Protein AF-A0A813LTF2-F1 (afdb_monomer)

Organism: Polarella glacialis (NCBI:txid89957)

Mean predicted aligned error: 7.78 Å

Foldseek 3Di:
DPDDPPPPVVVVVVVVVVVVVVVVVVVVLLLLFAAQPQDPDFFDQFLPLPDDDPLLQVLLQVLLCVVFVDPDDDDPLFRSVLVSLCVQFPDPDDDQTAQPVVSQVVSCVVSVHHSDDSDDLAAVSVFARAQALQDDDDDPVLLVVLVVSCVQAEAEEEEEQPVPPPPQPPFFPCVLCVVLVHDYDYQYFAQCVDPVSVVVLVVLVLADADPCVVVVCVPVDDPLSSLLRLSSSVSSQLSVLLPDPRQKYKYFYTSFNFDSCLSSVVSCCRNPHGHSQAFKEQLEWYQAGGYDRHHFKGFGAQDSSADALLRSQQDDPVLDAHGDHRGMMMGRSVCSVPCVVVLSCSLNPPPRSSSSHSRSSCNSCSVPHRYMYGYSSYVPGRTD

Solvent-accessible surface area (backbone atoms only — not comparable to full-atom values): 20620 Å² total; per-residue (Å²): 142,79,83,77,82,76,62,60,61,63,52,52,54,53,52,51,51,50,52,51,50,51,50,50,52,49,53,51,51,48,58,68,64,10,5,92,81,21,71,78,70,72,63,72,78,56,75,70,77,73,86,70,54,70,71,57,41,50,50,22,39,52,53,41,29,69,74,68,72,54,90,81,86,75,73,96,78,53,63,28,52,58,57,36,41,44,69,70,46,44,61,94,69,88,71,72,32,61,36,63,69,58,39,50,50,53,47,24,60,75,65,73,46,85,73,63,97,69,69,58,55,32,44,60,40,86,50,29,44,50,36,67,67,39,56,79,89,77,52,72,67,55,52,53,50,20,52,56,47,40,71,66,34,47,42,40,34,34,35,45,56,65,92,61,62,88,78,51,88,81,43,51,28,66,56,55,34,45,77,72,70,47,75,71,43,79,38,81,36,37,53,51,86,37,68,70,38,36,53,48,32,42,75,71,64,29,33,66,81,45,99,65,40,68,59,46,58,71,70,60,43,71,69,53,32,52,34,44,13,51,38,26,25,48,39,46,50,48,60,55,38,60,72,47,91,33,58,26,29,35,42,29,44,55,60,40,51,65,39,98,58,38,61,47,52,54,38,46,45,30,44,63,38,32,27,75,68,61,43,33,34,30,56,30,14,33,64,56,33,29,23,36,70,28,60,64,33,26,41,37,33,42,50,75,69,37,95,43,52,70,55,31,8,58,43,58,101,80,54,56,31,53,33,43,39,95,47,32,35,41,32,38,30,86,53,41,80,70,46,48,63,56,52,49,46,51,33,47,40,90,91,24,84,21,11,24,40,59,44,14,29,48,28,25,37,17,85,81,40,40,32,29,28,19,44,34,30,25,43,54,50,52,53,113

pLDDT: mean 83.1, std 14.71, range [42.75, 98.5]

Sequence (384 aa):
DWGSPSSASASMTSLKQALDAERLAWQFTRQETCSWQAGDQAPASPASWGGLPASTLEKCRQEVQKKEGLETLIPARQNWCWESLKLLSCPAGESTGLPWEQSKATLEDTLRTPLGNRFHPLADASLCNEPEQGSRRWTDFERQSARSWFFRNVRVYVLAIQSSVSTLAVVNTTAGLADLGIAVTRVPGFDLSRTGDLEEATREGAFKPQSSDEELVLEEGIAATSRLSRSASHFRALNLAQKTVRPLALLLEDGLQVVDDFELKVWSLVREEAPCDWDVISLSTTCPVGRCVSPHLARVGPEGNQPTSASRCSQGRNGGGVNRGLRGFLYRTSVLPTYRPRLQQVVFTSGSHACMDLDAALSATSDEIAYYGVPQVQKAGFFK

Nearest PDB structures (foldseek):
  3qvb-assembly1_A-2  TM=4.665E-01  e=2.415E+00  Homo sapiens
  3rmw-assembly1_A-2  TM=4.120E-01  e=1.448E+00  Homo sapiens
  4mue-assembly2_A  TM=1.868E-01  e=2.863E+00  Mycobacterium tuberculosis

Radius of gyration: 22.71 Å; Cα contacts (8 Å, |Δi|>4): 669; chains: 1; bounding box: 48×55×92 Å

Secondary structure (DSSP, 8-state):
----GGGHHHHHHHHHHHHHHHHHHHHHHHHHHSBTTS---PPPS----TT--HHHHHHHHHHHHHHH--SS-S-TTS-HHHHHHHHHH--SSSSPPPPHHHHHHHHHHHHTS---TT--SEETGGGT--GGGG-----HHHHHHHHHHHHHHEEEEEEE-GGGTTT-TT--HHHHHHHTT--EEEEEPP-TTSHHHHHHHHHTTS----TTHHHHHHHSHHHHHHHHHHHHHHHHHHHHHTT-SSSEEEEEESS--B-TTHHHHHHHIIIII-BTT-SEEEEEEBS--EEEEETTEEEE---TT-SSHHHHH--TTTT--SSB-TTEEEEETTTHHHHHHHHHHHHT-TT-TTSSSHHHHHHHTTTTS-EEEEETT-SS-SB-

Structure (mmCIF, N/CA/C/O backbone):
data_AF-A0A813LTF2-F1
#
_entry.id   AF-A0A813LTF2-F1
#
loop_
_atom_site.group_PDB
_atom_site.id
_atom_site.type_symbol
_atom_site.label_atom_id
_atom_site.label_alt_id
_atom_site.label_comp_id
_atom_site.label_asym_id
_atom_site.label_entity_id
_atom_site.label_seq_id
_atom_site.pdbx_PDB_ins_code
_atom_site.Cartn_x
_atom_site.Cartn_y
_atom_site.Cartn_z
_atom_site.occupancy
_atom_site.B_iso_or_equiv
_atom_site.auth_seq_id
_atom_site.auth_comp_id
_atom_site.auth_asym_id
_atom_site.auth_atom_id
_atom_site.pdbx_PDB_model_num
ATOM 1 N N . ASP A 1 1 ? 4.247 20.495 62.508 1.00 43.84 1 ASP A N 1
ATOM 2 C CA . ASP A 1 1 ? 3.688 19.535 61.542 1.00 43.84 1 ASP A CA 1
ATOM 3 C C . ASP A 1 1 ? 4.144 19.809 60.120 1.00 43.84 1 ASP A C 1
ATOM 5 O O . ASP A 1 1 ? 3.501 20.550 59.393 1.00 43.84 1 ASP A O 1
ATOM 9 N N . TRP A 1 2 ? 5.275 19.218 59.731 1.00 43.44 2 TRP A N 1
ATOM 10 C CA . TRP A 1 2 ? 5.647 19.010 58.329 1.00 43.44 2 TRP A CA 1
ATOM 11 C C . TRP A 1 2 ? 5.704 17.495 58.117 1.00 43.44 2 TRP A C 1
ATOM 13 O O . TRP A 1 2 ? 6.320 16.782 58.908 1.00 43.44 2 TRP A O 1
ATOM 23 N N . GLY A 1 3 ? 4.937 17.026 57.133 1.00 45.78 3 GLY A N 1
ATOM 24 C CA . GLY A 1 3 ? 4.499 15.643 56.966 1.00 45.78 3 GLY A CA 1
ATOM 25 C C . GLY A 1 3 ? 5.612 14.606 56.803 1.00 45.78 3 GLY A C 1
ATOM 26 O O . GLY A 1 3 ? 6.701 14.879 56.306 1.00 45.78 3 GLY A O 1
ATOM 27 N N . SER A 1 4 ? 5.285 13.389 57.237 1.00 50.72 4 SER A N 1
ATOM 28 C CA . SER A 1 4 ? 6.161 12.217 57.240 1.00 50.72 4 SER A CA 1
ATOM 29 C C . SER A 1 4 ? 6.600 11.788 55.823 1.00 50.72 4 SER A C 1
ATOM 31 O O . SER A 1 4 ? 5.766 11.776 54.918 1.00 50.72 4 SER A O 1
ATOM 33 N N . PRO A 1 5 ? 7.855 11.331 55.618 1.00 54.41 5 PRO A N 1
ATOM 34 C CA . PRO A 1 5 ? 8.393 10.917 54.308 1.00 54.41 5 PRO A CA 1
ATOM 35 C C . PRO A 1 5 ? 7.852 9.585 53.751 1.00 54.41 5 PRO A C 1
ATOM 37 O O . PRO A 1 5 ? 8.339 9.094 52.734 1.00 54.41 5 PRO A O 1
ATOM 40 N N . SER A 1 6 ? 6.881 8.953 54.409 1.00 53.56 6 SER A N 1
ATOM 41 C CA . SER A 1 6 ? 6.470 7.571 54.129 1.00 53.56 6 SER A CA 1
ATOM 42 C C . SER A 1 6 ? 5.528 7.398 52.928 1.00 53.56 6 SER A C 1
ATOM 44 O O . SER A 1 6 ? 5.256 6.264 52.544 1.00 53.56 6 SER A O 1
ATOM 46 N N . SER A 1 7 ? 5.053 8.476 52.292 1.00 54.09 7 SER A N 1
ATOM 47 C CA . SER A 1 7 ? 4.128 8.397 51.145 1.00 54.09 7 SER A CA 1
ATOM 48 C C . SER A 1 7 ? 4.807 8.396 49.766 1.00 54.09 7 SER A C 1
ATOM 50 O O . SER A 1 7 ? 4.200 7.969 48.783 1.00 54.09 7 SER A O 1
ATOM 52 N N . ALA A 1 8 ? 6.071 8.820 49.665 1.00 53.28 8 ALA A N 1
ATOM 53 C CA . ALA A 1 8 ? 6.769 8.920 48.379 1.00 53.28 8 ALA A CA 1
ATOM 54 C C . ALA A 1 8 ?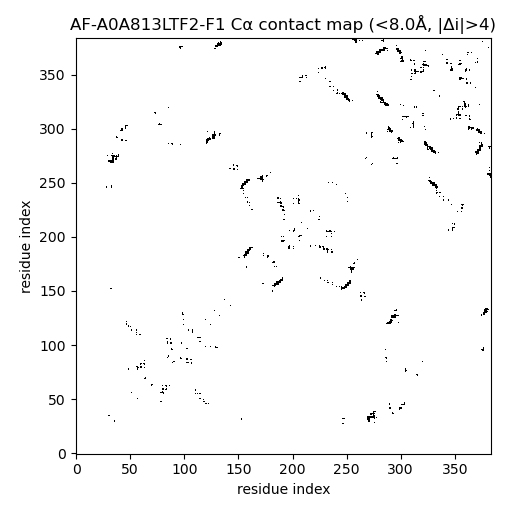 7.235 7.556 47.831 1.00 53.28 8 ALA A C 1
ATOM 56 O O . ALA A 1 8 ? 7.222 7.341 46.618 1.00 53.28 8 ALA A O 1
ATOM 57 N N . SER A 1 9 ? 7.598 6.608 48.705 1.00 54.91 9 SER A N 1
ATOM 58 C CA . SER A 1 9 ? 8.081 5.283 48.284 1.00 54.91 9 SER A CA 1
ATOM 59 C C . SER A 1 9 ? 6.963 4.404 47.714 1.00 54.91 9 SER A C 1
ATOM 61 O O . SER A 1 9 ? 7.165 3.764 46.685 1.00 54.91 9 SER A O 1
ATOM 63 N N . ALA A 1 10 ? 5.763 4.440 48.306 1.00 55.72 10 ALA A N 1
ATOM 64 C CA . ALA A 1 10 ? 4.594 3.718 47.798 1.00 55.72 10 ALA A CA 1
ATOM 65 C C . ALA A 1 10 ? 4.151 4.229 46.411 1.00 55.72 10 ALA A C 1
ATOM 67 O O . ALA A 1 10 ? 3.773 3.440 45.544 1.00 55.72 10 ALA A O 1
ATOM 68 N N . SER A 1 11 ? 4.270 5.540 46.171 1.00 59.94 11 SER A N 1
ATOM 69 C CA . SER A 1 11 ? 3.956 6.164 44.880 1.00 59.94 11 SER A CA 1
ATOM 70 C C . SER A 1 11 ? 4.930 5.731 43.772 1.00 59.94 11 SER A C 1
ATOM 72 O O . SER A 1 11 ? 4.499 5.321 42.691 1.00 59.94 11 SER A O 1
ATOM 74 N N . MET A 1 12 ? 6.241 5.693 44.046 1.00 65.25 12 MET A N 1
ATOM 75 C CA . MET A 1 12 ? 7.242 5.267 43.054 1.00 65.25 12 MET A CA 1
ATOM 76 C C . MET A 1 12 ? 7.156 3.777 42.687 1.00 65.25 12 MET A C 1
ATOM 78 O O . MET A 1 12 ? 7.384 3.426 41.527 1.00 65.25 12 MET A O 1
ATOM 82 N N . THR A 1 13 ? 6.796 2.894 43.628 1.00 70.69 13 THR A N 1
ATOM 83 C CA . THR A 1 13 ? 6.578 1.467 43.323 1.00 70.69 13 THR A CA 1
ATOM 84 C C . THR A 1 13 ? 5.405 1.273 42.358 1.00 70.69 13 THR A C 1
ATOM 86 O O . THR A 1 13 ? 5.517 0.469 41.434 1.00 70.69 13 THR A O 1
ATOM 89 N N . SER A 1 14 ? 4.332 2.059 42.506 1.00 82.06 14 SER A N 1
ATOM 90 C CA . SER A 1 14 ? 3.167 1.999 41.611 1.00 82.06 14 SER A CA 1
ATOM 91 C C . SER A 1 14 ? 3.473 2.495 40.190 1.00 82.06 14 SER A C 1
ATOM 93 O O . SER A 1 14 ? 3.062 1.863 39.219 1.00 82.06 14 SER A O 1
ATOM 95 N N . LEU A 1 15 ? 4.275 3.561 40.051 1.00 84.06 15 LEU A N 1
ATOM 96 C CA . LEU A 1 15 ? 4.681 4.085 38.743 1.00 84.06 15 LEU A CA 1
ATOM 97 C C . LEU A 1 15 ? 5.588 3.101 37.996 1.00 84.06 15 LEU A C 1
ATOM 99 O O . LEU A 1 15 ? 5.395 2.868 36.806 1.00 84.06 15 LEU A O 1
ATOM 103 N N . LYS A 1 16 ? 6.555 2.487 38.689 1.00 83.81 16 LYS A N 1
ATOM 104 C CA . LYS A 1 16 ? 7.429 1.476 38.082 1.00 83.81 16 LYS A CA 1
ATOM 105 C C . LYS A 1 16 ? 6.633 0.262 37.598 1.00 83.81 16 LYS A C 1
ATOM 107 O O . LYS A 1 16 ? 6.843 -0.184 36.479 1.00 83.81 16 LYS A O 1
ATOM 112 N N . GLN A 1 17 ? 5.694 -0.234 38.406 1.00 85.12 17 GLN A N 1
ATOM 113 C CA . GLN A 1 17 ? 4.823 -1.348 38.018 1.00 85.12 17 GLN A CA 1
ATOM 114 C C . GLN A 1 17 ? 3.936 -1.002 36.816 1.00 85.12 17 GLN A C 1
ATOM 116 O O . GLN A 1 17 ? 3.767 -1.841 35.935 1.00 85.12 17 GLN A O 1
ATOM 121 N N . ALA A 1 18 ? 3.411 0.225 36.749 1.00 80.00 18 ALA A N 1
ATOM 122 C CA . ALA A 1 18 ? 2.642 0.694 35.599 1.00 80.00 18 ALA A CA 1
ATOM 123 C C . ALA A 1 18 ? 3.498 0.746 34.321 1.00 80.00 18 ALA A C 1
ATOM 125 O O . ALA A 1 18 ? 3.080 0.221 33.292 1.00 80.00 18 ALA A O 1
ATOM 126 N N . LEU A 1 19 ? 4.717 1.291 34.402 1.00 85.44 19 LEU A N 1
ATOM 127 C CA . LEU A 1 19 ? 5.655 1.345 33.275 1.00 85.44 19 LEU A CA 1
ATOM 128 C C . LEU A 1 19 ? 6.120 -0.050 32.831 1.00 85.44 19 LEU A C 1
ATOM 130 O O . LEU A 1 19 ? 6.234 -0.309 31.635 1.00 85.44 19 LEU A O 1
ATOM 134 N N . ASP A 1 20 ? 6.369 -0.964 33.772 1.00 81.56 20 ASP A N 1
ATOM 135 C CA . ASP A 1 20 ? 6.744 -2.347 33.463 1.00 81.56 20 ASP A CA 1
ATOM 136 C C . ASP A 1 20 ? 5.576 -3.101 32.797 1.00 81.56 20 ASP A C 1
ATOM 138 O O . ASP A 1 20 ? 5.785 -3.815 31.815 1.00 81.56 20 ASP A O 1
ATOM 142 N N . ALA A 1 21 ? 4.339 -2.902 33.266 1.00 77.00 21 ALA A N 1
ATOM 143 C CA . ALA A 1 21 ? 3.142 -3.467 32.643 1.00 77.00 21 ALA A CA 1
ATOM 144 C C . ALA A 1 21 ? 2.901 -2.899 31.235 1.00 77.00 21 ALA A C 1
ATOM 146 O O . ALA A 1 21 ? 2.615 -3.659 30.309 1.00 77.00 21 ALA A O 1
ATOM 147 N N . GLU A 1 22 ? 3.076 -1.590 31.048 1.00 78.06 22 GLU A N 1
ATOM 148 C CA . GLU A 1 22 ? 2.985 -0.929 29.743 1.00 78.06 22 GLU A CA 1
ATOM 149 C C . GLU A 1 22 ? 4.062 -1.446 28.781 1.00 78.06 22 GLU A C 1
ATOM 151 O O . GLU A 1 22 ? 3.768 -1.790 27.636 1.00 78.06 22 GLU A O 1
ATOM 156 N N . ARG A 1 23 ? 5.303 -1.604 29.256 1.00 75.81 23 ARG A N 1
ATOM 157 C CA . ARG A 1 23 ? 6.404 -2.173 28.471 1.00 75.81 23 ARG A CA 1
ATOM 158 C C . ARG A 1 23 ? 6.130 -3.618 28.059 1.00 75.81 23 ARG A C 1
ATOM 160 O O . ARG A 1 23 ? 6.398 -3.973 26.911 1.00 75.81 23 ARG A O 1
ATOM 167 N N . LEU A 1 24 ? 5.612 -4.450 28.963 1.00 74.69 24 LEU A N 1
ATOM 168 C CA . LEU A 1 24 ? 5.248 -5.837 28.661 1.00 74.69 24 LEU A CA 1
ATOM 169 C C . LEU A 1 24 ? 4.088 -5.906 27.663 1.00 74.69 24 LEU A C 1
ATOM 171 O O . LEU A 1 24 ? 4.153 -6.678 26.708 1.00 74.69 24 LEU A O 1
ATOM 175 N N . ALA A 1 25 ? 3.070 -5.057 27.825 1.00 73.81 25 ALA A N 1
ATOM 176 C CA . ALA A 1 25 ? 1.976 -4.935 26.867 1.00 73.81 25 ALA A CA 1
ATOM 177 C C . ALA A 1 25 ? 2.490 -4.498 25.486 1.00 73.81 25 ALA A C 1
ATOM 179 O O . ALA A 1 25 ? 2.080 -5.056 24.466 1.00 73.81 25 ALA A O 1
ATOM 180 N N . TRP A 1 26 ? 3.442 -3.563 25.439 1.00 75.56 26 TRP A N 1
ATOM 181 C CA . TRP A 1 26 ? 4.073 -3.121 24.199 1.00 75.56 26 TRP A CA 1
ATOM 182 C C . TRP A 1 26 ? 4.889 -4.233 23.534 1.00 75.56 26 TRP A C 1
ATOM 184 O O . TRP A 1 26 ? 4.762 -4.455 22.332 1.00 75.56 26 TRP A O 1
ATOM 194 N N . GLN A 1 27 ? 5.687 -4.979 24.303 1.00 74.81 27 GLN A N 1
ATOM 195 C CA . GLN A 1 27 ? 6.446 -6.122 23.789 1.00 74.81 27 GLN A CA 1
ATOM 196 C C . GLN A 1 27 ? 5.526 -7.214 23.240 1.00 74.81 27 GLN A C 1
ATOM 198 O O . GLN A 1 27 ? 5.788 -7.738 22.158 1.00 74.81 27 GLN A O 1
ATOM 203 N N . PHE A 1 28 ? 4.436 -7.515 23.945 1.00 74.06 28 PHE A N 1
ATOM 204 C CA . PHE A 1 28 ? 3.443 -8.486 23.498 1.00 74.06 28 PHE A CA 1
ATOM 205 C C . PHE A 1 28 ? 2.763 -8.026 22.202 1.00 74.06 28 PHE A C 1
ATOM 207 O O . PHE A 1 28 ? 2.737 -8.760 21.218 1.00 74.06 28 PHE A O 1
ATOM 214 N N . THR A 1 29 ? 2.318 -6.768 22.152 1.00 76.19 29 THR A N 1
ATOM 215 C CA . THR A 1 29 ? 1.701 -6.171 20.956 1.00 76.19 29 THR A CA 1
ATOM 216 C C . THR A 1 29 ? 2.667 -6.161 19.772 1.00 76.19 29 THR A C 1
ATOM 218 O O . THR A 1 29 ? 2.279 -6.452 18.642 1.00 76.19 29 THR A O 1
ATOM 221 N N . ARG A 1 30 ? 3.952 -5.879 20.014 1.00 78.50 30 ARG A N 1
ATOM 222 C CA . ARG A 1 30 ? 4.985 -5.922 18.976 1.00 78.50 30 ARG A CA 1
ATOM 223 C C . ARG A 1 30 ? 5.166 -7.337 18.434 1.00 78.50 30 ARG A C 1
ATOM 225 O O . ARG A 1 30 ? 5.148 -7.518 17.225 1.00 78.50 30 ARG A O 1
ATOM 232 N N . GLN A 1 31 ? 5.263 -8.342 19.303 1.00 81.38 31 GLN A N 1
ATOM 233 C CA . GLN A 1 31 ? 5.335 -9.742 18.870 1.00 81.38 31 GLN A CA 1
ATOM 234 C C . GLN A 1 31 ? 4.082 -10.175 18.100 1.00 81.38 31 GLN A C 1
ATOM 236 O O . GLN A 1 31 ? 4.159 -11.033 17.226 1.00 81.38 31 GLN A O 1
ATOM 241 N N . GLU A 1 32 ? 2.913 -9.610 18.403 1.00 90.19 32 GLU A N 1
ATOM 242 C CA . GLU A 1 32 ? 1.675 -9.885 17.668 1.00 90.19 32 GLU A CA 1
ATOM 243 C C . GLU A 1 32 ? 1.572 -9.173 16.313 1.00 90.19 32 GLU A C 1
ATOM 245 O O . GLU A 1 32 ? 0.703 -9.542 15.529 1.00 90.19 32 GLU A O 1
ATOM 250 N N . THR A 1 33 ? 2.441 -8.210 15.999 1.00 93.38 33 THR A N 1
ATOM 251 C CA . THR A 1 33 ? 2.296 -7.338 14.817 1.00 93.38 33 THR A CA 1
ATOM 252 C C . THR A 1 33 ? 3.480 -7.367 13.858 1.00 93.38 33 THR A C 1
ATOM 254 O O . THR A 1 33 ? 3.503 -6.594 12.905 1.00 93.38 33 THR A O 1
ATOM 257 N N . CYS A 1 34 ? 4.451 -8.249 14.071 1.00 94.94 34 CYS A N 1
ATOM 258 C CA . CYS A 1 34 ? 5.542 -8.512 13.138 1.00 94.94 34 CYS A CA 1
ATOM 259 C C . CYS A 1 34 ? 6.156 -9.895 13.382 1.00 94.94 34 CYS A C 1
ATOM 261 O O . CYS A 1 34 ? 5.933 -10.521 14.422 1.00 94.94 34 CYS A O 1
ATOM 263 N N . SER A 1 35 ? 6.988 -10.329 12.442 1.00 93.06 35 SER A N 1
ATOM 264 C CA . SER A 1 35 ? 7.903 -11.452 12.574 1.00 93.06 35 SER A CA 1
ATOM 265 C C . SER A 1 35 ? 9.271 -10.945 13.011 1.00 93.06 35 SER A C 1
ATOM 267 O O . SER A 1 35 ? 9.939 -10.211 12.291 1.00 93.06 35 SER A O 1
ATOM 269 N N . TRP A 1 36 ? 9.725 -11.366 14.192 1.00 85.88 36 TRP A N 1
ATOM 270 C CA . TRP A 1 36 ? 11.077 -11.053 14.677 1.00 85.88 36 TRP A CA 1
ATOM 271 C C . TRP A 1 36 ? 12.175 -11.794 13.897 1.00 85.88 36 TRP A C 1
ATOM 273 O O . TRP A 1 36 ? 13.352 -11.472 14.039 1.00 85.88 36 TRP A O 1
ATOM 283 N N . GLN A 1 37 ? 11.793 -12.811 13.120 1.00 86.94 37 GLN A N 1
ATOM 284 C CA . GLN A 1 37 ? 12.698 -13.595 12.280 1.00 86.94 37 GLN A CA 1
ATOM 285 C C . GLN A 1 37 ? 12.874 -12.972 10.894 1.00 86.94 37 GLN A C 1
ATOM 287 O O . GLN A 1 37 ? 13.884 -13.222 10.237 1.00 86.94 37 GLN A O 1
ATOM 292 N N . ALA A 1 38 ? 11.910 -12.161 10.456 1.00 81.94 38 ALA A N 1
ATOM 293 C CA . ALA A 1 38 ? 12.008 -11.414 9.219 1.00 81.94 38 ALA A CA 1
ATOM 294 C C . ALA A 1 38 ? 12.998 -10.257 9.417 1.00 81.94 38 ALA A C 1
ATOM 296 O O . ALA A 1 38 ? 12.808 -9.399 10.275 1.00 81.94 38 ALA A O 1
ATOM 297 N N . GLY A 1 39 ? 14.113 -10.282 8.684 1.00 74.38 39 GLY A N 1
ATOM 298 C CA . GLY A 1 39 ? 15.193 -9.312 8.862 1.00 74.38 39 GLY A CA 1
ATOM 299 C C . GLY A 1 39 ? 14.775 -7.880 8.507 1.00 74.38 39 GLY A C 1
ATOM 300 O O . GLY A 1 39 ? 14.107 -7.658 7.504 1.00 74.38 39 GLY A O 1
ATOM 301 N N . ASP A 1 40 ? 15.249 -6.902 9.283 1.00 67.75 40 ASP A N 1
ATOM 302 C CA . ASP A 1 40 ? 14.925 -5.470 9.132 1.00 67.75 40 ASP A CA 1
ATOM 303 C C . ASP A 1 40 ? 15.819 -4.748 8.093 1.00 67.75 40 ASP A C 1
ATOM 305 O O . ASP A 1 40 ? 16.206 -3.590 8.267 1.00 67.75 40 ASP A O 1
ATOM 309 N N . GLN A 1 41 ? 16.243 -5.427 7.023 1.00 70.31 41 GLN A N 1
ATOM 310 C CA . GLN A 1 41 ? 17.135 -4.788 6.053 1.00 70.31 41 GLN A CA 1
ATOM 311 C C . GLN A 1 41 ? 16.342 -3.930 5.071 1.00 70.31 41 GLN A C 1
ATOM 313 O O . GLN A 1 41 ? 15.696 -4.444 4.157 1.00 70.31 41 GLN A O 1
ATOM 318 N N . ALA A 1 42 ? 16.471 -2.610 5.225 1.00 68.12 42 ALA A N 1
ATOM 319 C CA . ALA A 1 42 ? 16.098 -1.661 4.187 1.00 68.12 42 ALA A CA 1
ATOM 320 C C . ALA A 1 42 ? 16.722 -2.093 2.843 1.00 68.12 42 ALA A C 1
ATOM 322 O O . ALA A 1 42 ? 17.842 -2.625 2.821 1.00 68.12 42 ALA A O 1
ATOM 323 N N . PRO A 1 43 ? 16.021 -1.889 1.716 1.00 63.12 43 PRO A N 1
ATOM 324 C CA . PRO A 1 43 ? 16.567 -2.242 0.424 1.00 63.12 43 PRO A CA 1
ATOM 325 C C . PRO A 1 43 ? 17.842 -1.418 0.239 1.00 63.12 43 PRO A C 1
ATOM 327 O O . PRO A 1 43 ? 17.854 -0.210 0.487 1.00 63.12 43 PRO A O 1
ATOM 330 N N . ALA A 1 44 ? 18.934 -2.077 -0.160 1.00 60.25 44 ALA A N 1
ATOM 331 C CA . ALA A 1 44 ? 20.108 -1.352 -0.627 1.00 60.25 44 ALA A CA 1
ATOM 332 C C . ALA A 1 44 ? 19.651 -0.366 -1.713 1.00 60.25 44 ALA A C 1
ATOM 334 O O . ALA A 1 44 ? 18.702 -0.679 -2.440 1.00 60.25 44 ALA A O 1
ATOM 335 N N . SER A 1 45 ? 20.287 0.814 -1.781 1.00 57.09 45 SER A N 1
ATOM 336 C CA . SER A 1 45 ? 19.975 1.875 -2.751 1.00 57.09 45 SER A CA 1
ATOM 337 C C . SER A 1 45 ? 19.534 1.285 -4.090 1.00 57.09 45 SER A C 1
ATOM 339 O O . SER A 1 45 ? 20.183 0.330 -4.532 1.00 57.09 45 SER A O 1
ATOM 341 N N . PRO A 1 46 ? 18.457 1.818 -4.707 1.00 57.38 46 PRO A N 1
ATOM 342 C CA . PRO A 1 46 ? 17.757 1.172 -5.813 1.00 57.38 46 PRO A CA 1
ATOM 343 C C . PRO A 1 46 ? 18.769 0.620 -6.800 1.00 57.38 46 PRO A C 1
ATOM 345 O O . PRO A 1 46 ? 19.683 1.356 -7.189 1.00 57.38 46 PRO A O 1
ATOM 348 N N . ALA A 1 47 ? 18.633 -0.674 -7.125 1.00 55.97 47 ALA A N 1
ATOM 349 C CA . ALA A 1 47 ? 19.533 -1.368 -8.033 1.00 55.97 47 ALA A CA 1
ATOM 350 C C . ALA A 1 47 ? 19.816 -0.428 -9.199 1.00 55.97 47 ALA A C 1
ATOM 352 O O . ALA A 1 47 ? 18.894 0.007 -9.896 1.00 55.97 47 ALA A O 1
ATOM 353 N N . SER A 1 48 ? 21.073 -0.001 -9.330 1.00 57.53 48 SER A N 1
ATOM 354 C CA . SER A 1 48 ? 21.410 0.916 -10.396 1.00 57.53 48 SER A CA 1
ATOM 355 C C . SER A 1 48 ? 21.136 0.155 -11.680 1.00 57.53 48 SER A C 1
ATOM 357 O O . SER A 1 48 ? 21.799 -0.828 -12.003 1.00 57.53 48 SER A O 1
ATOM 359 N N . TRP A 1 49 ? 20.135 0.606 -12.428 1.00 67.44 49 TRP A N 1
ATOM 360 C CA . TRP A 1 49 ? 19.765 0.050 -13.728 1.00 67.44 49 TRP A CA 1
ATOM 361 C C . TRP A 1 49 ? 20.847 0.279 -14.802 1.00 67.44 49 TRP A C 1
ATOM 363 O O . TRP A 1 49 ? 20.590 0.219 -16.004 1.00 67.44 49 TRP A O 1
ATOM 373 N N . GLY A 1 50 ? 22.063 0.610 -14.366 1.00 63.94 50 GLY A N 1
ATOM 374 C CA . GLY A 1 50 ? 23.208 0.894 -15.196 1.00 63.94 50 GLY A CA 1
ATOM 375 C C . GLY A 1 50 ? 23.720 -0.368 -15.874 1.00 63.94 50 GLY A C 1
ATOM 376 O O . GLY A 1 50 ? 23.743 -1.459 -15.305 1.00 63.94 50 GLY A O 1
ATOM 377 N N . GLY A 1 51 ? 24.183 -0.192 -17.108 1.00 75.69 51 GLY A N 1
ATOM 378 C CA . GLY A 1 51 ? 24.862 -1.240 -17.866 1.00 75.69 51 GLY A CA 1
ATOM 379 C C . GLY A 1 51 ? 24.093 -1.778 -19.069 1.00 75.69 51 GLY A C 1
ATOM 380 O O . GLY A 1 51 ? 24.624 -2.654 -19.745 1.00 75.69 51 GLY A O 1
ATOM 381 N N . LEU A 1 52 ? 22.900 -1.259 -19.382 1.00 85.31 52 LEU A N 1
ATOM 382 C CA . LEU A 1 52 ? 22.275 -1.522 -20.681 1.00 85.31 52 LEU A CA 1
ATOM 383 C C . LEU A 1 52 ? 22.969 -0.705 -21.790 1.00 85.31 52 LEU A C 1
ATOM 385 O O . LEU A 1 52 ? 23.259 0.476 -21.579 1.00 85.31 52 LEU A O 1
ATOM 389 N N . PRO A 1 53 ? 23.223 -1.291 -22.978 1.00 89.06 53 PRO A N 1
ATOM 390 C CA . PRO A 1 53 ? 23.723 -0.543 -24.128 1.00 89.06 53 PRO A CA 1
ATOM 391 C C . PRO A 1 53 ? 22.785 0.611 -24.504 1.00 89.06 53 PRO A C 1
ATOM 393 O O . PRO A 1 53 ? 21.563 0.469 -24.450 1.00 89.06 53 PRO A O 1
ATOM 396 N N . ALA A 1 54 ? 23.347 1.736 -24.960 1.00 88.75 54 ALA A N 1
ATOM 397 C CA . ALA A 1 54 ? 22.563 2.901 -25.387 1.00 88.75 54 ALA A CA 1
ATOM 398 C C . ALA A 1 54 ? 21.540 2.557 -26.487 1.00 88.75 54 ALA A C 1
ATOM 400 O O . ALA A 1 54 ? 20.426 3.072 -26.480 1.00 88.75 54 ALA A O 1
ATOM 401 N N . SER A 1 55 ? 21.884 1.631 -27.388 1.00 91.50 55 SER A N 1
ATOM 402 C CA . SER A 1 55 ? 20.973 1.122 -28.418 1.00 91.50 55 SER A CA 1
ATOM 403 C C . SER A 1 55 ? 19.765 0.379 -27.839 1.00 91.50 55 SER A C 1
ATOM 405 O O . SER A 1 55 ? 18.668 0.494 -28.376 1.00 91.50 55 SER A O 1
ATOM 407 N N . THR A 1 56 ? 19.935 -0.357 -26.738 1.00 90.81 56 THR A N 1
ATOM 408 C CA . THR A 1 56 ? 18.833 -1.031 -26.036 1.00 90.81 56 THR A CA 1
ATOM 409 C C . THR A 1 56 ? 17.916 -0.013 -25.367 1.00 90.81 56 THR A C 1
ATOM 411 O O . THR A 1 56 ? 16.701 -0.097 -25.526 1.00 90.81 56 THR A O 1
ATOM 414 N N . LEU A 1 57 ? 18.489 0.979 -24.676 1.00 88.69 57 LEU A N 1
ATOM 415 C CA . LEU A 1 57 ? 17.719 2.057 -24.045 1.00 88.69 57 LEU A 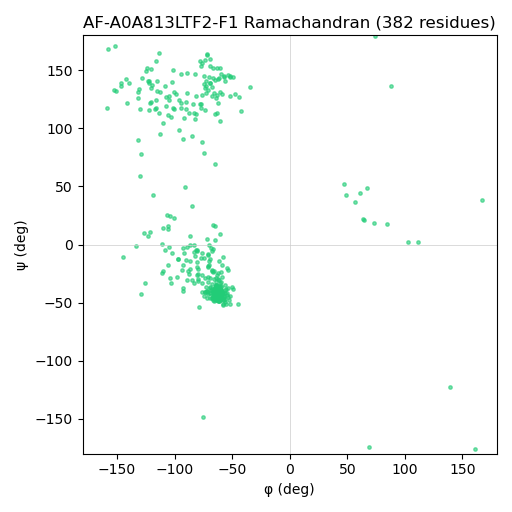CA 1
ATOM 416 C C . LEU A 1 57 ? 16.893 2.846 -25.071 1.00 88.69 57 LEU A C 1
ATOM 418 O O . LEU A 1 57 ? 15.735 3.158 -24.808 1.00 88.69 57 LEU A O 1
ATOM 422 N N . GLU A 1 58 ? 17.456 3.115 -26.250 1.00 90.00 58 GLU A N 1
ATOM 423 C CA . GLU A 1 58 ? 16.750 3.802 -27.335 1.00 90.00 58 GLU A CA 1
ATOM 424 C C . GLU A 1 58 ? 15.599 2.959 -27.909 1.00 90.00 58 GLU A C 1
ATOM 426 O O . GLU A 1 58 ? 14.511 3.483 -28.125 1.00 90.00 58 GLU A O 1
ATOM 431 N N . LYS A 1 59 ? 15.772 1.639 -28.076 1.00 92.56 59 LYS A N 1
ATOM 432 C CA . LYS A 1 59 ? 14.660 0.752 -28.469 1.00 92.56 59 LYS A CA 1
ATOM 433 C C . LYS A 1 59 ? 13.523 0.771 -27.442 1.00 92.56 59 LYS A C 1
ATOM 435 O O . LYS A 1 59 ? 12.360 0.869 -27.816 1.00 92.56 59 LYS A O 1
ATOM 440 N N . CYS A 1 60 ? 13.853 0.711 -26.152 1.00 90.19 60 CYS A N 1
ATOM 441 C CA . CYS A 1 60 ? 12.860 0.818 -25.084 1.00 90.19 60 CYS A CA 1
ATOM 442 C C . CYS A 1 60 ? 12.115 2.161 -25.148 1.00 90.19 60 CYS A C 1
ATOM 444 O O . CYS A 1 60 ? 10.890 2.210 -25.074 1.00 90.19 60 CYS A O 1
ATOM 446 N N . ARG A 1 61 ? 12.841 3.263 -25.363 1.00 87.88 61 ARG A N 1
ATOM 447 C CA . ARG A 1 61 ? 12.233 4.583 -25.549 1.00 87.88 61 ARG A CA 1
ATOM 448 C C . ARG A 1 61 ? 11.239 4.583 -26.711 1.00 87.88 61 ARG A C 1
ATOM 450 O O . ARG A 1 61 ? 10.121 5.057 -26.536 1.00 87.88 61 ARG A O 1
ATOM 457 N N . GLN A 1 62 ? 11.621 4.037 -27.863 1.00 89.31 62 GLN A N 1
ATOM 458 C CA . GLN A 1 62 ? 10.756 3.963 -29.045 1.00 89.31 62 GLN A CA 1
ATOM 459 C C . GLN A 1 62 ? 9.469 3.175 -28.770 1.00 89.31 62 GLN A C 1
ATOM 461 O O . GLN A 1 62 ? 8.397 3.600 -29.196 1.00 89.31 62 GLN A O 1
ATOM 466 N N . GLU A 1 63 ? 9.539 2.080 -28.008 1.00 87.88 63 GLU A N 1
ATOM 467 C CA . GLU A 1 63 ? 8.345 1.320 -27.613 1.00 87.88 63 GLU A CA 1
ATOM 468 C C . GLU A 1 63 ? 7.413 2.115 -26.686 1.00 87.88 63 GLU A C 1
ATOM 470 O O . GLU A 1 63 ? 6.196 2.099 -26.885 1.00 87.88 63 GLU A O 1
ATOM 475 N N . VAL A 1 64 ? 7.954 2.869 -25.720 1.00 84.44 64 VAL A N 1
ATOM 476 C CA . VAL A 1 64 ? 7.147 3.780 -24.883 1.00 84.44 64 VAL A CA 1
ATOM 477 C C . VAL A 1 64 ? 6.470 4.846 -25.745 1.00 84.44 64 VAL A C 1
ATOM 479 O O . VAL A 1 64 ? 5.261 5.045 -25.639 1.00 84.44 64 VAL A O 1
ATOM 482 N N . GLN A 1 65 ? 7.223 5.500 -26.636 1.00 84.44 65 GLN A N 1
ATOM 483 C CA . GLN A 1 65 ? 6.697 6.545 -27.521 1.00 84.44 65 GLN A CA 1
ATOM 484 C C . GLN A 1 65 ? 5.586 6.014 -28.433 1.00 84.44 65 GLN A C 1
ATOM 486 O O . GLN A 1 65 ? 4.552 6.660 -28.586 1.00 84.44 65 GLN A O 1
ATOM 491 N N . LYS A 1 66 ? 5.771 4.813 -28.990 1.00 85.38 66 LYS A N 1
ATOM 492 C CA . LYS A 1 66 ? 4.790 4.138 -29.844 1.00 85.38 66 LYS A CA 1
ATOM 493 C C . LYS A 1 66 ? 3.489 3.822 -29.107 1.00 85.38 66 LYS A C 1
ATOM 495 O O . LYS A 1 66 ? 2.423 3.949 -29.701 1.00 85.38 66 LYS A O 1
ATOM 500 N N . LYS A 1 67 ? 3.565 3.388 -27.846 1.00 79.81 67 LYS A N 1
ATOM 501 C CA . LYS A 1 67 ? 2.379 3.039 -27.049 1.00 79.81 67 LYS A CA 1
ATOM 502 C C . LYS A 1 67 ? 1.618 4.255 -26.539 1.00 79.81 67 LYS A C 1
ATOM 504 O O . LYS A 1 67 ? 0.394 4.249 -26.546 1.00 79.81 67 LYS A O 1
ATOM 509 N N . GLU A 1 68 ? 2.338 5.272 -26.089 1.00 75.31 68 GLU A N 1
ATOM 510 C CA . GLU A 1 68 ? 1.745 6.413 -25.388 1.00 75.31 68 GLU A CA 1
ATOM 511 C C . GLU A 1 68 ? 1.491 7.619 -26.307 1.00 75.31 68 GLU A C 1
ATOM 513 O O . GLU A 1 68 ? 0.825 8.571 -25.905 1.00 75.31 68 GLU A O 1
ATOM 518 N N . GLY A 1 69 ? 2.041 7.624 -27.527 1.00 70.31 69 GLY A N 1
ATOM 519 C CA . GLY A 1 69 ? 1.996 8.787 -28.420 1.00 70.31 69 GLY A CA 1
ATOM 520 C C . GLY A 1 69 ? 2.757 10.004 -27.872 1.00 70.31 69 GLY A C 1
ATOM 521 O O . GLY A 1 69 ? 2.469 11.138 -28.247 1.00 70.31 69 GLY A O 1
ATOM 522 N N . LEU A 1 70 ? 3.700 9.794 -26.944 1.00 62.91 70 LEU A N 1
ATOM 523 C CA . LEU A 1 70 ? 4.416 10.857 -26.234 1.00 62.91 70 LEU A CA 1
ATOM 524 C C . LEU A 1 70 ? 5.760 11.164 -26.906 1.00 62.91 70 LEU A C 1
ATOM 526 O O . LEU A 1 70 ? 6.759 10.503 -26.638 1.00 62.91 70 LEU A O 1
ATOM 530 N N . GLU A 1 71 ? 5.827 12.209 -27.732 1.00 56.41 71 GLU A N 1
ATOM 531 C CA . GLU A 1 71 ? 7.097 12.635 -28.343 1.00 56.41 71 GLU A CA 1
ATOM 532 C C . GLU A 1 71 ? 7.995 13.464 -27.397 1.00 56.41 71 GLU A C 1
ATOM 534 O O . GLU A 1 71 ? 9.207 13.515 -27.612 1.00 56.41 71 GLU A O 1
ATOM 539 N N . THR A 1 72 ? 7.460 14.090 -26.334 1.00 52.41 72 THR A N 1
ATOM 540 C CA . THR A 1 72 ? 8.092 15.316 -25.784 1.00 52.41 72 THR A CA 1
ATOM 541 C C . THR A 1 72 ? 8.300 15.454 -24.266 1.00 52.41 72 THR A C 1
ATOM 543 O O . THR A 1 72 ? 8.879 16.459 -23.868 1.00 52.41 72 THR A O 1
ATOM 546 N N . LEU A 1 73 ? 7.910 14.520 -23.387 1.00 53.59 73 LEU A N 1
ATOM 547 C CA . LEU A 1 73 ? 7.786 14.859 -21.946 1.00 53.59 73 LEU A CA 1
ATOM 548 C C . LEU A 1 73 ? 8.623 14.070 -20.933 1.00 53.59 73 LEU A C 1
ATOM 550 O O . LEU A 1 73 ? 8.417 14.225 -19.732 1.00 53.59 73 LEU A O 1
ATOM 554 N N . ILE A 1 74 ? 9.589 13.262 -21.362 1.00 56.94 74 ILE A N 1
ATOM 555 C CA . ILE A 1 74 ? 10.311 12.389 -20.431 1.00 56.94 74 ILE A CA 1
ATOM 556 C C . ILE A 1 74 ? 11.829 12.684 -20.471 1.00 56.94 74 ILE A C 1
ATOM 558 O O . ILE A 1 74 ? 12.457 12.506 -21.518 1.00 56.94 74 ILE A O 1
ATOM 562 N N . PRO A 1 75 ? 12.438 13.177 -19.368 1.00 57.69 75 PRO A N 1
ATOM 563 C CA . PRO A 1 75 ? 13.840 13.596 -19.342 1.00 57.69 75 PRO A CA 1
ATOM 564 C C . PRO A 1 75 ? 14.851 12.491 -19.701 1.00 57.69 75 PRO A C 1
ATOM 566 O O . PRO A 1 75 ? 14.707 11.331 -19.328 1.00 57.69 75 PRO A O 1
ATOM 569 N N . ALA A 1 76 ? 15.957 12.883 -20.343 1.00 50.56 76 ALA A N 1
ATOM 570 C CA . ALA A 1 76 ? 16.986 12.009 -20.931 1.00 50.56 76 ALA A CA 1
ATOM 571 C C . ALA A 1 76 ? 17.811 11.128 -19.955 1.00 50.56 76 ALA A C 1
ATOM 573 O O . ALA A 1 76 ? 18.740 10.453 -20.390 1.00 50.56 76 ALA A O 1
ATOM 574 N N . ARG A 1 77 ? 17.518 11.126 -18.646 1.00 52.94 77 ARG A N 1
ATOM 575 C CA . ARG A 1 77 ? 18.270 10.370 -17.616 1.00 52.94 77 ARG A CA 1
ATOM 576 C C . ARG A 1 77 ? 17.547 9.121 -17.102 1.00 52.94 77 ARG A C 1
ATOM 578 O O . ARG A 1 77 ? 17.911 8.596 -16.055 1.00 52.94 77 ARG A O 1
ATOM 585 N N . GLN A 1 78 ? 16.528 8.658 -17.813 1.00 66.44 78 GLN A N 1
ATOM 586 C CA . GLN A 1 78 ? 15.636 7.615 -17.320 1.00 66.44 78 GLN A CA 1
ATOM 587 C C . GLN A 1 78 ? 15.932 6.227 -17.885 1.00 66.44 78 GLN A C 1
ATOM 589 O O . GLN A 1 78 ? 16.379 6.066 -19.023 1.00 66.44 78 GLN A O 1
ATOM 594 N N . ASN A 1 79 ? 15.621 5.206 -17.088 1.00 79.44 79 ASN A N 1
ATOM 595 C CA . ASN A 1 79 ? 15.583 3.829 -17.546 1.00 79.44 79 ASN A CA 1
ATOM 596 C C . ASN A 1 79 ? 14.303 3.571 -18.360 1.00 79.44 79 ASN A C 1
ATOM 598 O O . ASN A 1 79 ? 13.287 3.119 -17.837 1.00 79.44 79 ASN A O 1
ATOM 602 N N . TRP A 1 80 ? 14.376 3.827 -19.664 1.00 84.56 80 TRP A N 1
ATOM 603 C CA . TRP A 1 80 ? 13.278 3.600 -20.607 1.00 84.56 80 TRP A CA 1
ATOM 604 C C . TRP A 1 80 ? 12.789 2.154 -20.672 1.00 84.56 80 TRP A C 1
ATOM 606 O O . TRP A 1 80 ? 11.624 1.907 -20.986 1.00 84.56 80 TRP A O 1
ATOM 616 N N . CYS A 1 81 ? 13.660 1.188 -20.382 1.00 87.06 81 CYS A N 1
ATOM 617 C CA . CYS A 1 81 ? 13.274 -0.219 -20.373 1.00 87.06 81 CYS A CA 1
ATOM 618 C C . CYS A 1 81 ? 12.371 -0.539 -19.185 1.00 87.06 81 CYS A C 1
ATOM 620 O O . CYS A 1 81 ? 11.466 -1.357 -19.320 1.00 87.06 81 CYS A O 1
ATOM 622 N N . TRP A 1 82 ? 12.553 0.139 -18.047 1.00 84.56 82 TRP A N 1
ATOM 623 C CA . TRP A 1 82 ? 11.630 0.025 -16.919 1.00 84.56 82 TRP A CA 1
ATOM 624 C C . TRP A 1 82 ? 10.247 0.578 -17.267 1.00 84.56 82 TRP A C 1
ATOM 626 O O . TRP A 1 82 ? 9.247 -0.104 -17.059 1.00 84.56 82 TRP A O 1
ATOM 636 N N . GLU A 1 83 ? 10.187 1.759 -17.885 1.00 82.38 83 GLU A N 1
ATOM 637 C CA . GLU A 1 83 ? 8.920 2.344 -18.344 1.00 82.38 83 GLU A CA 1
ATOM 638 C C . GLU A 1 83 ? 8.207 1.441 -19.362 1.00 82.38 83 GLU A C 1
ATOM 640 O O . GLU A 1 83 ? 7.023 1.138 -19.212 1.00 82.38 83 GLU A O 1
ATOM 645 N N . SER A 1 84 ? 8.949 0.922 -20.348 1.00 85.94 84 SER A N 1
ATOM 646 C CA . SER A 1 84 ? 8.424 -0.033 -21.337 1.00 85.94 84 SER A CA 1
ATOM 647 C C . SER A 1 84 ? 7.817 -1.256 -20.667 1.00 85.94 84 SER A C 1
ATOM 649 O O . SER A 1 84 ? 6.760 -1.750 -21.066 1.00 85.94 84 SER A O 1
ATOM 651 N N . LEU A 1 85 ? 8.493 -1.749 -19.631 1.00 85.19 85 LEU A N 1
ATOM 652 C CA . LEU A 1 85 ? 8.058 -2.934 -18.937 1.00 85.19 85 LEU A CA 1
ATOM 653 C C . LEU A 1 85 ? 6.815 -2.693 -18.087 1.00 85.19 85 LEU A C 1
ATOM 655 O O . LEU A 1 85 ? 5.920 -3.538 -18.116 1.00 85.19 85 LEU A O 1
ATOM 659 N N . LYS A 1 86 ? 6.719 -1.552 -17.391 1.00 81.56 86 LYS A N 1
ATOM 660 C CA . LYS A 1 86 ? 5.496 -1.150 -16.678 1.00 81.56 86 LYS A CA 1
ATOM 661 C C . LYS A 1 86 ? 4.293 -1.164 -17.627 1.00 81.56 86 LYS A C 1
ATOM 663 O O . LYS A 1 86 ? 3.270 -1.762 -17.304 1.00 81.56 86 LYS A O 1
ATOM 668 N N . LEU A 1 87 ? 4.452 -0.610 -18.832 1.00 78.94 87 LEU A N 1
ATOM 669 C CA . LEU A 1 87 ? 3.406 -0.574 -19.864 1.00 78.94 87 LEU A CA 1
ATOM 670 C C . LEU A 1 87 ? 3.031 -1.947 -20.446 1.00 78.94 87 LEU A C 1
ATOM 672 O O . LEU A 1 87 ? 1.976 -2.082 -21.065 1.00 78.94 87 LEU A O 1
ATOM 676 N N . LEU A 1 88 ? 3.905 -2.951 -20.352 1.00 77.50 88 LEU A N 1
ATOM 677 C CA . LEU A 1 88 ? 3.626 -4.315 -20.824 1.00 77.50 88 LEU A CA 1
ATOM 678 C C . LEU A 1 88 ? 3.050 -5.205 -19.726 1.00 77.50 88 LEU A C 1
ATOM 680 O O . LEU A 1 88 ? 2.165 -6.012 -19.988 1.00 77.50 88 LEU A O 1
ATOM 684 N N . SER A 1 89 ? 3.577 -5.064 -18.518 1.00 73.31 89 SER A N 1
ATOM 685 C CA . SER A 1 89 ? 3.468 -6.082 -17.468 1.00 73.31 89 SER A CA 1
ATOM 686 C C . SER A 1 89 ? 2.488 -5.691 -16.377 1.00 73.31 89 SER A C 1
ATOM 688 O O . SER A 1 89 ? 2.037 -6.543 -15.616 1.00 73.31 89 SER A O 1
ATOM 690 N N . CYS A 1 90 ? 2.159 -4.401 -16.304 1.00 72.94 90 CYS A N 1
ATOM 691 C CA . CYS A 1 90 ? 1.254 -3.837 -15.315 1.00 72.94 90 CYS A CA 1
ATOM 692 C C . CYS A 1 90 ? 0.202 -2.964 -16.002 1.00 72.94 90 CYS A C 1
ATOM 694 O O . CYS A 1 90 ? 0.129 -1.760 -15.727 1.00 72.94 90 CYS A O 1
ATOM 696 N N . PRO A 1 91 ? -0.600 -3.540 -16.924 1.00 65.94 91 PRO A N 1
ATOM 697 C CA . PRO A 1 91 ? -1.742 -2.822 -17.461 1.00 65.94 91 PRO A CA 1
ATOM 698 C C . PRO A 1 91 ? -2.640 -2.395 -16.296 1.00 65.94 91 PRO A C 1
ATOM 700 O O . PRO A 1 91 ? -2.814 -3.133 -15.327 1.00 65.94 91 PRO A O 1
ATOM 703 N N . ALA A 1 92 ? -3.193 -1.185 -16.371 1.00 58.09 92 ALA A N 1
ATOM 704 C CA . ALA A 1 92 ? -4.162 -0.726 -15.386 1.00 58.09 92 ALA A CA 1
ATOM 705 C C . ALA A 1 92 ? -5.378 -1.677 -15.408 1.00 58.09 92 ALA A C 1
ATOM 707 O O . ALA A 1 92 ? -6.132 -1.671 -16.377 1.00 58.09 92 ALA A O 1
ATOM 708 N N . GLY A 1 93 ? -5.543 -2.535 -14.393 1.00 59.94 93 GLY A N 1
ATOM 709 C CA . GLY A 1 93 ? -6.645 -3.501 -14.357 1.00 59.94 93 GLY A CA 1
ATOM 710 C C . GLY A 1 93 ? -6.459 -4.691 -13.411 1.00 59.94 93 GLY A C 1
ATOM 711 O O . GLY A 1 93 ? -5.490 -4.778 -12.662 1.00 59.94 93 GLY A O 1
ATOM 712 N N . GLU A 1 94 ? -7.435 -5.604 -13.448 1.00 54.97 94 GLU A N 1
ATOM 713 C CA . GLU A 1 94 ? -7.598 -6.735 -12.515 1.00 54.97 94 GLU A CA 1
ATOM 714 C C . GLU A 1 94 ? -6.833 -8.011 -12.901 1.00 54.97 94 GLU A C 1
ATOM 716 O O . GLU A 1 94 ? -6.903 -9.008 -12.185 1.00 54.97 94 GLU A O 1
ATOM 721 N N . SER A 1 95 ? -6.099 -8.026 -14.016 1.00 59.44 95 SER A N 1
ATOM 722 C CA . SER A 1 95 ? -5.372 -9.232 -14.417 1.00 59.44 95 SER A CA 1
ATOM 723 C C . SER A 1 95 ? -4.269 -9.552 -13.408 1.00 59.44 95 SER A C 1
ATOM 725 O O . SER A 1 95 ? -3.460 -8.682 -13.088 1.00 59.44 95 SER A O 1
ATOM 727 N N . THR A 1 96 ? -4.209 -10.806 -12.947 1.00 65.25 96 THR A N 1
ATOM 728 C CA . THR A 1 96 ? -3.101 -11.313 -12.124 1.00 65.25 96 THR A CA 1
ATOM 729 C C . THR A 1 96 ? -1.771 -10.917 -12.754 1.00 65.25 96 THR A C 1
ATOM 731 O O . THR A 1 96 ? -1.578 -11.163 -13.949 1.00 65.25 96 THR A O 1
ATOM 734 N N . GLY A 1 97 ? -0.873 -10.324 -11.965 1.00 73.25 97 GLY A N 1
ATOM 735 C CA . GLY A 1 97 ? 0.438 -9.913 -12.456 1.00 73.25 97 GLY A CA 1
ATOM 736 C C . GLY A 1 97 ? 1.198 -11.097 -13.056 1.00 73.25 97 GLY A C 1
ATOM 737 O O . GLY A 1 97 ? 1.093 -12.227 -12.574 1.00 73.25 97 GLY A O 1
ATOM 738 N N . LEU A 1 98 ? 1.958 -10.845 -14.121 1.00 83.50 98 LEU A N 1
ATOM 739 C CA . LEU A 1 98 ? 2.898 -11.831 -14.642 1.00 83.50 98 LEU A CA 1
ATOM 740 C C . LEU A 1 98 ? 4.123 -11.906 -13.719 1.00 83.50 98 LEU A C 1
ATOM 742 O O . LEU A 1 98 ? 4.568 -10.867 -13.222 1.00 83.50 98 LEU A O 1
ATOM 746 N N . PRO A 1 99 ? 4.725 -13.095 -13.534 1.00 88.19 99 PRO A N 1
ATOM 747 C CA . PRO A 1 99 ? 6.050 -13.191 -12.947 1.00 88.19 99 PRO A CA 1
ATOM 748 C C . PRO A 1 99 ? 7.036 -12.273 -13.668 1.00 88.19 99 PRO A C 1
ATOM 750 O O . PRO A 1 99 ? 6.993 -12.124 -14.895 1.00 88.19 99 PRO A O 1
ATOM 753 N N . TRP A 1 100 ? 7.963 -11.699 -12.904 1.00 86.38 100 TRP A N 1
ATOM 754 C CA . TRP A 1 100 ? 9.037 -10.852 -13.409 1.00 86.38 100 TRP A CA 1
ATOM 755 C C . TRP A 1 100 ? 9.736 -11.415 -14.656 1.00 86.38 100 TRP A C 1
ATOM 757 O O . TRP A 1 100 ? 9.838 -10.727 -15.668 1.00 86.38 100 TRP A O 1
ATOM 767 N N . GLU A 1 101 ? 10.181 -12.672 -14.618 1.00 88.56 101 GLU A N 1
ATOM 768 C CA . GLU A 1 101 ? 10.914 -13.265 -15.743 1.00 88.56 101 GLU A CA 1
ATOM 769 C C . GLU A 1 101 ? 10.054 -13.381 -17.009 1.00 88.56 101 GLU A C 1
ATOM 771 O O . GLU A 1 101 ? 10.548 -13.158 -18.111 1.00 88.56 101 GLU A O 1
ATOM 776 N N . GLN A 1 102 ? 8.750 -13.643 -16.872 1.00 90.19 102 GLN A N 1
ATOM 777 C CA . GLN A 1 102 ? 7.832 -13.683 -18.017 1.00 90.19 102 GLN A CA 1
ATOM 778 C C . GLN A 1 102 ? 7.612 -12.285 -18.606 1.00 90.19 102 GLN A C 1
ATOM 780 O O . GLN A 1 102 ? 7.623 -12.099 -19.824 1.00 90.19 102 GLN A O 1
ATOM 785 N N . SER A 1 103 ? 7.463 -11.293 -17.730 1.00 87.94 103 SER A N 1
ATOM 786 C CA . SER A 1 103 ? 7.359 -9.879 -18.093 1.00 87.94 103 SER A CA 1
ATOM 787 C C . SER A 1 103 ? 8.594 -9.423 -18.876 1.00 87.94 103 SER A C 1
ATOM 789 O O . SER A 1 103 ? 8.491 -8.880 -19.978 1.00 87.94 103 SER A O 1
ATOM 791 N N . LYS A 1 104 ? 9.783 -9.707 -18.335 1.00 89.62 104 LYS A N 1
ATOM 792 C CA . LYS A 1 104 ? 11.073 -9.401 -18.955 1.00 89.62 104 LYS A CA 1
ATOM 793 C C . LYS A 1 104 ? 11.235 -10.105 -20.301 1.00 89.62 104 LYS A C 1
ATOM 795 O O . LYS A 1 104 ? 11.575 -9.435 -21.271 1.00 89.62 104 LYS A O 1
ATOM 800 N N . ALA A 1 105 ? 10.942 -11.404 -20.386 1.00 92.19 105 ALA A N 1
ATOM 801 C CA . ALA A 1 105 ? 11.026 -12.163 -21.634 1.00 92.19 105 ALA A CA 1
ATOM 802 C C . ALA A 1 105 ? 10.109 -11.585 -22.726 1.00 92.19 105 ALA A C 1
ATOM 804 O O . ALA A 1 105 ? 10.515 -11.467 -23.880 1.00 92.19 105 ALA A O 1
ATOM 805 N N . THR A 1 106 ? 8.902 -11.146 -22.354 1.00 91.38 106 THR A N 1
ATOM 806 C CA . THR A 1 106 ? 7.962 -10.485 -23.277 1.00 91.38 106 THR A CA 1
ATOM 807 C C . THR A 1 106 ? 8.543 -9.182 -23.835 1.00 91.38 106 THR A C 1
ATOM 809 O O . THR A 1 106 ? 8.433 -8.902 -25.033 1.00 91.38 106 THR A O 1
ATOM 812 N N . LEU A 1 107 ? 9.193 -8.377 -22.988 1.00 90.88 107 LEU A N 1
ATOM 813 C CA . LEU A 1 107 ? 9.863 -7.157 -23.435 1.00 90.88 107 LEU A CA 1
ATOM 814 C C . LEU A 1 107 ? 11.099 -7.468 -24.298 1.00 90.88 107 LEU A C 1
ATOM 816 O O . LEU A 1 107 ? 11.288 -6.827 -25.326 1.00 90.88 107 LEU A O 1
ATOM 820 N N . GLU A 1 108 ? 11.918 -8.455 -23.931 1.00 93.81 108 GLU A N 1
ATOM 821 C CA . GLU A 1 108 ? 13.084 -8.879 -24.724 1.00 93.81 108 GLU A CA 1
ATOM 822 C C . GLU A 1 108 ? 12.691 -9.340 -26.135 1.00 93.81 108 GLU A C 1
ATOM 824 O O . GLU A 1 108 ? 13.347 -8.953 -27.108 1.00 93.81 108 GLU A O 1
ATOM 829 N N . ASP A 1 109 ? 11.596 -10.099 -26.256 1.00 94.56 109 ASP A N 1
ATOM 830 C CA . ASP A 1 109 ? 11.020 -10.520 -27.538 1.00 94.56 109 ASP A CA 1
ATOM 831 C C . ASP A 1 109 ? 10.542 -9.314 -28.361 1.00 94.56 109 ASP A C 1
ATOM 833 O O . ASP A 1 109 ? 10.929 -9.147 -29.522 1.00 94.56 109 ASP A O 1
ATOM 837 N N . THR A 1 110 ? 9.807 -8.397 -27.721 1.00 92.69 110 THR A N 1
ATOM 838 C CA . THR A 1 110 ? 9.324 -7.156 -28.349 1.00 92.69 110 THR A CA 1
ATOM 839 C C . THR A 1 110 ? 10.483 -6.318 -28.905 1.00 92.69 110 THR A C 1
ATOM 841 O O . THR A 1 110 ? 10.434 -5.848 -30.041 1.00 92.69 110 THR A O 1
ATOM 844 N N . LEU A 1 111 ? 11.563 -6.160 -28.133 1.00 92.56 111 LEU A N 1
ATOM 845 C CA . LEU A 1 111 ? 12.732 -5.357 -28.514 1.00 92.56 111 LEU A CA 1
ATOM 846 C C . LEU A 1 111 ? 13.698 -6.088 -29.459 1.00 92.56 111 LEU A C 1
ATOM 848 O O . LEU A 1 111 ? 14.604 -5.459 -30.034 1.00 92.56 111 LEU A O 1
ATOM 852 N N . ARG A 1 112 ? 13.553 -7.415 -29.583 1.00 95.25 112 ARG A N 1
ATOM 853 C CA . ARG A 1 112 ? 14.527 -8.325 -30.204 1.00 95.25 112 ARG A CA 1
ATOM 854 C C . ARG A 1 112 ? 15.944 -8.093 -29.670 1.00 95.25 112 ARG A C 1
ATOM 856 O O . ARG A 1 112 ? 16.902 -8.000 -30.442 1.00 95.25 112 ARG A O 1
ATOM 863 N N . THR A 1 113 ? 16.062 -7.907 -28.357 1.00 93.69 113 THR A N 1
ATOM 864 C CA . THR A 1 113 ? 17.326 -7.621 -27.662 1.00 93.69 113 THR A CA 1
ATOM 865 C C . THR A 1 113 ? 17.257 -8.158 -26.233 1.00 93.69 113 THR A C 1
ATOM 867 O O . THR A 1 113 ? 16.296 -7.833 -25.539 1.00 93.69 113 THR A O 1
ATOM 870 N N . PRO A 1 114 ? 18.275 -8.888 -25.741 1.00 92.25 114 PRO A N 1
ATOM 871 C CA . PRO A 1 114 ? 18.329 -9.281 -24.337 1.00 92.25 114 PRO A CA 1
ATOM 872 C C . PRO A 1 114 ? 18.584 -8.068 -23.425 1.00 92.25 114 PRO A C 1
ATOM 874 O O . PRO A 1 114 ? 19.431 -7.220 -23.715 1.00 92.25 114 PRO A O 1
ATOM 877 N N . LEU A 1 115 ? 17.891 -8.013 -22.289 1.00 88.94 115 LEU A N 1
ATOM 878 C CA . LEU A 1 115 ? 18.085 -7.032 -21.215 1.00 88.94 115 LEU A CA 1
ATOM 879 C C . LEU A 1 115 ? 19.114 -7.518 -20.178 1.00 88.94 115 LEU A C 1
ATOM 881 O O . LEU A 1 115 ? 19.626 -6.734 -19.380 1.00 88.94 115 LEU A O 1
ATOM 885 N N . GLY A 1 116 ? 19.467 -8.806 -20.214 1.00 85.31 116 GLY A N 1
ATOM 886 C CA . GLY A 1 116 ? 20.497 -9.402 -19.363 1.00 85.31 116 GLY A CA 1
ATOM 887 C C . GLY A 1 116 ? 20.068 -9.587 -17.902 1.00 85.31 116 GLY A C 1
ATOM 888 O O . GLY A 1 116 ? 18.959 -9.249 -17.495 1.00 85.31 116 GLY A O 1
ATOM 889 N N . ASN A 1 117 ? 20.961 -10.145 -17.083 1.00 80.94 117 ASN A N 1
ATOM 890 C CA . ASN A 1 117 ? 20.653 -10.582 -15.707 1.00 80.94 117 ASN A CA 1
ATOM 891 C C . ASN A 1 117 ? 20.785 -9.473 -14.649 1.00 80.94 117 ASN A C 1
ATOM 893 O O . ASN A 1 117 ? 20.781 -9.747 -13.457 1.00 80.94 117 ASN A O 1
ATOM 897 N N . ARG A 1 118 ? 20.999 -8.220 -15.063 1.00 77.50 118 ARG A N 1
ATOM 898 C CA . ARG A 1 118 ? 21.102 -7.072 -14.140 1.00 77.50 118 ARG A CA 1
ATOM 899 C C . ARG A 1 118 ? 19.834 -6.231 -14.099 1.00 77.50 118 ARG A C 1
ATOM 901 O O . ARG A 1 118 ? 19.723 -5.326 -13.284 1.00 77.50 118 ARG A O 1
ATOM 908 N N . PHE A 1 119 ? 18.887 -6.526 -14.979 1.00 82.19 119 PHE A N 1
ATOM 909 C CA . PHE A 1 119 ? 17.620 -5.831 -15.051 1.00 82.19 119 PHE A CA 1
ATOM 910 C C . PHE A 1 119 ? 16.607 -6.591 -14.186 1.00 82.19 119 PHE A C 1
ATOM 912 O O . PHE A 1 119 ? 15.984 -7.533 -14.667 1.00 82.19 119 PHE A O 1
ATOM 919 N N . HIS A 1 120 ? 16.504 -6.225 -12.902 1.00 83.44 120 HIS A N 1
ATOM 920 C CA . HIS A 1 120 ? 15.531 -6.768 -11.944 1.00 83.44 120 HIS A CA 1
ATOM 921 C C . HIS A 1 120 ? 15.023 -5.634 -11.027 1.00 83.44 120 HIS A C 1
ATOM 923 O O . HIS A 1 120 ? 15.841 -5.010 -10.352 1.00 83.44 120 HIS A O 1
ATOM 929 N N . PRO A 1 121 ? 13.709 -5.348 -10.966 1.00 84.44 121 PRO A N 1
ATOM 930 C CA . PRO A 1 121 ? 13.138 -4.313 -10.106 1.00 84.44 121 PRO A CA 1
ATOM 931 C C . PRO A 1 121 ? 13.140 -4.743 -8.653 1.00 84.44 121 PRO A C 1
ATOM 933 O O . PRO A 1 121 ? 13.223 -3.898 -7.770 1.00 84.44 121 PRO A O 1
ATOM 936 N N . LEU A 1 122 ? 13.049 -6.052 -8.422 1.00 87.69 122 LEU A N 1
ATOM 937 C CA . LEU A 1 122 ? 13.156 -6.679 -7.126 1.00 87.69 122 LEU A CA 1
ATOM 938 C C . LEU A 1 122 ? 14.496 -7.397 -7.036 1.00 87.69 122 LEU A C 1
ATOM 940 O O . LEU A 1 122 ? 14.757 -8.342 -7.783 1.00 87.69 122 LEU A O 1
ATOM 944 N N . ALA A 1 123 ? 15.328 -6.982 -6.086 1.00 87.94 123 ALA A N 1
ATOM 945 C CA . ALA A 1 123 ? 16.399 -7.838 -5.604 1.00 87.94 123 ALA A CA 1
ATOM 946 C C . ALA A 1 123 ? 15.794 -9.108 -4.981 1.00 87.94 123 ALA A C 1
ATOM 948 O O . ALA A 1 123 ? 14.733 -9.051 -4.355 1.00 87.94 123 ALA A O 1
ATOM 949 N N . ASP A 1 124 ? 16.468 -10.244 -5.168 1.00 90.19 124 ASP A N 1
ATOM 950 C CA . ASP A 1 124 ? 16.022 -11.562 -4.701 1.00 90.19 124 ASP A CA 1
ATOM 951 C C . ASP A 1 124 ? 14.624 -11.956 -5.218 1.00 90.19 124 ASP A C 1
ATOM 953 O O . ASP A 1 124 ? 13.854 -12.590 -4.505 1.00 90.19 124 ASP A O 1
ATOM 957 N N . ALA A 1 125 ? 14.281 -11.588 -6.463 1.00 89.81 125 ALA A N 1
ATOM 958 C CA . ALA A 1 125 ? 12.948 -11.799 -7.042 1.00 89.81 125 ALA A CA 1
ATOM 959 C C . ALA A 1 125 ? 12.413 -13.234 -6.873 1.00 89.81 125 ALA A C 1
ATOM 961 O O . ALA A 1 125 ? 11.238 -13.406 -6.569 1.00 89.81 125 ALA A O 1
ATOM 962 N N . SER A 1 126 ? 13.266 -14.257 -6.988 1.00 90.44 126 SER A N 1
ATOM 963 C CA . SER A 1 126 ? 12.890 -15.669 -6.796 1.00 90.44 126 SER A CA 1
ATOM 964 C C . SER A 1 126 ? 12.305 -15.981 -5.415 1.00 90.44 126 SER A C 1
ATOM 966 O O . SER A 1 126 ? 11.709 -17.034 -5.227 1.00 90.44 126 SER A O 1
ATOM 968 N N . LEU A 1 127 ? 12.502 -15.104 -4.426 1.00 92.75 127 LEU A N 1
ATOM 969 C CA . LEU A 1 127 ? 11.923 -15.274 -3.104 1.00 92.75 127 LEU A CA 1
ATOM 970 C C . LEU A 1 127 ? 10.422 -14.983 -3.107 1.00 92.75 127 LEU A C 1
ATOM 972 O O . LEU A 1 127 ? 9.717 -15.748 -2.472 1.00 92.75 127 LEU A O 1
ATOM 976 N N . CYS A 1 128 ? 9.939 -13.946 -3.804 1.00 92.50 128 CYS A N 1
ATOM 977 C CA . CYS A 1 128 ? 8.545 -13.482 -3.694 1.00 92.50 128 CYS A CA 1
ATOM 978 C C . CYS A 1 128 ? 7.770 -13.359 -5.015 1.00 92.50 128 CYS A C 1
ATOM 980 O O . CYS A 1 128 ? 6.685 -12.772 -5.060 1.00 92.50 128 CYS A O 1
ATOM 982 N N . ASN A 1 129 ? 8.341 -13.875 -6.106 1.00 89.94 129 ASN A N 1
ATOM 983 C CA . ASN A 1 129 ? 7.797 -13.761 -7.458 1.00 89.94 129 ASN A CA 1
ATOM 984 C C . ASN A 1 129 ? 7.267 -15.097 -8.023 1.00 89.94 129 ASN A C 1
ATOM 986 O O . ASN A 1 129 ? 7.022 -15.200 -9.225 1.00 89.94 129 ASN A O 1
ATOM 990 N N . GLU A 1 130 ? 7.083 -16.114 -7.181 1.00 91.12 130 GLU A N 1
ATOM 991 C CA . GLU A 1 130 ? 6.565 -17.416 -7.611 1.00 91.12 130 GLU A CA 1
ATOM 992 C C . GLU A 1 130 ? 5.038 -17.471 -7.415 1.00 91.12 130 GLU A C 1
ATOM 994 O O . GLU A 1 130 ? 4.555 -17.293 -6.289 1.00 91.12 130 GLU A O 1
ATOM 999 N N . PRO A 1 131 ? 4.240 -17.716 -8.473 1.00 90.88 131 PRO A N 1
ATOM 1000 C CA . PRO A 1 131 ? 2.785 -17.769 -8.362 1.00 90.88 131 PRO A CA 1
ATOM 1001 C C . PRO A 1 131 ? 2.280 -18.761 -7.313 1.00 90.88 131 PRO A C 1
ATOM 1003 O O . PRO A 1 131 ? 1.313 -18.485 -6.609 1.00 90.88 131 PRO A O 1
ATOM 1006 N N . GLU A 1 132 ? 2.926 -19.913 -7.184 1.00 90.12 132 GLU A N 1
ATOM 1007 C CA . GLU A 1 132 ? 2.465 -21.028 -6.358 1.00 90.12 132 GLU A CA 1
ATOM 1008 C C . GLU A 1 132 ? 2.561 -20.742 -4.855 1.00 90.12 132 GLU A C 1
ATOM 1010 O O . GLU A 1 132 ? 1.893 -21.412 -4.064 1.00 90.12 132 GLU A O 1
ATOM 1015 N N . GLN A 1 133 ? 3.341 -19.733 -4.450 1.00 88.69 133 GLN A N 1
ATOM 1016 C CA . GLN A 1 133 ? 3.526 -19.377 -3.041 1.00 88.69 133 GLN A CA 1
ATOM 1017 C C . GLN A 1 133 ? 2.206 -18.976 -2.377 1.00 88.69 133 GLN A C 1
ATOM 1019 O O . GLN A 1 133 ? 1.961 -19.343 -1.233 1.00 88.69 133 GLN A O 1
ATOM 1024 N N . GLY A 1 134 ? 1.288 -18.354 -3.125 1.00 86.50 134 GLY A N 1
ATOM 1025 C CA . GLY A 1 134 ? 0.005 -17.896 -2.589 1.00 86.50 134 GLY A CA 1
ATOM 1026 C C . GLY A 1 134 ? -0.906 -19.004 -2.039 1.00 86.50 134 GLY A C 1
ATOM 1027 O O . GLY A 1 134 ? -1.866 -18.707 -1.332 1.00 86.50 134 GLY A O 1
ATOM 1028 N N . SER A 1 135 ? -0.657 -20.283 -2.320 1.00 89.88 135 SER A N 1
ATOM 1029 C CA . SER A 1 135 ? -1.519 -21.377 -1.860 1.00 89.88 135 SER A CA 1
ATOM 1030 C C . SER A 1 135 ? -0.935 -22.104 -0.645 1.00 89.88 135 SER A C 1
ATOM 1032 O O . SER A 1 135 ? 0.087 -22.776 -0.740 1.00 89.88 135 SER A O 1
ATOM 1034 N N . ARG A 1 136 ? -1.638 -22.062 0.497 1.00 93.44 136 ARG A N 1
ATOM 1035 C CA . ARG A 1 136 ? -1.276 -22.794 1.725 1.00 93.44 136 ARG A CA 1
ATOM 1036 C C . ARG A 1 136 ? -2.454 -23.614 2.243 1.00 93.44 136 ARG A C 1
ATOM 1038 O O . ARG A 1 136 ? -3.608 -23.199 2.171 1.00 93.44 136 ARG A O 1
ATOM 1045 N N . ARG A 1 137 ? -2.165 -24.799 2.789 1.00 95.75 137 ARG A N 1
ATOM 1046 C CA . ARG A 1 137 ? -3.144 -25.583 3.553 1.00 95.75 137 ARG A CA 1
ATOM 1047 C C . ARG A 1 137 ? -3.067 -25.185 5.019 1.00 95.75 137 ARG A C 1
ATOM 1049 O O . ARG A 1 137 ? -1.985 -25.195 5.594 1.00 95.75 137 ARG A O 1
ATOM 1056 N N . TRP A 1 138 ? -4.222 -24.894 5.601 1.00 97.12 138 TRP A N 1
ATOM 1057 C CA . TRP A 1 138 ? -4.342 -24.459 6.987 1.00 97.12 138 TRP A CA 1
ATOM 1058 C C . TRP A 1 138 ? -4.942 -25.556 7.853 1.00 97.12 138 TRP A C 1
ATOM 1060 O O . TRP A 1 138 ? -6.027 -26.066 7.547 1.00 97.12 138 TRP A O 1
ATOM 1070 N N . THR A 1 139 ? -4.253 -25.875 8.941 1.00 98.00 139 THR A N 1
ATOM 1071 C CA . THR A 1 139 ? -4.759 -26.738 10.011 1.00 98.00 139 THR A CA 1
ATOM 1072 C C . THR A 1 139 ? -5.881 -26.046 10.789 1.00 98.00 139 THR A C 1
ATOM 1074 O O . THR A 1 139 ? -5.987 -24.817 10.799 1.00 98.00 139 THR A O 1
ATOM 1077 N N . ASP A 1 140 ? -6.712 -26.817 11.491 1.00 98.06 140 ASP A N 1
ATOM 1078 C CA . ASP A 1 140 ? -7.794 -26.257 12.315 1.00 98.06 140 ASP A CA 1
ATOM 1079 C C . ASP A 1 140 ? -7.265 -25.349 13.433 1.00 98.06 140 ASP A C 1
ATOM 1081 O O . ASP A 1 140 ? -7.855 -24.310 13.736 1.00 98.06 140 ASP A O 1
ATOM 1085 N N . PHE A 1 141 ? -6.108 -25.700 13.999 1.00 97.62 141 PHE A N 1
ATOM 1086 C CA . PHE A 1 141 ? -5.439 -24.891 15.012 1.00 97.62 141 PHE A CA 1
ATOM 1087 C C . PHE A 1 141 ? -4.970 -23.538 14.459 1.00 97.62 141 PHE A C 1
ATOM 1089 O O . PHE A 1 141 ? -5.208 -22.505 15.090 1.00 97.62 141 PHE A O 1
ATOM 1096 N N . GLU A 1 142 ? -4.347 -23.513 13.275 1.00 97.31 142 GLU A N 1
ATOM 1097 C CA . GLU A 1 142 ? -3.954 -22.262 12.608 1.00 97.31 142 GLU A CA 1
ATOM 1098 C C . GLU A 1 142 ? -5.180 -21.412 12.272 1.00 97.31 142 GLU A C 1
ATOM 1100 O O . GLU A 1 142 ? -5.184 -20.219 12.555 1.00 97.31 142 GLU A O 1
ATOM 1105 N N . ARG A 1 143 ? -6.256 -22.022 11.752 1.00 98.12 143 ARG A N 1
ATOM 1106 C CA . ARG A 1 143 ? -7.522 -21.325 11.464 1.00 98.12 143 ARG A CA 1
ATOM 1107 C C . ARG A 1 143 ? -8.079 -20.635 12.703 1.00 98.12 143 ARG A C 1
ATOM 1109 O O . ARG A 1 143 ? -8.422 -19.455 12.656 1.00 98.12 143 ARG A O 1
ATOM 1116 N N . GLN A 1 144 ? -8.165 -21.361 13.817 1.00 97.81 144 GLN A N 1
ATOM 1117 C CA . GLN A 1 144 ? -8.674 -20.817 15.073 1.00 97.81 144 GLN A CA 1
ATOM 1118 C C . GLN A 1 144 ? -7.762 -19.712 15.622 1.00 97.81 144 GLN A C 1
ATOM 1120 O O . GLN A 1 144 ? -8.250 -18.669 16.063 1.00 97.81 144 GLN A O 1
ATOM 1125 N N . SER A 1 145 ? -6.445 -19.921 15.564 1.00 96.56 145 SER A N 1
ATOM 1126 C CA . SER A 1 145 ? -5.448 -18.957 16.034 1.00 96.56 145 SER A CA 1
ATOM 1127 C C . SER A 1 145 ? -5.479 -17.669 15.215 1.00 96.56 145 SER A C 1
ATOM 1129 O O . SER A 1 145 ? -5.538 -16.585 15.797 1.00 96.56 145 SER A O 1
ATOM 1131 N N . ALA A 1 146 ? -5.519 -17.784 13.886 1.00 97.62 146 ALA A N 1
ATOM 1132 C CA . ALA A 1 146 ? -5.590 -16.662 12.962 1.00 97.62 146 ALA A CA 1
ATOM 1133 C C . ALA A 1 146 ? -6.860 -15.835 13.173 1.00 97.62 146 ALA A C 1
ATOM 1135 O O . ALA A 1 146 ? -6.764 -14.628 13.366 1.00 97.62 146 ALA A O 1
ATOM 1136 N N . ARG A 1 147 ? -8.031 -16.481 13.254 1.00 98.00 147 ARG A N 1
ATOM 1137 C CA . ARG A 1 147 ? -9.318 -15.829 13.568 1.00 98.00 147 ARG A CA 1
ATOM 1138 C C . ARG A 1 147 ? -9.275 -15.050 14.871 1.00 98.00 147 ARG A C 1
ATOM 1140 O O . ARG A 1 147 ? -9.634 -13.875 14.939 1.00 98.00 147 ARG A O 1
ATOM 1147 N N . SER A 1 148 ? -8.812 -15.719 15.925 1.00 97.19 148 SER A N 1
ATOM 1148 C CA . SER A 1 148 ? -8.724 -15.143 17.263 1.00 97.19 148 SER A CA 1
ATOM 1149 C C . SER A 1 148 ? -7.770 -13.945 17.290 1.00 97.19 148 SER A C 1
ATOM 1151 O O . SER A 1 148 ? -8.087 -12.907 17.875 1.00 97.19 148 SER A O 1
ATOM 1153 N N . TRP A 1 149 ? -6.619 -14.065 16.624 1.00 97.31 149 TRP A N 1
ATOM 1154 C CA . TRP A 1 149 ? -5.657 -12.981 16.471 1.00 97.31 149 TRP A CA 1
ATOM 1155 C C . TRP A 1 149 ? -6.232 -11.820 15.655 1.00 97.31 149 TRP A C 1
ATOM 1157 O O . TRP A 1 149 ? -6.155 -10.681 16.109 1.00 97.31 149 TRP A O 1
ATOM 1167 N N . PHE A 1 150 ? -6.852 -12.093 14.504 1.00 98.12 150 PHE A N 1
ATOM 1168 C CA . PHE A 1 150 ? -7.381 -11.076 13.595 1.00 98.12 150 PHE A CA 1
ATOM 1169 C C . PHE A 1 150 ? -8.447 -10.236 14.298 1.00 98.12 150 PHE A C 1
ATOM 1171 O O . PHE A 1 150 ? -8.356 -9.010 14.326 1.00 98.12 150 PHE A O 1
ATOM 1178 N N . PHE A 1 151 ? -9.387 -10.893 14.987 1.00 97.44 151 PHE A N 1
ATOM 1179 C CA . PHE A 1 151 ? -10.414 -10.226 15.787 1.00 97.44 151 PHE A CA 1
ATOM 1180 C C . PHE A 1 151 ? -9.830 -9.292 16.860 1.00 97.44 151 PHE A C 1
ATOM 1182 O O . PHE A 1 151 ? -10.375 -8.212 17.112 1.00 97.44 151 PHE A O 1
ATOM 1189 N N . ARG A 1 152 ? -8.729 -9.695 17.513 1.00 96.25 152 ARG A N 1
ATOM 1190 C CA . ARG A 1 152 ? -8.075 -8.910 18.572 1.00 96.25 152 ARG A CA 1
ATOM 1191 C C . ARG A 1 152 ? -7.184 -7.788 18.054 1.00 96.25 152 ARG A C 1
ATOM 1193 O O . ARG A 1 152 ? -7.033 -6.794 18.765 1.00 96.25 152 ARG A O 1
ATOM 1200 N N . ASN A 1 153 ? -6.600 -7.941 16.871 1.00 97.38 153 ASN A N 1
ATOM 1201 C CA . ASN A 1 153 ? -5.514 -7.078 16.416 1.00 97.38 153 ASN A CA 1
ATOM 1202 C C . ASN A 1 153 ? -5.885 -6.160 15.255 1.00 97.38 153 ASN A C 1
ATOM 1204 O O . ASN A 1 153 ? -5.280 -5.099 15.123 1.00 97.38 153 ASN A O 1
ATOM 1208 N N . VAL A 1 154 ? -6.892 -6.513 14.454 1.00 98.25 154 VAL A N 1
ATOM 1209 C CA . VAL A 1 154 ? -7.214 -5.808 13.210 1.00 98.25 154 VAL A CA 1
ATOM 1210 C C . VAL A 1 154 ? -8.561 -5.099 13.317 1.00 98.25 154 VAL A C 1
ATOM 1212 O O . VAL A 1 154 ? -9.572 -5.677 13.716 1.00 98.25 154 VAL A O 1
ATOM 1215 N N . ARG A 1 155 ? -8.595 -3.820 12.931 1.00 98.44 155 ARG A N 1
ATOM 1216 C CA . ARG A 1 155 ? -9.834 -3.086 12.645 1.00 98.44 155 ARG A CA 1
ATOM 1217 C C . ARG A 1 155 ? -9.998 -2.939 11.136 1.00 98.44 155 ARG A C 1
ATOM 1219 O O . ARG A 1 155 ? -9.112 -2.394 10.489 1.00 98.44 155 ARG A O 1
ATOM 1226 N N . VAL A 1 156 ? -11.127 -3.396 10.594 1.00 98.50 156 VAL A N 1
ATOM 1227 C CA . VAL A 1 156 ? -11.387 -3.366 9.147 1.00 98.50 156 VAL A CA 1
ATOM 1228 C C . VAL A 1 156 ? -12.253 -2.169 8.765 1.00 98.50 156 VAL A C 1
ATOM 1230 O O . VAL A 1 156 ? -13.316 -1.946 9.353 1.00 98.50 156 VAL A O 1
ATOM 1233 N N . TYR A 1 157 ? -11.805 -1.426 7.760 1.00 98.00 157 TYR A N 1
ATOM 1234 C CA . TYR A 1 157 ? -12.491 -0.297 7.148 1.00 98.00 157 TYR A CA 1
ATOM 1235 C C . TYR A 1 157 ? -12.709 -0.575 5.659 1.00 98.00 157 TYR A C 1
ATOM 1237 O O . TYR A 1 157 ? -11.785 -1.014 4.978 1.00 98.00 157 TYR A O 1
ATOM 1245 N N . VAL A 1 158 ? -13.914 -0.308 5.156 1.00 96.06 158 VAL A N 1
ATOM 1246 C CA . VAL A 1 158 ? -14.241 -0.429 3.725 1.00 96.06 158 VAL A CA 1
ATOM 1247 C C . VAL A 1 158 ? -14.592 0.954 3.184 1.00 96.06 158 VAL A C 1
ATOM 1249 O O . VAL A 1 158 ? -15.548 1.571 3.658 1.00 96.06 158 VAL A O 1
ATOM 1252 N N . LEU A 1 159 ? -13.802 1.446 2.232 1.00 93.81 159 LEU A N 1
ATOM 1253 C CA . LEU A 1 159 ? -13.950 2.748 1.585 1.00 93.81 159 LEU A CA 1
ATOM 1254 C C . LEU A 1 159 ? -15.004 2.676 0.476 1.00 93.81 159 LEU A C 1
ATOM 1256 O O . LEU A 1 159 ? -14.781 2.053 -0.560 1.00 93.81 159 LEU A O 1
ATOM 1260 N N . ALA A 1 160 ? -16.131 3.357 0.672 1.00 90.25 160 ALA A N 1
ATOM 1261 C CA . ALA A 1 160 ? -17.175 3.483 -0.340 1.00 90.25 160 ALA A CA 1
ATOM 1262 C C . ALA A 1 160 ? -16.850 4.651 -1.287 1.00 90.25 160 ALA A C 1
ATOM 1264 O O . ALA A 1 160 ? -17.174 5.803 -0.992 1.00 90.25 160 ALA A O 1
ATOM 1265 N N . ILE A 1 161 ? -16.178 4.366 -2.404 1.00 77.00 161 ILE A N 1
ATOM 1266 C CA . ILE A 1 161 ? -15.773 5.376 -3.393 1.00 77.00 161 ILE A CA 1
ATOM 1267 C C . ILE A 1 161 ? -16.954 5.651 -4.332 1.00 77.00 161 ILE A C 1
ATOM 1269 O O . ILE A 1 161 ? -17.356 4.778 -5.092 1.00 77.00 161 ILE A O 1
ATOM 1273 N N . GLN A 1 162 ? -17.526 6.860 -4.280 1.00 65.06 162 GLN A N 1
ATOM 1274 C CA . GLN A 1 162 ? -18.756 7.196 -5.017 1.00 65.06 162 GLN A CA 1
ATOM 1275 C C . GLN A 1 162 ? -18.569 7.255 -6.544 1.00 65.06 162 GLN A C 1
ATOM 1277 O O . GLN A 1 162 ? -19.499 6.937 -7.285 1.00 65.06 162 GLN A O 1
ATOM 1282 N N . SER A 1 163 ? -17.370 7.597 -7.031 1.00 56.56 163 SER A N 1
ATOM 1283 C CA . SER A 1 163 ? -17.105 7.789 -8.465 1.00 56.56 163 SER A CA 1
ATOM 1284 C C . SER A 1 163 ? -17.104 6.498 -9.301 1.00 56.56 163 SER A C 1
ATOM 1286 O O . SER A 1 163 ? -17.102 6.574 -10.527 1.00 56.56 163 SER A O 1
ATOM 1288 N N . SER A 1 164 ? -17.157 5.316 -8.673 1.00 50.91 164 SER A N 1
ATOM 1289 C CA . SER A 1 164 ? -17.221 4.002 -9.340 1.00 50.91 164 SER A CA 1
ATOM 1290 C C . SER A 1 164 ? -18.567 3.274 -9.177 1.00 50.91 164 SER A C 1
ATOM 1292 O O . SER A 1 164 ? -18.749 2.177 -9.711 1.00 50.91 164 SER A O 1
ATOM 1294 N N . VAL A 1 165 ? -19.539 3.879 -8.482 1.00 46.97 165 VAL A N 1
ATOM 1295 C CA . VAL A 1 165 ? -20.805 3.226 -8.081 1.00 46.97 165 VAL A CA 1
ATOM 1296 C C . VAL A 1 165 ? -21.740 2.933 -9.266 1.00 46.97 165 VAL A C 1
ATOM 1298 O O . VAL A 1 165 ? -22.679 2.152 -9.132 1.00 46.97 165 VAL A O 1
ATOM 1301 N N . SER A 1 166 ? -21.493 3.480 -10.459 1.00 43.44 166 SER A N 1
ATOM 1302 C CA . SER A 1 166 ? -22.445 3.390 -11.575 1.00 43.44 166 SER A CA 1
ATOM 1303 C C . SER A 1 166 ? -22.429 2.086 -12.389 1.00 43.44 166 SER A C 1
ATOM 1305 O O . SER A 1 166 ? -23.312 1.933 -13.229 1.00 43.44 166 SER A O 1
ATOM 1307 N N . THR A 1 167 ? -21.529 1.112 -12.155 1.00 42.75 167 THR A N 1
ATOM 1308 C CA . THR A 1 167 ? -21.542 -0.120 -12.994 1.00 42.75 167 THR A CA 1
ATOM 1309 C C . THR A 1 167 ? -21.181 -1.459 -12.333 1.00 42.75 167 THR A C 1
ATOM 1311 O O . THR A 1 167 ? -21.436 -2.496 -12.938 1.00 42.75 167 THR A O 1
ATOM 1314 N N . LEU A 1 168 ? -20.666 -1.496 -11.097 1.00 44.59 168 LEU A N 1
ATOM 1315 C CA . LEU A 1 168 ? -20.262 -2.744 -10.415 1.00 44.59 168 LEU A CA 1
ATOM 1316 C C . LEU A 1 168 ? -21.045 -3.015 -9.119 1.00 44.59 168 LEU A C 1
ATOM 1318 O O . LEU A 1 168 ? -20.497 -3.498 -8.134 1.00 44.59 168 LEU A O 1
ATOM 1322 N N . ALA A 1 169 ? -22.364 -2.801 -9.136 1.00 46.81 169 ALA A N 1
ATOM 1323 C CA . ALA A 1 169 ? -23.284 -3.180 -8.052 1.00 46.81 169 ALA A CA 1
ATOM 1324 C C . ALA A 1 169 ? -23.339 -4.703 -7.739 1.00 46.81 169 ALA A C 1
ATOM 1326 O O . ALA A 1 169 ? -24.205 -5.146 -6.988 1.00 46.81 169 ALA A O 1
ATOM 1327 N N . VAL A 1 170 ? -22.445 -5.516 -8.316 1.00 52.22 170 VAL A N 1
ATOM 1328 C CA . VAL A 1 170 ? -22.427 -6.984 -8.206 1.00 52.22 170 VAL A CA 1
ATOM 1329 C C . VAL A 1 170 ? -21.443 -7.480 -7.139 1.00 52.22 170 VAL A C 1
ATOM 1331 O O . VAL A 1 170 ? -21.692 -8.519 -6.533 1.00 52.22 170 VAL A O 1
ATOM 1334 N N . VAL A 1 171 ? -20.363 -6.745 -6.847 1.00 63.69 171 VAL A N 1
ATOM 1335 C CA . VAL A 1 171 ? -19.368 -7.153 -5.839 1.00 63.69 171 VAL A CA 1
ATOM 1336 C C . VAL A 1 171 ? -19.415 -6.184 -4.667 1.00 63.69 171 VAL A C 1
ATOM 1338 O O . VAL A 1 171 ? -19.089 -5.011 -4.795 1.00 63.69 171 VAL A O 1
ATOM 1341 N N . ASN A 1 172 ? -19.841 -6.683 -3.511 1.00 81.94 172 ASN A N 1
ATOM 1342 C CA . ASN A 1 172 ? -19.909 -5.918 -2.273 1.00 81.94 172 ASN A CA 1
ATOM 1343 C C . ASN A 1 172 ? -18.834 -6.457 -1.325 1.00 81.94 172 ASN A C 1
ATOM 1345 O O . ASN A 1 172 ? -19.029 -7.518 -0.724 1.00 81.94 172 ASN A O 1
ATOM 1349 N N . THR A 1 173 ? -17.723 -5.723 -1.164 1.00 90.62 173 THR A N 1
ATOM 1350 C CA . THR A 1 173 ? -16.606 -6.123 -0.284 1.00 90.62 173 THR A CA 1
ATOM 1351 C C . THR A 1 173 ? -17.115 -6.418 1.126 1.00 90.62 173 THR A C 1
ATOM 1353 O O . THR A 1 173 ? -16.679 -7.361 1.780 1.00 90.62 173 THR A O 1
ATOM 1356 N N . THR A 1 174 ? -18.095 -5.637 1.594 1.00 92.12 174 THR A N 1
ATOM 1357 C CA . THR A 1 174 ? -18.698 -5.831 2.921 1.00 92.12 174 THR A CA 1
ATOM 1358 C C . THR A 1 174 ? -19.452 -7.153 3.027 1.00 92.12 174 THR A C 1
ATOM 1360 O O . THR A 1 174 ? -19.384 -7.782 4.076 1.00 92.12 174 THR A O 1
ATOM 1363 N N . ALA A 1 175 ? -20.165 -7.573 1.978 1.00 91.75 175 ALA A N 1
ATOM 1364 C CA . ALA A 1 175 ? -20.885 -8.846 1.991 1.00 91.75 175 ALA A CA 1
ATOM 1365 C C . ALA A 1 175 ? -19.902 -10.022 2.042 1.00 91.75 175 ALA A C 1
ATOM 1367 O O . ALA A 1 175 ? -20.020 -10.863 2.924 1.00 91.75 175 ALA A O 1
ATOM 1368 N N . GLY A 1 176 ? -18.866 -10.005 1.194 1.00 93.56 176 GLY A N 1
ATOM 1369 C CA . GLY A 1 176 ? -17.831 -11.043 1.213 1.00 93.56 176 GLY A CA 1
ATOM 1370 C C . GLY A 1 176 ? -17.104 -11.138 2.558 1.00 93.56 176 GLY A C 1
ATOM 1371 O O . GLY A 1 176 ? -16.847 -12.231 3.047 1.00 93.56 176 GLY A O 1
ATOM 1372 N N . LEU A 1 177 ? -16.823 -10.006 3.210 1.00 96.12 177 LEU A N 1
ATOM 1373 C CA . LEU A 1 177 ? -16.248 -10.000 4.560 1.00 96.12 177 LEU A CA 1
ATOM 1374 C C . LEU A 1 177 ? -17.239 -10.489 5.627 1.00 96.12 177 LEU A C 1
ATOM 1376 O O . LEU A 1 177 ? -16.830 -11.180 6.559 1.00 96.12 177 LEU A O 1
ATOM 1380 N N . ALA A 1 178 ? -18.528 -10.170 5.494 1.00 95.94 178 ALA A N 1
ATOM 1381 C CA . ALA A 1 178 ? -19.563 -10.645 6.408 1.00 95.94 178 ALA A CA 1
ATOM 1382 C C . ALA A 1 178 ? -19.741 -12.170 6.337 1.00 95.94 178 ALA A C 1
ATOM 1384 O O . ALA A 1 178 ? -19.885 -12.798 7.385 1.00 95.94 178 ALA A O 1
ATOM 1385 N N . ASP A 1 179 ? -19.641 -12.768 5.146 1.00 95.94 179 ASP A N 1
ATOM 1386 C CA . ASP A 1 179 ? -19.673 -14.227 4.957 1.00 95.94 179 ASP A CA 1
ATOM 1387 C C . ASP A 1 179 ? -18.503 -14.928 5.671 1.00 95.94 179 ASP A C 1
ATOM 1389 O O . ASP A 1 179 ? -18.638 -16.053 6.154 1.00 95.94 179 ASP A O 1
ATOM 1393 N N . LEU A 1 180 ? -17.365 -14.238 5.809 1.00 96.69 180 LEU A N 1
ATOM 1394 C CA . LEU A 1 180 ? -16.212 -14.693 6.593 1.00 96.69 180 LEU A CA 1
ATOM 1395 C C . LEU A 1 180 ? -16.334 -14.380 8.096 1.00 96.69 180 LEU A C 1
ATOM 1397 O O . LEU A 1 180 ? -15.437 -14.714 8.867 1.00 96.69 180 LEU A O 1
ATOM 1401 N N . GLY A 1 181 ? -17.421 -13.739 8.537 1.00 97.38 181 GLY A N 1
ATOM 1402 C CA . GLY A 1 181 ? -17.612 -13.313 9.926 1.00 97.38 181 GLY A CA 1
ATOM 1403 C C . GLY A 1 181 ? -16.759 -12.107 10.335 1.00 97.38 181 GLY A C 1
ATOM 1404 O O . GLY A 1 181 ? -16.566 -11.862 11.528 1.00 97.38 181 GLY A O 1
ATOM 1405 N N . ILE A 1 182 ? -16.240 -11.341 9.372 1.00 97.75 182 ILE A N 1
ATOM 1406 C CA . ILE A 1 182 ? -15.372 -10.188 9.620 1.00 97.75 182 ILE A CA 1
ATOM 1407 C C . ILE A 1 182 ? -16.224 -8.924 9.766 1.00 97.75 182 ILE A C 1
ATOM 1409 O O . ILE A 1 182 ? -16.876 -8.462 8.830 1.00 97.75 182 ILE A O 1
ATOM 1413 N N . ALA A 1 183 ? -16.184 -8.321 10.954 1.00 97.25 183 ALA A N 1
ATOM 1414 C CA . ALA A 1 183 ? -16.862 -7.056 11.217 1.00 97.25 183 ALA A CA 1
ATOM 1415 C C . ALA A 1 183 ? -16.138 -5.882 10.536 1.00 97.25 183 ALA A C 1
ATOM 1417 O O . ALA A 1 183 ? -14.935 -5.687 10.728 1.00 97.25 183 ALA A O 1
ATOM 1418 N N . VAL A 1 184 ? -16.889 -5.052 9.807 1.00 97.38 184 VAL A N 1
ATOM 1419 C CA . VAL A 1 184 ? -16.344 -3.913 9.054 1.00 97.38 184 VAL A CA 1
ATOM 1420 C C . VAL A 1 184 ? -16.932 -2.579 9.495 1.00 97.38 184 VAL A C 1
ATOM 1422 O O . VAL A 1 184 ? -18.081 -2.484 9.922 1.00 97.38 184 VAL A O 1
ATOM 1425 N N . THR A 1 185 ? -16.143 -1.516 9.356 1.00 97.62 185 THR A N 1
ATOM 1426 C CA . THR A 1 185 ? -16.615 -0.128 9.420 1.00 97.62 185 THR A CA 1
ATOM 1427 C C . THR A 1 185 ? -16.637 0.445 8.011 1.00 97.62 185 THR A C 1
ATOM 1429 O O . THR A 1 185 ? -15.586 0.646 7.408 1.00 97.62 185 THR A O 1
ATOM 1432 N N . ARG A 1 186 ? -17.825 0.715 7.468 1.00 95.88 186 ARG A N 1
ATOM 1433 C CA . ARG A 1 186 ? -17.929 1.429 6.191 1.00 95.88 186 ARG A CA 1
ATOM 1434 C C . ARG A 1 186 ? -17.533 2.888 6.388 1.00 95.88 186 ARG A C 1
ATOM 1436 O O . ARG A 1 186 ? -17.991 3.527 7.333 1.00 95.88 186 ARG A O 1
ATOM 1443 N N . VAL A 1 187 ? -16.693 3.397 5.499 1.00 95.88 187 VAL A N 1
ATOM 1444 C CA . VAL A 1 187 ? -16.236 4.785 5.500 1.00 95.88 187 VAL A CA 1
ATOM 1445 C C . VAL A 1 187 ? -16.723 5.433 4.207 1.00 95.88 187 VAL A C 1
ATOM 1447 O O . VAL A 1 187 ? -16.320 4.987 3.130 1.00 95.88 187 VAL A O 1
ATOM 1450 N N . PRO A 1 188 ? -17.599 6.451 4.279 1.00 94.38 188 PRO A N 1
ATOM 1451 C CA . PRO A 1 188 ? -18.023 7.166 3.087 1.00 94.38 188 PRO A CA 1
ATOM 1452 C C . PRO A 1 188 ? -16.820 7.886 2.475 1.00 94.38 188 PRO A C 1
ATOM 1454 O O . PRO A 1 188 ? -16.118 8.631 3.167 1.00 94.38 188 PRO A O 1
ATOM 1457 N N . GLY A 1 189 ? -16.571 7.642 1.191 1.00 92.75 189 GLY A N 1
ATOM 1458 C CA . GLY A 1 189 ? -15.593 8.405 0.431 1.00 92.75 189 GLY A CA 1
ATOM 1459 C C . GLY A 1 189 ? -16.078 9.824 0.148 1.00 92.75 189 GLY A C 1
ATOM 1460 O O . GLY A 1 189 ? -17.265 10.124 0.276 1.00 92.75 189 GLY A O 1
ATOM 1461 N N . PHE A 1 190 ? -15.137 10.679 -0.225 1.00 92.81 190 PHE A N 1
ATOM 1462 C CA . PHE A 1 190 ? -15.391 12.000 -0.779 1.00 92.81 190 PHE A CA 1
ATOM 1463 C C . PHE A 1 190 ? -15.516 11.925 -2.294 1.00 92.81 190 PHE A C 1
ATOM 1465 O O . PHE A 1 190 ? -14.811 11.147 -2.937 1.00 92.81 190 PHE A O 1
ATOM 1472 N N . ASP A 1 191 ? -16.345 12.793 -2.851 1.00 90.81 191 ASP A N 1
ATOM 1473 C CA . ASP A 1 191 ? -16.284 13.238 -4.234 1.00 90.81 191 ASP A CA 1
ATOM 1474 C C . ASP A 1 191 ? -15.905 14.723 -4.248 1.00 90.81 191 ASP A C 1
ATOM 1476 O O . ASP A 1 191 ? -16.754 15.602 -4.122 1.00 90.81 191 ASP A O 1
ATOM 1480 N N . LEU A 1 192 ? -14.612 15.017 -4.397 1.00 88.56 192 LEU A N 1
ATOM 1481 C CA . LEU A 1 192 ? -14.089 16.386 -4.337 1.00 88.56 192 LEU A CA 1
ATOM 1482 C C . LEU A 1 192 ? -14.545 17.267 -5.510 1.00 88.56 192 LEU A C 1
ATOM 1484 O O . LEU A 1 192 ? -14.272 18.463 -5.495 1.00 88.56 192 LEU A O 1
ATOM 1488 N N . SER A 1 193 ? -15.253 16.716 -6.506 1.00 85.31 193 SER A N 1
ATOM 1489 C CA . SER A 1 193 ? -15.943 17.535 -7.512 1.00 85.31 193 SER A CA 1
ATOM 1490 C C . SER A 1 193 ? -17.163 18.261 -6.931 1.00 85.31 193 SER A C 1
ATOM 1492 O O . SER A 1 193 ? -17.639 19.246 -7.497 1.00 85.31 193 SER A O 1
ATOM 1494 N N . ARG A 1 194 ? -17.674 17.797 -5.783 1.00 88.56 194 ARG A N 1
ATOM 1495 C CA . ARG A 1 194 ? -18.814 18.378 -5.076 1.00 88.56 194 ARG A CA 1
ATOM 1496 C C . ARG A 1 194 ? -18.314 19.313 -3.983 1.00 88.56 194 ARG A C 1
ATOM 1498 O O . ARG A 1 194 ? -17.607 18.892 -3.071 1.00 88.56 194 ARG A O 1
ATOM 1505 N N . THR A 1 195 ? -18.769 20.564 -4.012 1.00 88.50 195 THR A N 1
ATOM 1506 C CA . THR A 1 195 ? -18.372 21.602 -3.043 1.00 88.50 195 THR A CA 1
ATOM 1507 C C . THR A 1 195 ? -18.536 21.156 -1.587 1.00 88.50 195 THR A C 1
ATOM 1509 O O . THR A 1 195 ? -17.619 21.332 -0.793 1.00 88.50 195 THR A O 1
ATOM 1512 N N . GLY A 1 196 ? -19.654 20.507 -1.238 1.00 91.56 196 GLY A N 1
ATOM 1513 C CA . GLY A 1 196 ? -19.890 20.046 0.137 1.00 91.56 196 GLY A CA 1
ATOM 1514 C C . GLY A 1 196 ? -18.904 18.972 0.615 1.00 91.56 196 GLY A C 1
ATOM 1515 O O . GLY A 1 196 ? -18.460 19.013 1.760 1.00 91.56 196 GLY A O 1
ATOM 1516 N N . ASP A 1 197 ? -18.515 18.045 -0.262 1.00 92.25 197 ASP A N 1
ATO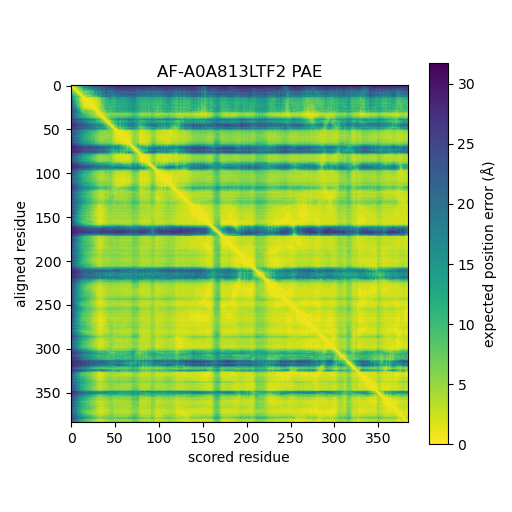M 1517 C CA . ASP A 1 197 ? -17.543 16.996 0.062 1.00 92.25 197 ASP A CA 1
ATOM 1518 C C . ASP A 1 197 ? -16.126 17.577 0.163 1.00 92.25 197 ASP A C 1
ATOM 1520 O O . ASP A 1 197 ? -15.359 17.170 1.033 1.00 92.25 197 ASP A O 1
ATOM 1524 N N . LEU A 1 198 ? -15.784 18.558 -0.680 1.00 89.94 198 LEU A N 1
ATOM 1525 C CA . LEU A 1 198 ? -14.517 19.290 -0.603 1.00 89.94 198 LEU A CA 1
ATOM 1526 C C . LEU A 1 198 ? -14.385 20.072 0.715 1.00 89.94 198 LEU A C 1
ATOM 1528 O O . LEU A 1 198 ? -13.361 19.975 1.402 1.00 89.94 198 LEU A O 1
ATOM 1532 N N . GLU A 1 199 ? -15.426 20.817 1.095 1.00 91.56 199 GLU A N 1
ATOM 1533 C CA . GLU A 1 199 ? -15.489 21.548 2.365 1.00 91.56 199 GLU A CA 1
ATOM 1534 C C . GLU A 1 199 ? -15.377 20.590 3.557 1.00 91.56 199 GLU A C 1
ATOM 1536 O O . GLU A 1 199 ? -14.627 20.840 4.506 1.00 91.56 199 GLU A O 1
ATOM 1541 N N . GLU A 1 200 ? -16.078 19.455 3.502 1.00 95.12 200 GLU A N 1
ATOM 1542 C CA . GLU A 1 200 ? -16.006 18.438 4.541 1.00 95.12 200 GLU A CA 1
ATOM 1543 C C . GLU A 1 200 ? -14.617 17.792 4.632 1.00 95.12 200 GLU A C 1
ATOM 1545 O O . GLU A 1 200 ? -14.073 17.683 5.735 1.00 95.12 200 GLU A O 1
ATOM 1550 N N . ALA A 1 201 ? -14.010 17.419 3.503 1.00 94.44 201 ALA A N 1
ATOM 1551 C CA . ALA A 1 201 ? -12.670 16.839 3.462 1.00 94.44 201 ALA A CA 1
ATOM 1552 C C . ALA A 1 201 ? -11.619 17.787 4.039 1.00 94.44 201 ALA A C 1
ATOM 1554 O O . ALA A 1 201 ? -10.732 17.356 4.785 1.00 94.44 201 ALA A O 1
ATOM 1555 N N . THR A 1 202 ? -11.751 19.078 3.738 1.00 92.31 202 THR A N 1
ATOM 1556 C CA . THR A 1 202 ? -10.894 20.137 4.276 1.00 92.31 202 THR A CA 1
ATOM 1557 C C . THR A 1 202 ? -11.090 20.283 5.784 1.00 92.31 202 THR A C 1
ATOM 1559 O O . THR A 1 202 ? -10.122 20.252 6.546 1.00 92.31 202 THR A O 1
ATOM 1562 N N . ARG A 1 203 ? -12.344 20.353 6.250 1.00 95.44 203 ARG A N 1
ATOM 1563 C CA . ARG A 1 203 ? -12.694 20.456 7.676 1.00 95.44 203 ARG A CA 1
ATOM 1564 C C . ARG A 1 203 ? -12.197 19.263 8.495 1.00 95.44 203 ARG A C 1
ATOM 1566 O O . ARG A 1 203 ? -11.748 19.437 9.626 1.00 95.44 203 ARG A O 1
ATOM 1573 N N . GLU A 1 204 ? -12.257 18.055 7.943 1.00 95.62 204 GLU A N 1
ATOM 1574 C CA . GLU A 1 204 ? -11.738 16.841 8.586 1.00 95.62 204 GLU A CA 1
ATOM 1575 C C . GLU A 1 204 ? -10.205 16.726 8.527 1.00 95.62 204 GLU A C 1
ATOM 1577 O O . GLU A 1 204 ? -9.624 15.813 9.124 1.00 95.62 204 GLU A O 1
ATOM 1582 N N . GLY A 1 205 ? -9.538 17.624 7.796 1.00 93.94 205 GLY A N 1
ATOM 1583 C CA . GLY A 1 205 ? -8.107 17.558 7.520 1.00 93.94 205 GLY A CA 1
ATOM 1584 C C . GLY A 1 205 ? -7.715 16.324 6.707 1.00 93.94 205 GLY A C 1
ATOM 1585 O O . GLY A 1 205 ? -6.566 15.887 6.790 1.00 93.94 205 GLY A O 1
ATOM 1586 N N . ALA A 1 206 ? -8.663 15.724 5.983 1.00 93.88 206 ALA A N 1
ATOM 1587 C CA . ALA A 1 206 ? -8.438 14.619 5.057 1.00 93.88 206 ALA A CA 1
ATOM 1588 C C . ALA A 1 206 ? -7.894 15.124 3.711 1.00 93.88 206 ALA A C 1
ATOM 1590 O O . ALA A 1 206 ? -7.073 14.452 3.089 1.00 93.88 206 ALA A O 1
ATOM 1591 N N . PHE A 1 207 ? -8.290 16.339 3.333 1.00 90.69 207 PHE A N 1
ATOM 1592 C CA . PHE A 1 207 ? -7.745 17.120 2.233 1.00 90.69 207 PHE A CA 1
ATOM 1593 C C . PHE A 1 207 ? -7.078 18.383 2.795 1.00 90.69 207 PHE A C 1
ATOM 1595 O O . PHE A 1 207 ? -7.563 18.965 3.767 1.00 90.69 207 PHE A O 1
ATOM 1602 N N . LYS A 1 208 ? -5.934 18.780 2.234 1.00 85.31 208 LYS A N 1
ATOM 1603 C CA . LYS A 1 208 ? -5.216 19.999 2.628 1.00 85.31 208 LYS A CA 1
ATOM 1604 C C . LYS A 1 208 ? -4.861 20.783 1.370 1.00 85.31 208 LYS A C 1
ATOM 1606 O O . LYS A 1 208 ? -3.789 20.527 0.826 1.00 85.31 208 LYS A O 1
ATOM 1611 N N . PRO A 1 209 ? -5.732 21.694 0.912 1.00 70.38 209 PRO A N 1
ATOM 1612 C CA . PRO A 1 209 ? -5.419 22.503 -0.253 1.00 70.38 209 PRO A CA 1
ATOM 1613 C C . PRO A 1 209 ? -4.202 23.378 0.055 1.00 70.38 209 PRO A C 1
ATOM 1615 O O . PRO A 1 209 ? -4.159 24.071 1.076 1.00 70.38 209 PRO A O 1
ATOM 1618 N N . GLN A 1 210 ? -3.198 23.349 -0.811 1.00 71.19 210 GLN A N 1
ATOM 1619 C CA . GLN A 1 210 ? -2.280 24.469 -0.960 1.00 71.19 210 GLN A CA 1
ATOM 1620 C C . GLN A 1 210 ? -2.973 25.554 -1.791 1.00 71.19 210 GLN A C 1
ATOM 1622 O O . GLN A 1 210 ? -3.921 25.279 -2.522 1.00 71.19 210 GLN A O 1
ATOM 1627 N N . SER A 1 211 ? -2.527 26.806 -1.681 1.00 58.31 211 SER A N 1
ATOM 1628 C CA . SER A 1 211 ? -3.188 27.970 -2.300 1.00 58.31 211 SER A CA 1
ATOM 1629 C C . SER A 1 211 ? -3.348 27.905 -3.829 1.00 58.31 211 SER A C 1
ATOM 1631 O O . SER A 1 211 ? -4.054 28.736 -4.381 1.00 58.31 211 SER A O 1
ATOM 1633 N N . SER A 1 212 ? -2.705 26.950 -4.506 1.00 58.56 212 SER A N 1
ATOM 1634 C CA . SER A 1 212 ? -2.837 26.675 -5.944 1.00 58.56 212 SER A CA 1
ATOM 1635 C C . SER A 1 212 ? -3.663 25.422 -6.279 1.00 58.56 212 SER A C 1
ATOM 1637 O O . SER A 1 212 ? -3.834 25.118 -7.452 1.00 58.56 212 SER A O 1
ATOM 1639 N N . ASP A 1 213 ? -4.155 24.669 -5.290 1.00 56.44 213 ASP A N 1
ATOM 1640 C CA . ASP A 1 213 ? -4.808 23.369 -5.515 1.00 56.44 213 ASP A CA 1
ATOM 1641 C C . ASP A 1 213 ? -6.315 23.488 -5.791 1.00 56.44 213 ASP A C 1
ATOM 1643 O O . ASP A 1 213 ? -6.884 22.622 -6.450 1.00 56.44 213 ASP A O 1
ATOM 1647 N N . GLU A 1 214 ? -6.975 24.556 -5.327 1.00 59.59 214 GLU A N 1
ATOM 1648 C CA . GLU A 1 214 ? -8.391 24.809 -5.650 1.00 59.59 214 GLU A CA 1
ATOM 1649 C C . GLU A 1 214 ? -8.582 25.104 -7.145 1.00 59.59 214 GLU A C 1
ATOM 1651 O O . GLU A 1 214 ? -9.526 24.613 -7.762 1.00 59.59 214 GLU A O 1
ATOM 1656 N N . GLU A 1 215 ? -7.643 25.840 -7.741 1.00 61.56 215 GLU A N 1
ATOM 1657 C CA . GLU A 1 215 ? -7.599 26.110 -9.182 1.00 61.56 215 GLU A CA 1
ATOM 1658 C C . GLU A 1 215 ? -7.297 24.820 -9.964 1.00 61.56 215 GLU A C 1
ATOM 1660 O O . GLU A 1 215 ? -7.947 24.520 -10.959 1.00 61.56 215 GLU A O 1
ATOM 1665 N N . LEU A 1 216 ? -6.424 23.968 -9.421 1.00 61.19 216 LEU A N 1
ATOM 1666 C CA . LEU A 1 216 ? -6.048 22.666 -9.977 1.00 61.19 216 LEU A CA 1
ATOM 1667 C C . LEU A 1 216 ? -7.224 21.667 -10.021 1.00 61.19 216 LEU A C 1
ATOM 1669 O O . LEU A 1 216 ? -7.414 20.961 -11.009 1.00 61.19 216 LEU A O 1
ATOM 1673 N N . VAL A 1 217 ? -8.069 21.629 -8.981 1.00 61.34 217 VAL A N 1
ATOM 1674 C CA . VAL A 1 217 ? -9.298 20.808 -8.970 1.00 61.34 217 VAL A CA 1
ATOM 1675 C C . VAL A 1 217 ? -10.295 21.267 -10.041 1.00 61.34 217 VAL A C 1
ATOM 1677 O O . VAL A 1 217 ? -11.021 20.436 -10.591 1.00 61.34 217 VAL A O 1
ATOM 1680 N N . LEU A 1 218 ? -10.323 22.566 -10.349 1.00 61.47 218 LEU A N 1
ATOM 1681 C CA . LEU A 1 218 ? -11.210 23.156 -11.353 1.00 61.47 218 LEU A CA 1
ATOM 1682 C C . LEU A 1 218 ? -10.660 23.024 -12.785 1.00 61.47 218 LEU A C 1
ATOM 1684 O O . LEU A 1 218 ? -11.446 22.852 -13.717 1.00 61.47 218 LEU A O 1
ATOM 1688 N N . GLU A 1 219 ? -9.338 23.065 -12.970 1.00 60.44 219 GLU A N 1
ATOM 1689 C CA . GLU A 1 219 ? -8.687 23.052 -14.287 1.00 60.44 219 GLU A CA 1
ATOM 1690 C C . GLU A 1 219 ? -8.378 21.644 -14.831 1.00 60.44 219 GLU A C 1
ATOM 1692 O O . GLU A 1 219 ? -8.396 21.438 -16.046 1.00 60.44 219 GLU A O 1
ATOM 1697 N N . GLU A 1 220 ? -8.120 20.646 -13.978 1.00 61.56 220 GLU A N 1
ATOM 1698 C CA . GLU A 1 220 ? -7.536 19.362 -14.421 1.00 61.56 220 GLU A CA 1
ATOM 1699 C C . GLU A 1 220 ? -8.527 18.278 -14.840 1.00 61.56 220 GLU A C 1
ATOM 1701 O O . GLU A 1 220 ? -8.141 17.197 -15.305 1.00 61.56 220 GLU A O 1
ATOM 1706 N N . GLY A 1 221 ? -9.818 18.569 -14.719 1.00 65.69 221 GLY A N 1
ATOM 1707 C CA . GLY A 1 221 ? -10.884 17.672 -15.136 1.00 65.69 221 GLY A CA 1
ATOM 1708 C C . GLY A 1 221 ? -11.022 16.406 -14.279 1.00 65.69 221 GLY A C 1
ATOM 1709 O O . GLY A 1 221 ? -10.372 16.193 -13.258 1.00 65.69 221 GLY A O 1
ATOM 1710 N N . ILE A 1 222 ? -11.921 15.527 -14.724 1.00 65.75 222 ILE A N 1
ATOM 1711 C CA . ILE A 1 222 ? -12.516 14.444 -13.919 1.00 65.75 222 ILE A CA 1
ATOM 1712 C C . ILE A 1 222 ? -11.478 13.446 -13.360 1.00 65.75 222 ILE A C 1
ATOM 1714 O O . ILE A 1 222 ? -11.634 12.939 -12.247 1.00 65.75 222 ILE A O 1
ATOM 1718 N N . ALA A 1 223 ? -10.411 13.146 -14.109 1.00 67.44 223 ALA A N 1
ATOM 1719 C CA . ALA A 1 223 ? -9.441 12.113 -13.732 1.00 67.44 223 ALA A CA 1
ATOM 1720 C C . ALA A 1 223 ? -8.544 12.524 -12.550 1.00 67.44 223 ALA A C 1
ATOM 1722 O O . ALA A 1 223 ? -8.266 11.701 -11.675 1.00 67.44 223 ALA A O 1
ATOM 1723 N N . ALA A 1 224 ? -8.100 13.783 -12.495 1.00 74.81 224 ALA A N 1
ATOM 1724 C CA . ALA A 1 224 ? -7.333 14.303 -11.363 1.00 74.81 224 ALA A CA 1
ATOM 1725 C C . ALA A 1 224 ? -8.210 14.375 -10.105 1.00 74.81 224 ALA A C 1
ATOM 1727 O O . ALA A 1 224 ? -7.842 13.839 -9.055 1.00 74.81 224 ALA A O 1
ATOM 1728 N N . THR A 1 225 ? -9.429 14.907 -10.241 1.00 81.31 225 THR A N 1
ATOM 1729 C CA . THR A 1 225 ? -10.405 14.984 -9.147 1.00 81.31 225 THR A CA 1
ATOM 1730 C C . THR A 1 225 ? -10.736 13.606 -8.576 1.00 81.31 225 THR A C 1
ATOM 1732 O O . THR A 1 225 ? -10.801 13.452 -7.356 1.00 81.31 225 THR A O 1
ATOM 1735 N N . SER A 1 226 ? -10.884 12.571 -9.414 1.00 83.38 226 SER A N 1
ATOM 1736 C CA . SER A 1 226 ? -11.160 11.209 -8.933 1.00 83.38 226 SER A CA 1
ATOM 1737 C C . SER A 1 226 ? -10.012 10.623 -8.104 1.00 83.38 226 SER A C 1
ATOM 1739 O O . SER A 1 226 ? -10.273 9.891 -7.146 1.00 83.38 226 SER A O 1
ATOM 1741 N N . ARG A 1 227 ? -8.752 10.905 -8.455 1.00 85.00 227 ARG A N 1
ATOM 1742 C CA . ARG A 1 227 ? -7.582 10.413 -7.707 1.00 85.00 227 ARG A CA 1
ATOM 1743 C C . ARG A 1 227 ? -7.432 11.126 -6.371 1.00 85.00 227 ARG A C 1
ATOM 1745 O O . ARG A 1 227 ? -7.319 10.473 -5.336 1.00 85.00 227 ARG A O 1
ATOM 1752 N N . LEU A 1 228 ? -7.565 12.452 -6.374 1.00 87.19 228 LEU A N 1
ATOM 1753 C CA . LEU A 1 228 ? -7.593 13.252 -5.148 1.00 87.19 228 LEU A CA 1
ATOM 1754 C C . LEU A 1 228 ? -8.729 12.819 -4.216 1.00 87.19 228 LEU A C 1
ATOM 1756 O O . LEU A 1 228 ? -8.515 12.669 -3.015 1.00 87.19 228 LEU A O 1
ATOM 1760 N N . SER A 1 229 ? -9.914 12.551 -4.769 1.00 89.88 229 SER A N 1
ATOM 1761 C CA . SER A 1 229 ? -11.079 12.068 -4.020 1.00 89.88 229 SER A CA 1
ATOM 1762 C C . SER A 1 229 ? -10.805 10.743 -3.324 1.00 89.88 229 SER A C 1
ATOM 1764 O O . SER A 1 229 ? -11.089 10.585 -2.133 1.00 89.88 229 SER A O 1
ATOM 1766 N N . ARG A 1 230 ? -10.182 9.799 -4.033 1.00 90.19 230 ARG A N 1
ATOM 1767 C CA . ARG A 1 230 ? -9.768 8.511 -3.471 1.00 90.19 230 ARG A CA 1
ATOM 1768 C C . ARG A 1 230 ? -8.745 8.689 -2.351 1.00 90.19 230 ARG A C 1
ATOM 1770 O O . ARG A 1 230 ? -8.946 8.157 -1.261 1.00 90.19 230 ARG A O 1
ATOM 1777 N N . SER A 1 231 ? -7.706 9.489 -2.571 1.00 92.06 231 SER A N 1
ATOM 1778 C CA . SER A 1 231 ? -6.679 9.744 -1.558 1.00 92.06 231 SER A CA 1
ATOM 1779 C C . SER A 1 231 ? -7.229 10.469 -0.326 1.00 92.06 231 SER A C 1
ATOM 1781 O O . SER A 1 231 ? -6.951 10.058 0.800 1.00 92.06 231 SER A O 1
ATOM 1783 N N . ALA A 1 232 ? -8.083 11.481 -0.500 1.00 93.88 232 ALA A N 1
ATOM 1784 C CA . ALA A 1 232 ? -8.772 12.146 0.607 1.00 93.88 232 ALA A CA 1
ATOM 1785 C C . ALA A 1 232 ? -9.672 11.170 1.385 1.00 93.88 232 ALA A C 1
ATOM 1787 O O . ALA A 1 232 ? -9.652 11.151 2.617 1.00 93.88 232 ALA A O 1
ATOM 1788 N N . SER A 1 233 ? -10.412 10.304 0.684 1.00 94.94 233 SER A N 1
ATOM 1789 C CA . SER A 1 233 ? -11.236 9.253 1.306 1.00 94.94 233 SER A CA 1
ATOM 1790 C C . SER A 1 233 ? -10.387 8.313 2.157 1.00 94.94 233 SER A C 1
ATOM 1792 O O . SER A 1 233 ? -10.746 7.963 3.284 1.00 94.94 233 SER A O 1
ATOM 1794 N N . HIS A 1 234 ? -9.216 7.951 1.639 1.00 95.44 234 HIS A N 1
ATOM 1795 C CA . HIS A 1 234 ? -8.259 7.125 2.349 1.00 95.44 234 HIS A CA 1
ATOM 1796 C C . HIS A 1 234 ? -7.737 7.817 3.609 1.00 95.44 234 HIS A C 1
ATOM 1798 O O . HIS A 1 234 ? -7.734 7.217 4.684 1.00 95.44 234 HIS A O 1
ATOM 1804 N N . PHE A 1 235 ? -7.383 9.104 3.531 1.00 96.75 235 PHE A N 1
ATOM 1805 C CA . PHE A 1 235 ? -6.979 9.877 4.708 1.00 96.75 235 PHE A CA 1
ATOM 1806 C C . PHE A 1 235 ? -8.092 9.992 5.754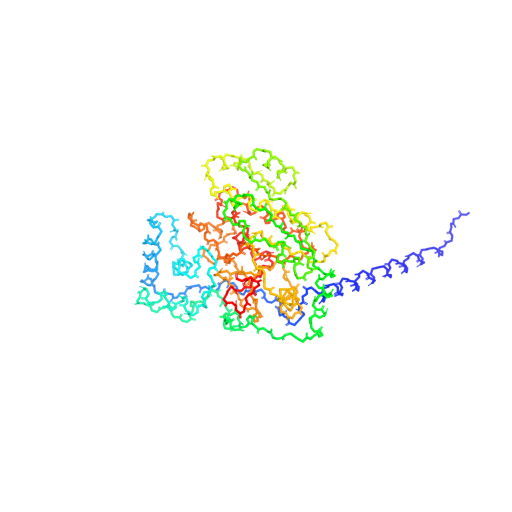 1.00 96.75 235 PHE A C 1
ATOM 1808 O O . PHE A 1 235 ? -7.794 9.884 6.943 1.00 96.75 235 PHE A O 1
ATOM 1815 N N . ARG A 1 236 ? -9.369 10.112 5.363 1.00 97.06 236 ARG A N 1
ATOM 1816 C CA . ARG A 1 236 ? -10.499 10.017 6.307 1.00 97.06 236 ARG A CA 1
ATOM 1817 C C . ARG A 1 236 ? -10.499 8.675 7.043 1.00 97.06 236 ARG A C 1
ATOM 1819 O O . ARG A 1 236 ? -10.616 8.653 8.269 1.00 97.06 236 ARG A O 1
ATOM 1826 N N . ALA A 1 237 ? -10.318 7.557 6.341 1.00 97.25 237 ALA A N 1
ATOM 1827 C CA . ALA A 1 237 ? -10.230 6.253 6.997 1.00 97.25 237 ALA A CA 1
ATOM 1828 C C . ALA A 1 237 ? -8.996 6.135 7.910 1.00 97.25 237 ALA A C 1
ATOM 1830 O O . ALA A 1 237 ? -9.115 5.605 9.015 1.00 97.25 237 ALA A O 1
ATOM 1831 N N . LEU A 1 238 ? -7.846 6.704 7.531 1.00 97.25 238 LEU A N 1
ATOM 1832 C CA . LEU A 1 238 ? -6.673 6.773 8.410 1.00 97.25 238 LEU A CA 1
ATOM 1833 C C . LEU A 1 238 ? -6.934 7.614 9.673 1.00 97.25 238 LEU A C 1
ATOM 1835 O O . LEU A 1 238 ? -6.478 7.244 10.753 1.00 97.25 238 LEU A O 1
ATOM 1839 N N . ASN A 1 239 ? -7.718 8.693 9.581 1.00 97.00 239 ASN A N 1
ATOM 1840 C CA . ASN A 1 239 ? -8.117 9.505 10.741 1.00 97.00 239 ASN A CA 1
ATOM 1841 C C . ASN A 1 239 ? -8.987 8.711 11.723 1.00 97.00 239 ASN A C 1
ATOM 1843 O O . ASN A 1 239 ? -8.905 8.914 12.935 1.00 97.00 239 ASN A O 1
ATOM 1847 N N . LEU A 1 240 ? -9.832 7.813 11.211 1.00 97.50 240 LEU A N 1
ATOM 1848 C CA . LEU A 1 240 ? -10.616 6.891 12.033 1.00 97.50 240 LEU A CA 1
ATOM 1849 C C . LEU A 1 240 ? -9.735 5.786 12.623 1.00 97.50 240 LEU A C 1
ATOM 1851 O O . LEU A 1 240 ? -9.885 5.452 13.798 1.00 97.50 240 LEU A O 1
ATOM 1855 N N . ALA A 1 241 ? -8.801 5.251 11.836 1.00 97.38 241 ALA A N 1
ATOM 1856 C CA . ALA A 1 241 ? -7.847 4.238 12.271 1.00 97.38 241 ALA A CA 1
ATOM 1857 C C . ALA A 1 241 ? -6.936 4.743 13.396 1.00 97.38 241 ALA A C 1
ATOM 1859 O O . ALA A 1 241 ? -6.686 4.016 14.344 1.00 97.38 241 ALA A O 1
ATOM 1860 N N . GLN A 1 242 ? -6.510 6.005 13.373 1.00 96.19 242 GLN A N 1
ATOM 1861 C CA . GLN A 1 242 ? -5.724 6.603 14.462 1.00 96.19 242 GLN A CA 1
ATOM 1862 C C . GLN A 1 242 ? -6.440 6.602 15.820 1.00 96.19 242 GLN A C 1
ATOM 1864 O O . GLN A 1 242 ? -5.790 6.677 16.857 1.00 96.19 242 GLN A O 1
ATOM 1869 N N . LYS A 1 243 ? -7.776 6.537 15.827 1.00 95.50 243 LYS A N 1
ATOM 1870 C CA . LYS A 1 243 ? -8.596 6.554 17.048 1.00 95.50 243 LYS A CA 1
ATOM 1871 C C . LYS A 1 243 ? -8.917 5.149 17.562 1.00 95.50 243 LYS A C 1
ATOM 1873 O O . LYS A 1 243 ? -9.598 5.016 18.576 1.00 95.50 243 LYS A O 1
ATOM 1878 N N . THR A 1 244 ? -8.496 4.101 16.853 1.00 94.56 244 THR A N 1
ATOM 1879 C CA . THR A 1 244 ? -8.753 2.720 17.265 1.00 94.56 244 THR A CA 1
ATOM 1880 C C . THR A 1 244 ? -7.736 2.255 18.301 1.00 94.56 244 THR A C 1
ATOM 1882 O O . THR A 1 244 ? -6.567 2.621 18.255 1.00 94.56 244 THR A O 1
ATOM 1885 N N . VAL A 1 245 ? -8.174 1.395 19.220 1.00 93.94 245 VAL A N 1
ATOM 1886 C CA . VAL A 1 245 ? -7.281 0.714 20.176 1.00 93.94 245 VAL A CA 1
ATOM 1887 C C . VAL A 1 245 ? -6.619 -0.527 19.573 1.00 93.94 245 VAL A C 1
ATOM 1889 O O . VAL A 1 245 ? -5.743 -1.128 20.188 1.00 93.94 245 VAL A O 1
ATOM 1892 N N . ARG A 1 246 ? -7.064 -0.952 18.383 1.00 95.06 246 ARG A N 1
ATOM 1893 C CA . ARG A 1 246 ? -6.471 -2.084 17.669 1.00 95.06 246 ARG A CA 1
ATOM 1894 C C . ARG A 1 246 ? -5.108 -1.663 17.102 1.00 95.06 246 ARG A C 1
ATOM 1896 O O . ARG A 1 246 ? -5.010 -0.577 16.529 1.00 95.06 246 ARG A O 1
ATOM 1903 N N . PRO A 1 247 ? -4.067 -2.498 17.221 1.00 96.69 247 PRO A N 1
ATOM 1904 C CA . PRO A 1 247 ? -2.738 -2.140 16.738 1.00 96.69 247 PRO A CA 1
ATOM 1905 C C . PRO A 1 247 ? -2.632 -2.117 15.207 1.00 96.69 247 PRO A C 1
ATOM 1907 O O . PRO A 1 247 ? -1.720 -1.488 14.670 1.00 96.69 247 PRO A O 1
ATOM 1910 N N . LEU A 1 248 ? -3.557 -2.773 14.497 1.00 98.19 248 LEU A N 1
ATOM 1911 C CA . LEU A 1 248 ? -3.591 -2.825 13.040 1.00 98.19 248 LEU A CA 1
ATOM 1912 C C . LEU A 1 248 ? -4.912 -2.278 12.496 1.00 98.19 248 LEU A C 1
ATOM 1914 O O . LEU A 1 248 ? -5.994 -2.562 13.020 1.00 98.19 248 LEU A O 1
ATOM 1918 N N . ALA A 1 249 ? -4.825 -1.534 11.398 1.00 98.25 249 ALA A N 1
ATOM 1919 C CA . ALA A 1 249 ? -5.972 -1.096 10.618 1.00 98.25 249 ALA A CA 1
ATOM 1920 C C . ALA A 1 249 ? -5.860 -1.630 9.191 1.00 98.25 249 ALA A C 1
ATOM 1922 O O . ALA A 1 249 ? -4.877 -1.373 8.503 1.00 98.25 249 ALA A O 1
ATOM 1923 N N . LEU A 1 250 ? -6.873 -2.370 8.757 1.00 98.38 250 LEU A N 1
ATOM 1924 C CA . LEU A 1 250 ? -7.009 -2.860 7.395 1.00 98.38 250 LEU A CA 1
ATOM 1925 C C . LEU A 1 250 ? -7.999 -1.961 6.657 1.00 98.38 250 LEU A C 1
ATOM 1927 O O . LEU A 1 250 ? -9.168 -1.905 7.031 1.00 98.38 250 LEU A O 1
ATOM 1931 N N . LEU A 1 251 ? -7.540 -1.265 5.624 1.00 97.50 251 LEU A N 1
ATOM 1932 C CA . LEU A 1 251 ? -8.374 -0.470 4.726 1.00 97.50 251 LEU A CA 1
ATOM 1933 C C . LEU A 1 251 ? -8.524 -1.217 3.407 1.00 97.50 251 LEU A C 1
ATOM 1935 O O . LEU A 1 251 ? -7.525 -1.595 2.804 1.00 97.50 251 LEU A O 1
ATOM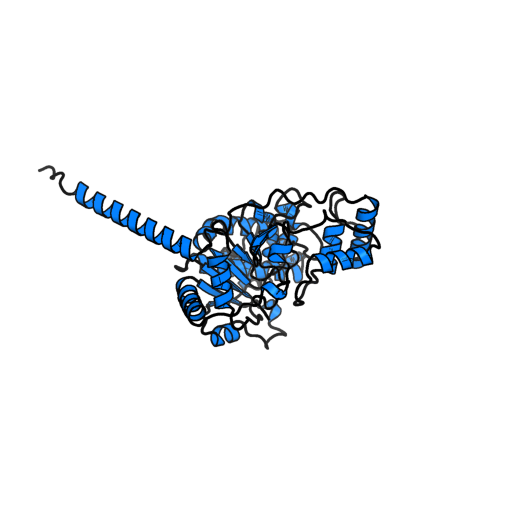 1939 N N . LEU A 1 252 ? -9.761 -1.399 2.962 1.00 95.94 252 LEU A N 1
ATOM 1940 C CA . LEU A 1 252 ? -10.112 -2.019 1.689 1.00 95.94 252 LEU A CA 1
ATOM 1941 C C . LEU A 1 252 ? -10.966 -1.049 0.872 1.00 95.94 252 LEU A C 1
ATOM 1943 O O . LEU A 1 252 ? -11.832 -0.379 1.433 1.00 95.94 252 LEU A O 1
ATOM 1947 N N . GLU A 1 253 ? -10.760 -0.985 -0.439 1.00 92.31 253 GLU A N 1
ATOM 1948 C CA . GLU A 1 253 ? -11.740 -0.366 -1.337 1.00 92.31 253 GLU A CA 1
ATOM 1949 C C . GLU A 1 253 ? -13.013 -1.234 -1.416 1.00 92.31 253 GLU A C 1
ATOM 1951 O O . GLU A 1 253 ? -12.994 -2.448 -1.174 1.00 92.31 253 GLU A O 1
ATOM 1956 N N . ASP A 1 254 ? -14.157 -0.617 -1.708 1.00 89.88 254 ASP A N 1
ATOM 1957 C CA . ASP A 1 254 ? -15.360 -1.375 -2.063 1.00 89.88 254 ASP A CA 1
ATOM 1958 C C . ASP A 1 254 ? -15.243 -1.952 -3.490 1.00 89.88 254 ASP A C 1
ATOM 1960 O O . ASP A 1 254 ? -14.449 -1.475 -4.300 1.00 89.88 254 ASP A O 1
ATOM 1964 N N . GLY A 1 255 ? -16.015 -2.993 -3.805 1.00 88.19 255 GLY A N 1
ATOM 1965 C CA . GLY A 1 255 ? -15.934 -3.689 -5.101 1.00 88.19 255 GLY A CA 1
ATOM 1966 C C . GLY A 1 255 ? -14.847 -4.770 -5.202 1.00 88.19 255 GLY A C 1
ATOM 1967 O O . GLY A 1 255 ? -14.477 -5.177 -6.299 1.00 88.19 255 GLY A O 1
ATOM 1968 N N . LEU A 1 256 ? -14.320 -5.247 -4.074 1.00 88.19 256 LEU A N 1
ATOM 1969 C CA . LEU A 1 256 ? -13.308 -6.300 -3.987 1.00 88.19 256 LEU A CA 1
ATOM 1970 C C . LEU A 1 256 ? -13.936 -7.629 -3.588 1.00 88.19 256 LEU A C 1
ATOM 1972 O O . LEU A 1 256 ? -14.755 -7.700 -2.671 1.00 88.19 256 LEU A O 1
ATOM 1976 N N . GLN A 1 257 ? -13.470 -8.708 -4.210 1.00 90.81 257 GLN A N 1
ATOM 1977 C CA . GLN A 1 257 ? -13.796 -10.058 -3.781 1.00 90.81 257 GLN A CA 1
ATOM 1978 C C . GLN A 1 257 ? -12.606 -10.652 -3.020 1.00 90.81 257 GLN A C 1
ATOM 1980 O O . GLN A 1 257 ? -11.561 -10.939 -3.598 1.00 90.81 257 GLN A O 1
ATOM 1985 N N . VAL A 1 258 ? -12.754 -10.819 -1.707 1.00 94.12 258 VAL A N 1
ATOM 1986 C CA . VAL A 1 258 ? -11.727 -11.447 -0.863 1.00 94.12 258 VAL A CA 1
ATOM 1987 C C . VAL A 1 258 ? -11.723 -12.971 -1.027 1.00 94.12 258 VAL A C 1
ATOM 1989 O O . VAL A 1 258 ? -12.734 -13.586 -1.383 1.00 94.12 258 VAL A O 1
ATOM 1992 N N . VAL A 1 259 ? -10.568 -13.586 -0.780 1.00 95.19 259 VAL A N 1
ATOM 1993 C CA . VAL A 1 259 ? -10.413 -15.049 -0.737 1.00 95.19 259 VAL A CA 1
ATOM 1994 C C . VAL A 1 259 ? -10.960 -15.646 0.563 1.00 95.19 259 VAL A C 1
ATOM 1996 O O . VAL A 1 259 ? -11.044 -14.969 1.584 1.00 95.19 259 VAL A O 1
ATOM 1999 N N . ASP A 1 260 ? -11.326 -16.927 0.544 1.00 96.31 260 ASP A N 1
ATOM 2000 C CA . ASP A 1 260 ? -12.018 -17.569 1.674 1.00 96.31 260 ASP A CA 1
ATOM 2001 C C . ASP A 1 260 ? -11.122 -17.707 2.924 1.00 96.31 260 ASP A C 1
ATOM 2003 O O . ASP A 1 260 ? -11.607 -17.806 4.050 1.00 96.31 260 ASP A O 1
ATOM 2007 N N . ASP A 1 261 ? -9.800 -17.703 2.739 1.00 96.88 261 ASP A N 1
ATOM 2008 C CA . ASP A 1 261 ? -8.788 -17.754 3.793 1.00 96.88 261 ASP A CA 1
ATOM 2009 C C . ASP A 1 261 ? -8.115 -16.390 4.047 1.00 96.88 261 ASP A C 1
ATOM 2011 O O . ASP A 1 261 ? -6.999 -16.325 4.567 1.00 96.88 261 ASP A O 1
ATOM 2015 N N . PHE A 1 262 ? -8.797 -15.288 3.715 1.00 97.50 262 PHE A N 1
ATOM 2016 C CA . PHE A 1 262 ? -8.258 -13.927 3.787 1.00 97.50 262 PHE A CA 1
ATOM 2017 C C . PHE A 1 262 ? -7.642 -13.578 5.154 1.00 97.50 262 PHE A C 1
ATOM 2019 O O . PHE A 1 262 ? -6.494 -13.143 5.225 1.00 97.50 262 PHE A O 1
ATOM 2026 N N . GLU A 1 263 ? -8.364 -13.809 6.255 1.00 97.56 263 GLU A N 1
ATOM 2027 C CA . GLU A 1 263 ? -7.872 -13.499 7.608 1.00 97.56 263 GLU A CA 1
ATOM 2028 C C . GLU A 1 263 ? -6.658 -14.368 8.011 1.00 97.56 263 GLU A C 1
ATOM 2030 O O . GLU A 1 263 ? -5.780 -13.900 8.740 1.00 97.56 263 GLU A O 1
ATOM 2035 N N . LEU A 1 264 ? -6.562 -15.600 7.487 1.00 98.06 264 LEU A N 1
ATOM 2036 C CA . LEU A 1 264 ? -5.440 -16.518 7.722 1.00 98.06 264 LEU A CA 1
ATOM 2037 C C . LEU A 1 264 ? -4.186 -16.024 6.998 1.00 98.06 264 LEU A C 1
ATOM 2039 O O . LEU A 1 264 ? -3.100 -16.006 7.578 1.00 98.06 264 LEU A O 1
ATOM 2043 N N . LYS A 1 265 ? -4.345 -15.560 5.755 1.00 97.88 265 LYS A N 1
ATOM 2044 C CA . LYS A 1 265 ? -3.262 -14.952 4.975 1.00 97.88 265 LYS A CA 1
ATOM 2045 C C . LYS A 1 265 ? -2.743 -13.678 5.634 1.00 97.88 265 LYS A C 1
ATOM 2047 O O . LYS A 1 265 ? -1.533 -13.514 5.731 1.00 97.88 265 LYS A O 1
ATOM 2052 N N . VAL A 1 266 ? -3.626 -12.810 6.146 1.00 98.00 266 VAL A N 1
ATOM 2053 C CA . VAL A 1 266 ? -3.200 -11.593 6.868 1.00 98.00 266 VAL A CA 1
ATOM 2054 C C . VAL A 1 266 ? -2.433 -11.966 8.138 1.00 98.00 266 VAL A C 1
ATOM 2056 O O . VAL A 1 266 ? -1.380 -11.392 8.406 1.00 98.00 266 VAL A O 1
ATOM 2059 N N . TRP A 1 267 ? -2.929 -12.943 8.903 1.00 97.81 267 TRP A N 1
ATOM 2060 C CA . TRP A 1 267 ? -2.254 -13.437 10.104 1.00 97.81 267 TRP A CA 1
ATOM 2061 C C . TRP A 1 267 ? -0.845 -13.958 9.802 1.00 97.81 267 TRP A C 1
ATOM 2063 O O . TRP A 1 267 ? 0.112 -13.495 10.420 1.00 97.81 267 TRP A O 1
ATOM 2073 N N . SER A 1 268 ? -0.712 -14.862 8.828 1.00 97.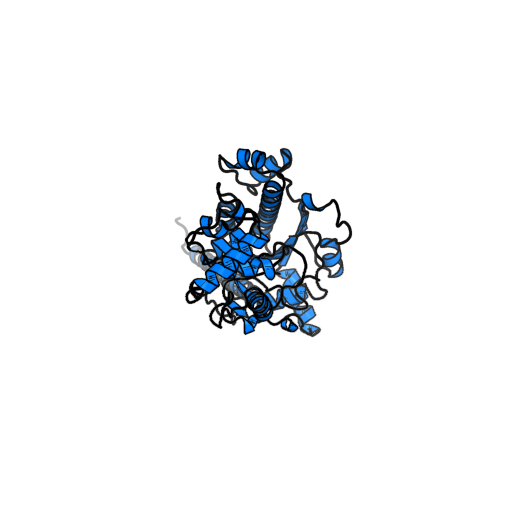31 268 SER A N 1
ATOM 2074 C CA . SER A 1 268 ? 0.573 -15.438 8.415 1.00 97.31 268 SER A CA 1
ATOM 2075 C C . SER A 1 268 ? 1.535 -14.363 7.921 1.00 97.31 268 SER A C 1
ATOM 2077 O O . SER A 1 268 ? 2.669 -14.301 8.388 1.00 97.31 268 SER A O 1
ATOM 2079 N N . LEU A 1 269 ? 1.066 -13.464 7.048 1.00 97.69 269 LEU A N 1
ATOM 2080 C CA . LEU A 1 269 ? 1.883 -12.382 6.505 1.00 97.69 269 LEU A CA 1
ATOM 2081 C C . LEU A 1 269 ? 2.491 -11.530 7.623 1.00 97.69 269 LEU A C 1
ATOM 2083 O O . LEU A 1 269 ? 3.682 -11.247 7.620 1.00 97.69 269 LEU A O 1
ATOM 2087 N N . VAL A 1 270 ? 1.688 -11.145 8.615 1.00 97.44 270 VAL A N 1
ATOM 2088 C CA . VAL A 1 270 ? 2.155 -10.273 9.699 1.00 97.44 270 VAL A CA 1
ATOM 2089 C C . VAL A 1 270 ? 3.046 -11.017 10.690 1.00 97.44 270 VAL A C 1
ATOM 2091 O O . VAL A 1 270 ? 4.066 -10.485 11.120 1.00 97.44 270 VAL A O 1
ATOM 2094 N N . ARG A 1 271 ? 2.657 -12.227 11.093 1.00 95.62 271 ARG A N 1
ATOM 2095 C CA . ARG A 1 271 ? 3.295 -12.952 12.202 1.00 95.62 271 ARG A CA 1
ATOM 2096 C C . ARG A 1 271 ? 4.527 -13.739 11.792 1.00 95.62 271 ARG A C 1
ATOM 2098 O O . ARG A 1 271 ? 5.408 -13.939 12.624 1.00 95.62 271 ARG A O 1
ATOM 2105 N N . GLU A 1 272 ? 4.560 -14.217 10.557 1.00 95.62 272 GLU A N 1
ATOM 2106 C CA . GLU A 1 272 ? 5.612 -15.106 10.069 1.00 95.62 272 GLU A CA 1
ATOM 2107 C C . GLU A 1 272 ? 6.597 -14.358 9.163 1.00 95.62 272 GLU A C 1
ATOM 2109 O O . GLU A 1 272 ? 7.786 -14.672 9.168 1.00 95.62 272 GLU A O 1
ATOM 2114 N N . GLU A 1 273 ? 6.151 -13.302 8.471 1.00 96.06 273 GLU A N 1
ATOM 2115 C CA . GLU A 1 273 ? 6.903 -12.732 7.348 1.00 96.06 273 GLU A CA 1
ATOM 2116 C C . GLU A 1 273 ? 7.215 -11.234 7.423 1.00 96.06 273 GLU A C 1
ATOM 2118 O O . GLU A 1 273 ? 8.257 -10.819 6.924 1.00 96.06 273 GLU A O 1
ATOM 2123 N N . ALA A 1 274 ? 6.354 -10.408 8.018 1.00 96.81 274 ALA A N 1
ATOM 2124 C CA . ALA A 1 274 ? 6.535 -8.959 8.001 1.00 96.81 274 ALA A CA 1
ATOM 2125 C C . ALA A 1 274 ? 7.611 -8.502 9.012 1.00 96.81 274 ALA A C 1
ATOM 2127 O O . ALA A 1 274 ? 7.419 -8.713 10.213 1.00 96.81 274 ALA A O 1
ATOM 2128 N N . PRO A 1 275 ? 8.701 -7.833 8.584 1.00 95.12 275 PRO A N 1
ATOM 2129 C CA . PRO A 1 275 ? 9.754 -7.354 9.487 1.00 95.12 275 PRO A CA 1
ATOM 2130 C C . PRO A 1 275 ? 9.249 -6.316 10.483 1.00 95.12 275 PRO A C 1
ATOM 2132 O O . PRO A 1 275 ? 8.334 -5.553 10.193 1.00 95.12 275 PRO A O 1
ATOM 2135 N N . CYS A 1 276 ? 9.851 -6.209 11.662 1.00 93.50 276 CYS A N 1
ATOM 2136 C CA . CYS A 1 276 ? 9.317 -5.341 12.712 1.00 93.50 276 CYS A CA 1
ATOM 2137 C C . CYS A 1 276 ? 9.448 -3.838 12.436 1.00 93.50 276 CYS A C 1
ATOM 2139 O O . CYS A 1 276 ? 8.969 -3.041 13.247 1.00 93.50 276 CYS A O 1
ATOM 2141 N N . ASP A 1 277 ? 10.025 -3.430 11.313 1.00 93.56 277 ASP A N 1
ATOM 2142 C CA . ASP A 1 277 ? 10.070 -2.047 10.852 1.00 93.56 277 ASP A CA 1
ATOM 2143 C C . ASP A 1 277 ? 8.897 -1.641 9.928 1.00 93.56 277 ASP A C 1
ATOM 2145 O O . ASP A 1 277 ? 8.752 -0.450 9.703 1.00 93.56 277 ASP A O 1
ATOM 2149 N N . TRP A 1 278 ? 8.005 -2.543 9.481 1.00 95.62 278 TRP A N 1
ATOM 2150 C CA . TRP A 1 278 ? 6.942 -2.247 8.488 1.00 95.62 278 TRP A CA 1
ATOM 2151 C C . TRP A 1 278 ? 5.892 -1.199 8.902 1.00 95.62 278 TRP A C 1
ATOM 2153 O O . TRP A 1 278 ? 5.153 -1.399 9.842 1.00 95.62 278 TRP A O 1
ATOM 2163 N N . ASP A 1 279 ? 5.689 -0.098 8.190 1.00 95.94 279 ASP A N 1
ATOM 2164 C CA . ASP A 1 279 ? 4.658 0.898 8.554 1.00 95.94 279 ASP A CA 1
ATOM 2165 C C . ASP A 1 279 ? 3.318 0.649 7.859 1.00 95.94 279 ASP A C 1
ATOM 2167 O O . ASP A 1 279 ? 2.238 0.841 8.436 1.00 95.94 279 ASP A O 1
ATOM 2171 N N . VAL A 1 280 ? 3.404 0.210 6.607 1.00 96.75 280 VAL A N 1
ATOM 2172 C CA . VAL A 1 280 ? 2.273 -0.065 5.728 1.00 96.75 280 VAL A CA 1
ATOM 2173 C C . VAL A 1 280 ? 2.602 -1.234 4.811 1.00 96.75 280 VAL A C 1
ATOM 2175 O O . VAL A 1 280 ? 3.707 -1.323 4.279 1.00 96.75 280 VAL A O 1
ATOM 2178 N N . ILE A 1 281 ? 1.625 -2.114 4.608 1.00 97.12 281 ILE A N 1
ATOM 2179 C CA . ILE A 1 281 ? 1.690 -3.216 3.650 1.00 97.12 281 ILE A CA 1
ATOM 2180 C C . ILE A 1 281 ? 0.543 -3.061 2.650 1.00 97.12 281 ILE A C 1
ATOM 2182 O O . ILE A 1 281 ? -0.621 -3.073 3.048 1.00 97.12 281 ILE A O 1
ATOM 2186 N N . SER A 1 282 ? 0.850 -2.957 1.358 1.00 96.00 282 SER A N 1
ATOM 2187 C CA . SER A 1 282 ? -0.144 -3.188 0.304 1.00 96.00 282 SER A CA 1
ATOM 2188 C C . SER A 1 282 ? -0.384 -4.690 0.153 1.00 96.00 282 SER A C 1
ATOM 2190 O O . SER A 1 282 ? 0.562 -5.462 -0.001 1.00 96.00 282 SER A O 1
ATOM 2192 N N . LEU A 1 283 ? -1.646 -5.117 0.186 1.00 96.00 283 LEU A N 1
ATOM 2193 C CA . LEU A 1 283 ? -2.036 -6.527 0.060 1.00 96.00 283 LEU A CA 1
ATOM 2194 C C . LEU A 1 283 ? -2.057 -7.027 -1.390 1.00 96.00 283 LEU A C 1
ATOM 2196 O O . LEU A 1 283 ? -2.315 -8.203 -1.637 1.00 96.00 283 LEU A O 1
ATOM 2200 N N . SER A 1 284 ? -1.825 -6.142 -2.356 1.00 92.56 284 SER A N 1
ATOM 2201 C CA . SER A 1 284 ? -1.718 -6.497 -3.765 1.00 92.56 284 SER A CA 1
ATOM 2202 C C . SER A 1 284 ? -0.965 -5.403 -4.494 1.00 92.56 284 SER A C 1
ATOM 2204 O O . SER A 1 284 ? -1.453 -4.284 -4.587 1.00 92.56 284 SER A O 1
ATOM 2206 N N . THR A 1 285 ? 0.191 -5.731 -5.052 1.00 90.19 285 THR A N 1
ATOM 2207 C CA . THR A 1 285 ? 1.073 -4.772 -5.705 1.00 90.19 285 THR A CA 1
ATOM 2208 C C . THR A 1 285 ? 1.512 -5.288 -7.071 1.00 90.19 285 THR A C 1
ATOM 2210 O O . THR A 1 285 ? 2.085 -6.370 -7.196 1.00 90.19 285 THR A O 1
ATOM 2213 N N . THR A 1 286 ? 1.289 -4.480 -8.101 1.00 86.62 286 THR A N 1
ATOM 2214 C CA . THR A 1 286 ? 1.826 -4.662 -9.455 1.00 86.62 286 THR A CA 1
ATOM 2215 C C . THR A 1 286 ? 3.113 -3.876 -9.632 1.00 86.62 286 THR A C 1
ATOM 2217 O O . THR A 1 286 ? 3.274 -2.793 -9.068 1.00 86.62 286 THR A O 1
ATOM 2220 N N . CYS A 1 287 ? 4.030 -4.412 -10.438 1.00 83.25 287 CYS A N 1
ATOM 2221 C CA . CYS A 1 287 ? 5.320 -3.788 -10.736 1.00 83.25 287 CYS A CA 1
ATOM 2222 C C . CYS A 1 287 ? 6.046 -3.273 -9.484 1.00 83.25 287 CYS A C 1
ATOM 2224 O O . CYS A 1 287 ? 6.413 -2.090 -9.437 1.00 83.25 287 CYS A O 1
ATOM 2226 N N . PRO A 1 288 ? 6.222 -4.110 -8.444 1.00 87.38 288 PRO A N 1
ATOM 2227 C CA . PRO A 1 288 ? 6.953 -3.656 -7.288 1.00 87.38 288 PRO A CA 1
ATOM 2228 C C . PRO A 1 288 ? 8.426 -3.411 -7.621 1.00 87.38 288 PRO A C 1
ATOM 2230 O O . PRO A 1 288 ? 9.025 -4.157 -8.395 1.00 87.38 288 PRO A O 1
ATOM 2233 N N . VAL A 1 289 ? 9.006 -2.375 -7.018 1.00 87.00 289 VAL A N 1
ATOM 2234 C CA . VAL A 1 289 ? 10.446 -2.071 -7.075 1.00 87.00 289 VAL A CA 1
ATOM 2235 C C . VAL A 1 289 ? 10.995 -2.104 -5.660 1.00 87.00 289 VAL A C 1
ATOM 2237 O O . VAL A 1 289 ? 10.360 -1.577 -4.752 1.00 87.00 289 VAL A O 1
ATOM 2240 N N . GLY A 1 290 ? 12.169 -2.701 -5.465 1.00 90.69 290 GLY A N 1
ATOM 2241 C CA . GLY A 1 290 ? 12.808 -2.849 -4.164 1.00 90.69 290 GLY A CA 1
ATOM 2242 C C . GLY A 1 290 ? 13.454 -4.220 -3.999 1.00 90.69 290 GLY A C 1
ATOM 2243 O O . GLY A 1 290 ? 14.334 -4.596 -4.774 1.00 90.69 290 GLY A O 1
ATOM 2244 N N . ARG A 1 291 ? 13.050 -4.967 -2.969 1.00 91.56 291 ARG A N 1
ATOM 2245 C CA . ARG A 1 291 ? 13.639 -6.270 -2.629 1.00 91.56 291 ARG A CA 1
ATOM 2246 C C . ARG A 1 291 ? 12.597 -7.220 -2.050 1.00 91.56 291 ARG A C 1
ATOM 2248 O O . ARG A 1 291 ? 11.841 -6.818 -1.173 1.00 91.56 291 ARG A O 1
ATOM 2255 N N . CYS A 1 292 ? 12.592 -8.479 -2.475 1.00 93.25 292 CYS A N 1
ATOM 2256 C CA . CYS A 1 292 ? 11.845 -9.521 -1.773 1.00 93.25 292 CYS A CA 1
ATOM 2257 C C . CYS A 1 292 ? 12.475 -9.786 -0.398 1.00 93.25 292 CYS A C 1
ATOM 2259 O O . CYS A 1 292 ? 13.677 -10.030 -0.312 1.00 93.25 292 CYS A O 1
ATOM 2261 N N . VAL A 1 293 ? 11.678 -9.752 0.670 1.00 94.44 293 VAL A N 1
ATOM 2262 C CA . VAL A 1 293 ? 12.146 -10.001 2.050 1.00 94.44 293 VAL A CA 1
ATOM 2263 C C . VAL A 1 293 ? 11.633 -11.320 2.623 1.00 94.44 293 VAL A C 1
ATOM 2265 O O . VAL A 1 293 ? 12.247 -11.880 3.528 1.00 94.44 293 VAL A O 1
ATOM 2268 N N . SER A 1 294 ? 10.531 -11.833 2.083 1.00 95.31 294 SER A N 1
ATOM 2269 C CA . SER A 1 294 ? 9.918 -13.103 2.466 1.00 95.31 294 SER A CA 1
ATOM 2270 C C . SER A 1 294 ? 9.168 -13.697 1.267 1.00 95.31 294 SER A C 1
ATOM 2272 O O . SER A 1 294 ? 8.998 -12.993 0.267 1.00 95.31 294 SER A O 1
ATOM 2274 N N . PRO A 1 295 ? 8.692 -14.954 1.348 1.00 95.19 295 PRO A N 1
ATOM 2275 C CA . PRO A 1 295 ? 7.925 -15.582 0.275 1.00 95.19 295 PRO A CA 1
ATOM 2276 C C . PRO A 1 295 ? 6.760 -14.745 -0.257 1.00 95.19 295 PRO A C 1
ATOM 2278 O O . PRO A 1 295 ? 6.506 -14.736 -1.454 1.00 95.19 295 PRO A O 1
ATOM 2281 N N . HIS A 1 296 ? 6.072 -13.997 0.605 1.00 95.62 296 HIS A N 1
ATOM 2282 C CA . HIS A 1 296 ? 4.904 -13.229 0.198 1.00 95.62 296 HIS A CA 1
ATOM 2283 C C . HIS A 1 296 ? 5.110 -11.718 0.144 1.00 95.62 296 HIS A C 1
ATOM 2285 O O . HIS A 1 296 ? 4.197 -11.007 -0.279 1.00 95.62 296 HIS A O 1
ATOM 2291 N N . LEU A 1 297 ? 6.274 -11.210 0.553 1.00 95.75 297 LEU A N 1
ATOM 2292 C CA . LEU A 1 297 ? 6.449 -9.791 0.837 1.00 95.75 297 LEU A CA 1
ATOM 2293 C C . LEU A 1 297 ? 7.704 -9.216 0.178 1.00 95.75 297 LEU A C 1
ATOM 2295 O O . LEU A 1 297 ? 8.818 -9.724 0.327 1.00 95.75 297 LEU A O 1
ATOM 2299 N N . ALA A 1 298 ? 7.521 -8.084 -0.495 1.00 94.56 298 ALA A N 1
ATOM 2300 C CA . ALA A 1 298 ? 8.598 -7.229 -0.961 1.00 94.56 298 ALA A CA 1
ATOM 2301 C C . ALA A 1 298 ? 8.652 -5.944 -0.134 1.00 94.56 298 ALA A C 1
ATOM 2303 O O . ALA A 1 298 ? 7.626 -5.308 0.112 1.00 94.56 298 ALA A O 1
ATOM 2304 N N . ARG A 1 299 ? 9.857 -5.527 0.258 1.00 94.19 299 ARG A N 1
ATOM 2305 C CA . ARG A 1 299 ? 10.106 -4.166 0.723 1.00 94.19 299 ARG A CA 1
ATOM 2306 C C . ARG A 1 299 ? 10.172 -3.255 -0.492 1.00 94.19 299 ARG A C 1
ATOM 2308 O O . ARG A 1 299 ? 11.048 -3.417 -1.345 1.00 94.19 299 ARG A O 1
ATOM 2315 N N . VAL A 1 300 ? 9.244 -2.310 -0.549 1.00 92.06 300 VAL A N 1
ATOM 2316 C CA . VAL A 1 300 ? 9.170 -1.314 -1.608 1.00 92.06 300 VAL A CA 1
ATOM 2317 C C . VAL A 1 300 ? 10.288 -0.294 -1.425 1.00 92.06 300 VAL A C 1
ATOM 2319 O O . VAL A 1 300 ? 10.551 0.165 -0.314 1.00 92.06 300 VAL A O 1
ATOM 2322 N N . GLY A 1 301 ? 10.958 0.032 -2.525 1.00 87.94 301 GLY A N 1
ATOM 2323 C CA . GLY A 1 301 ? 11.930 1.110 -2.617 1.00 87.94 301 GLY A CA 1
ATOM 2324 C C . GLY A 1 301 ? 11.449 2.245 -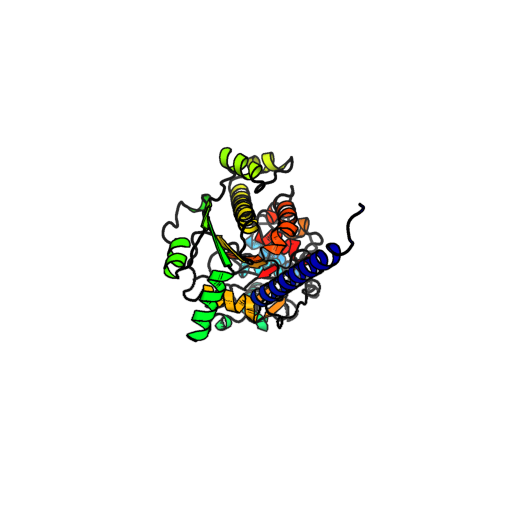3.525 1.00 87.94 301 GLY A C 1
ATOM 2325 O O . GLY A 1 301 ? 10.511 2.069 -4.313 1.00 87.94 301 GLY A O 1
ATOM 2326 N N . PRO A 1 302 ? 12.102 3.418 -3.438 1.00 82.31 302 PRO A N 1
ATOM 2327 C CA . PRO A 1 302 ? 11.767 4.550 -4.281 1.00 82.31 302 PRO A CA 1
ATOM 2328 C C . PRO A 1 302 ? 12.098 4.245 -5.739 1.00 82.31 302 PRO A C 1
ATOM 2330 O O . PRO A 1 302 ? 13.037 3.504 -6.042 1.00 82.31 302 PRO A O 1
ATOM 2333 N N . GLU A 1 303 ? 11.367 4.866 -6.664 1.00 74.44 303 GLU A N 1
ATOM 2334 C CA . GLU A 1 303 ? 11.706 4.751 -8.077 1.00 74.44 303 GLU A CA 1
ATOM 2335 C C . GLU A 1 303 ? 13.070 5.407 -8.347 1.00 74.44 303 GLU A C 1
ATOM 2337 O O . GLU A 1 303 ? 13.234 6.625 -8.264 1.00 74.44 303 GLU A O 1
ATOM 2342 N N . GLY A 1 304 ? 14.064 4.584 -8.694 1.00 69.69 304 GLY A N 1
ATOM 2343 C CA . GLY A 1 304 ? 15.450 5.020 -8.897 1.00 69.69 304 GLY A CA 1
ATOM 2344 C C . GLY A 1 304 ? 15.674 5.947 -10.099 1.00 69.69 304 GLY A C 1
ATOM 2345 O O . GLY A 1 304 ? 16.790 6.424 -10.290 1.00 69.69 304 GLY A O 1
ATOM 2346 N N . ASN A 1 305 ? 14.641 6.221 -10.903 1.00 67.06 305 ASN A N 1
ATOM 2347 C CA . ASN A 1 305 ? 14.722 7.135 -12.046 1.00 67.06 305 ASN A CA 1
ATOM 2348 C C . ASN A 1 305 ? 14.762 8.618 -11.636 1.00 67.06 305 ASN A C 1
ATOM 2350 O O . ASN A 1 305 ? 15.004 9.466 -12.496 1.00 67.06 305 ASN A O 1
ATOM 2354 N N . GLN A 1 306 ? 14.495 8.955 -10.368 1.00 65.44 306 GLN A N 1
ATOM 2355 C CA . GLN A 1 306 ? 14.278 10.339 -9.939 1.00 65.44 306 GLN A CA 1
ATOM 2356 C C . GLN A 1 306 ? 14.932 10.647 -8.575 1.00 65.44 306 GLN A C 1
ATOM 2358 O O . GLN A 1 306 ? 14.873 9.831 -7.650 1.00 65.44 306 GLN A O 1
ATOM 2363 N N . PRO A 1 307 ? 15.557 11.830 -8.416 1.00 65.56 307 PRO A N 1
ATOM 2364 C CA . PRO A 1 307 ? 16.391 12.131 -7.253 1.00 65.56 307 PRO A CA 1
ATOM 2365 C C . PRO A 1 307 ? 15.618 12.549 -5.988 1.00 65.56 307 PRO A C 1
ATOM 2367 O O . PRO A 1 307 ? 16.132 12.354 -4.890 1.00 65.56 307 PRO A O 1
ATOM 2370 N N . THR A 1 308 ? 14.411 13.118 -6.099 1.00 70.06 308 THR A N 1
ATOM 2371 C CA . THR A 1 308 ? 13.644 13.671 -4.955 1.00 70.06 308 THR A CA 1
ATOM 2372 C C . THR A 1 308 ? 12.257 13.044 -4.855 1.00 70.06 308 THR A C 1
ATOM 2374 O O . THR A 1 308 ? 11.690 12.702 -5.879 1.00 70.06 308 THR A O 1
ATOM 2377 N N . SER A 1 309 ? 11.648 12.944 -3.670 1.00 65.69 309 SER A N 1
ATOM 2378 C CA . SER A 1 309 ? 10.299 12.360 -3.509 1.00 65.69 309 SER A CA 1
ATOM 2379 C C . SER A 1 309 ? 9.224 13.011 -4.394 1.00 65.69 309 SER A C 1
ATOM 2381 O O . SER A 1 309 ? 8.482 12.303 -5.067 1.00 65.69 309 SER A O 1
ATOM 2383 N N . ALA A 1 310 ? 9.200 14.342 -4.508 1.00 66.25 310 ALA A N 1
ATOM 2384 C CA . ALA A 1 310 ? 8.274 15.040 -5.409 1.00 66.25 310 ALA A CA 1
ATOM 2385 C C . ALA A 1 310 ? 8.518 14.706 -6.898 1.00 66.25 310 ALA A C 1
ATOM 2387 O O . ALA A 1 310 ? 7.565 14.500 -7.652 1.00 66.25 310 ALA A O 1
ATOM 2388 N N . SER A 1 311 ? 9.788 14.592 -7.317 1.00 67.25 311 SER A N 1
ATOM 2389 C CA . SER A 1 311 ? 10.137 14.173 -8.685 1.00 67.25 311 SER A CA 1
ATOM 2390 C C . SER A 1 311 ? 9.959 12.669 -8.910 1.00 67.25 311 SER A C 1
ATOM 2392 O O . SER A 1 311 ? 9.666 12.269 -10.031 1.00 67.25 311 SER A O 1
ATOM 2394 N N . ARG A 1 312 ? 10.046 11.829 -7.873 1.00 70.88 312 ARG A N 1
ATOM 2395 C CA . ARG A 1 312 ? 9.832 10.371 -7.941 1.00 70.88 312 ARG A CA 1
ATOM 2396 C C . ARG A 1 312 ? 8.405 9.982 -8.269 1.00 70.88 312 ARG A C 1
ATOM 2398 O O . ARG A 1 312 ? 8.209 8.906 -8.812 1.00 70.88 312 ARG A O 1
ATOM 2405 N N . CYS A 1 313 ? 7.431 10.843 -8.004 1.00 70.81 313 CYS A N 1
ATOM 2406 C CA . CYS A 1 313 ? 6.097 10.607 -8.528 1.00 70.81 313 CYS A CA 1
ATOM 2407 C C . CYS A 1 313 ? 5.957 11.016 -9.998 1.00 70.81 313 CYS A C 1
ATOM 2409 O O . CYS A 1 313 ? 5.094 10.468 -10.655 1.00 70.81 313 CYS A O 1
ATOM 2411 N N . SER A 1 314 ? 6.761 11.950 -10.533 1.00 58.03 314 SER A N 1
ATOM 2412 C CA . SER A 1 314 ? 6.491 12.734 -11.765 1.00 58.03 314 SER A CA 1
ATOM 2413 C C . SER A 1 314 ? 6.408 11.977 -13.112 1.00 58.03 314 SER A C 1
ATOM 2415 O O . SER A 1 314 ? 6.471 12.592 -14.176 1.00 58.03 314 SER A O 1
ATOM 2417 N N . GLN A 1 315 ? 6.259 10.655 -13.124 1.00 53.38 315 GLN A N 1
ATOM 2418 C CA . GLN A 1 315 ? 6.313 9.844 -14.338 1.00 53.38 315 GLN A CA 1
ATOM 2419 C C . GLN A 1 315 ? 4.931 9.623 -14.979 1.00 53.38 315 GLN A C 1
ATOM 2421 O O . GLN A 1 315 ? 4.105 8.841 -14.504 1.00 53.38 315 GLN A O 1
ATOM 2426 N N . GLY A 1 316 ? 4.745 10.286 -16.128 1.00 48.94 316 GLY A N 1
ATOM 2427 C CA . GLY A 1 316 ? 3.748 9.989 -17.161 1.00 48.94 316 GLY A CA 1
ATOM 2428 C C . GLY A 1 316 ? 2.379 10.649 -16.970 1.00 48.94 316 GLY A C 1
ATOM 2429 O O . GLY A 1 316 ? 1.794 10.601 -15.892 1.00 48.94 316 GLY A O 1
ATOM 2430 N N . ARG A 1 317 ? 1.804 11.189 -18.060 1.00 47.44 317 ARG A N 1
ATOM 2431 C CA . ARG A 1 317 ? 0.397 11.653 -18.106 1.00 47.44 317 ARG A CA 1
ATOM 2432 C C . ARG A 1 317 ? -0.608 10.569 -17.674 1.00 47.44 317 ARG A C 1
ATOM 2434 O O . ARG A 1 317 ? -1.706 10.907 -17.253 1.00 47.44 317 ARG A O 1
ATOM 2441 N N . ASN A 1 318 ? -0.195 9.300 -17.712 1.00 52.00 318 ASN A N 1
ATOM 2442 C CA . ASN A 1 318 ? -0.980 8.129 -17.324 1.00 52.00 318 ASN A CA 1
ATOM 2443 C C . ASN A 1 318 ? -0.658 7.579 -15.912 1.00 52.00 318 ASN A C 1
ATOM 2445 O O . ASN A 1 318 ? -0.911 6.405 -15.643 1.00 52.00 318 ASN A O 1
ATOM 2449 N N . GLY A 1 319 ? -0.105 8.400 -15.004 1.00 50.97 319 GLY A N 1
ATOM 2450 C CA . GLY A 1 319 ? -0.077 8.106 -13.558 1.00 50.97 319 GLY A CA 1
ATOM 2451 C C . GLY A 1 319 ? 0.798 6.912 -13.161 1.00 50.97 319 GLY A C 1
ATOM 2452 O O . GLY A 1 319 ? 0.359 6.002 -12.462 1.00 50.97 319 GLY A O 1
ATOM 2453 N N . GLY A 1 320 ? 2.041 6.860 -13.643 1.00 55.41 320 GLY A N 1
ATOM 2454 C CA . GLY A 1 320 ? 2.873 5.665 -13.562 1.00 55.41 320 GLY A CA 1
ATOM 2455 C C . GLY A 1 320 ? 3.775 5.515 -12.356 1.00 55.41 320 GLY A C 1
ATOM 2456 O O . GLY A 1 320 ? 4.933 5.141 -12.545 1.00 55.41 320 GLY A O 1
ATOM 2457 N N . GLY A 1 321 ? 3.236 5.698 -11.149 1.00 62.06 321 GLY A N 1
ATOM 2458 C CA . GLY A 1 321 ? 3.898 5.227 -9.936 1.00 62.06 321 GLY A CA 1
ATOM 2459 C C . GLY A 1 321 ? 4.239 3.735 -10.029 1.00 62.06 321 GLY A C 1
ATOM 2460 O O . GLY A 1 321 ? 3.535 2.945 -10.669 1.00 62.06 321 GLY A O 1
ATOM 2461 N N . VAL A 1 322 ? 5.357 3.355 -9.418 1.00 70.38 322 VAL A N 1
ATOM 2462 C CA . VAL A 1 322 ? 5.704 1.953 -9.163 1.00 70.38 322 VAL A CA 1
ATOM 2463 C C . VAL A 1 322 ? 4.808 1.393 -8.056 1.00 70.38 322 VAL A C 1
ATOM 2465 O O . VAL A 1 322 ? 4.203 2.155 -7.308 1.00 70.38 322 VAL A O 1
ATOM 2468 N N . ASN A 1 323 ? 4.744 0.068 -7.922 1.00 77.19 323 ASN A N 1
ATOM 2469 C CA . ASN A 1 323 ? 3.969 -0.594 -6.868 1.00 77.19 323 ASN A CA 1
ATOM 2470 C C . ASN A 1 323 ? 2.454 -0.295 -6.903 1.00 77.19 323 ASN A C 1
ATOM 2472 O O . ASN A 1 323 ? 1.858 -0.057 -5.847 1.00 77.19 323 ASN A O 1
ATOM 2476 N N . ARG A 1 324 ? 1.819 -0.319 -8.085 1.00 79.00 324 ARG A N 1
ATOM 2477 C CA . ARG A 1 324 ? 0.394 0.032 -8.188 1.00 79.00 324 ARG A CA 1
ATOM 2478 C C . ARG A 1 324 ? -0.492 -1.021 -7.542 1.00 79.00 324 ARG A C 1
ATOM 2480 O O . ARG A 1 324 ? -0.254 -2.215 -7.744 1.00 79.00 324 ARG A O 1
ATOM 2487 N N . GLY A 1 325 ? -1.530 -0.612 -6.821 1.00 71.88 325 GLY A N 1
ATOM 2488 C CA . GLY A 1 325 ? -2.334 -1.594 -6.094 1.00 71.88 325 GLY A CA 1
ATOM 2489 C C . GLY A 1 325 ? -3.305 -1.057 -5.057 1.00 71.88 325 GLY A C 1
ATOM 2490 O O . GLY A 1 325 ? -3.459 -1.668 -4.002 1.00 71.88 325 GLY A O 1
ATOM 2491 N N . LEU A 1 326 ? -3.957 0.076 -5.338 1.00 70.06 326 LEU A N 1
ATOM 2492 C CA . LEU A 1 326 ? -4.953 0.708 -4.464 1.00 70.06 326 LEU A CA 1
ATOM 2493 C C . LEU A 1 326 ? -6.208 -0.163 -4.281 1.00 70.06 326 LEU A C 1
ATOM 2495 O O . LEU A 1 326 ? -7.263 0.151 -4.803 1.00 70.06 326 LEU A O 1
ATOM 2499 N N . ARG A 1 327 ? -6.108 -1.293 -3.582 1.00 85.06 327 ARG A N 1
ATOM 2500 C CA . ARG A 1 327 ? -7.256 -2.160 -3.265 1.00 85.06 327 ARG A CA 1
ATOM 2501 C C . ARG A 1 327 ? -7.299 -2.475 -1.781 1.00 85.06 327 ARG A C 1
ATOM 2503 O O . ARG A 1 327 ? -8.354 -2.395 -1.166 1.00 85.06 327 ARG A O 1
ATOM 2510 N N . GLY A 1 328 ? -6.155 -2.775 -1.171 1.00 93.75 328 GLY A N 1
ATOM 2511 C CA . GLY A 1 328 ? -6.112 -3.085 0.250 1.00 93.75 328 GLY A CA 1
ATOM 2512 C C . GLY A 1 328 ? -4.779 -2.771 0.894 1.00 93.75 328 GLY A C 1
ATOM 2513 O O . GLY A 1 328 ? -3.736 -3.171 0.386 1.00 93.75 328 GLY A O 1
ATOM 2514 N N . PHE A 1 329 ? -4.834 -2.101 2.039 1.00 97.00 329 PHE A N 1
ATOM 2515 C CA . PHE A 1 329 ? -3.666 -1.719 2.815 1.00 97.00 329 PHE A CA 1
ATOM 2516 C C . PHE A 1 329 ? -3.832 -2.107 4.274 1.00 97.00 329 PHE A C 1
ATOM 2518 O O . PHE A 1 329 ? -4.856 -1.824 4.898 1.00 97.00 329 PHE A O 1
ATOM 2525 N N . LEU A 1 330 ? -2.788 -2.702 4.832 1.00 98.00 330 LEU A N 1
ATOM 2526 C CA . LEU A 1 330 ? -2.648 -2.918 6.257 1.00 98.00 330 LEU A CA 1
ATOM 2527 C C . LEU A 1 330 ? -1.714 -1.853 6.833 1.00 98.00 330 LEU A C 1
ATOM 2529 O O . LEU A 1 330 ? -0.622 -1.630 6.317 1.00 98.00 330 LEU A O 1
ATOM 2533 N N . TYR A 1 331 ? -2.138 -1.217 7.916 1.00 97.81 331 TYR A N 1
ATOM 2534 C CA . TYR A 1 331 ? -1.428 -0.133 8.580 1.00 97.81 331 TYR A CA 1
ATOM 2535 C C . TYR A 1 331 ? -1.150 -0.473 10.035 1.00 97.81 331 TYR A C 1
ATOM 2537 O O . TYR A 1 331 ? -2.048 -0.941 10.741 1.00 97.81 331 TYR A O 1
ATOM 2545 N N . ARG A 1 332 ? 0.050 -0.143 10.518 1.00 96.81 332 ARG A N 1
ATOM 2546 C CA . ARG A 1 332 ? 0.303 -0.071 11.960 1.00 96.81 332 ARG A CA 1
ATOM 2547 C C . ARG A 1 332 ? -0.269 1.226 12.513 1.00 96.81 332 ARG A C 1
ATOM 2549 O O . ARG A 1 332 ? 0.114 2.315 12.096 1.00 96.81 332 ARG A O 1
ATOM 2556 N N . THR A 1 333 ? -1.189 1.129 13.466 1.00 96.50 333 THR A N 1
ATOM 2557 C CA . THR A 1 333 ? -1.910 2.310 13.967 1.00 96.50 333 THR A CA 1
ATOM 2558 C C . THR A 1 333 ? -1.024 3.225 14.808 1.00 96.50 333 THR A C 1
ATOM 2560 O O . THR A 1 333 ? -1.212 4.440 14.787 1.00 96.50 333 THR A O 1
ATOM 2563 N N . SER A 1 334 ? -0.001 2.671 15.465 1.00 94.44 334 SER A N 1
ATOM 2564 C CA . SER A 1 334 ? 0.953 3.405 16.308 1.00 94.44 334 SER A CA 1
ATOM 2565 C C . SER A 1 334 ? 1.814 4.420 15.549 1.00 94.44 334 SER A C 1
ATOM 2567 O O . SER A 1 334 ? 2.216 5.426 16.126 1.00 94.44 334 SER A O 1
ATOM 2569 N N . VAL A 1 335 ? 2.086 4.182 14.265 1.00 95.06 335 VAL A N 1
ATOM 2570 C CA . VAL A 1 335 ? 2.946 5.041 13.427 1.00 95.06 335 VAL A CA 1
ATOM 2571 C C . VAL A 1 335 ? 2.151 6.035 12.577 1.00 95.06 335 VAL A C 1
ATOM 2573 O O . VAL A 1 335 ? 2.718 7.004 12.067 1.00 95.06 335 VAL A O 1
ATOM 2576 N N . LEU A 1 336 ? 0.827 5.858 12.471 1.00 95.56 336 LEU A N 1
ATOM 2577 C CA . LEU A 1 336 ? -0.046 6.744 11.697 1.00 95.56 336 LEU A CA 1
ATOM 2578 C C . LEU A 1 336 ? 0.070 8.228 12.081 1.00 95.56 336 LEU A C 1
ATOM 2580 O O . LEU A 1 336 ? 0.038 9.052 11.165 1.00 95.56 336 LEU A O 1
ATOM 2584 N N . PRO A 1 337 ? 0.166 8.630 13.367 1.00 95.56 337 PRO A N 1
ATOM 2585 C CA . PRO A 1 337 ? 0.299 10.045 13.721 1.00 95.56 337 PRO A CA 1
ATOM 2586 C C . PRO A 1 337 ? 1.546 10.703 13.120 1.00 95.56 337 PRO A C 1
ATOM 2588 O O . PRO A 1 337 ? 1.497 11.882 12.772 1.00 95.56 337 PRO A O 1
ATOM 2591 N N . THR A 1 338 ? 2.626 9.934 12.960 1.00 92.50 338 THR A N 1
ATOM 2592 C CA . THR A 1 338 ? 3.928 10.420 12.496 1.00 92.50 338 THR A CA 1
ATOM 2593 C C . THR A 1 338 ? 3.960 10.608 10.986 1.00 92.50 338 THR A C 1
ATOM 2595 O O . THR A 1 338 ? 4.274 11.700 10.518 1.00 92.50 338 THR A O 1
ATOM 2598 N N . TYR A 1 339 ? 3.619 9.579 10.201 1.00 90.88 339 TYR A N 1
ATOM 2599 C CA . TYR A 1 339 ? 3.821 9.660 8.750 1.00 90.88 339 TYR A CA 1
ATOM 2600 C C . TYR A 1 339 ? 2.595 10.148 7.974 1.00 90.88 339 TYR A C 1
ATOM 2602 O O . TYR A 1 339 ? 2.766 10.665 6.873 1.00 90.88 339 TYR A O 1
ATOM 2610 N N . ARG A 1 340 ? 1.360 10.045 8.500 1.00 94.50 340 ARG A N 1
ATOM 2611 C CA . ARG A 1 340 ? 0.162 10.522 7.776 1.00 94.50 340 ARG A CA 1
ATOM 2612 C C . ARG A 1 340 ? 0.314 11.982 7.317 1.00 94.50 340 ARG A C 1
ATOM 2614 O O . ARG A 1 340 ? 0.059 12.228 6.142 1.00 94.50 340 ARG A O 1
ATOM 2621 N N . PRO A 1 341 ? 0.749 12.947 8.159 1.00 92.25 341 PRO A N 1
ATOM 2622 C CA . PRO A 1 341 ? 0.941 14.328 7.710 1.00 92.25 341 PRO A CA 1
ATOM 2623 C C . PRO A 1 341 ? 1.968 14.454 6.580 1.00 92.25 341 PRO A C 1
ATOM 2625 O O . PRO A 1 341 ? 1.776 15.261 5.673 1.00 92.25 341 PRO A O 1
ATOM 2628 N N . ARG A 1 342 ? 3.032 13.642 6.617 1.00 89.44 342 ARG A N 1
ATOM 2629 C CA . ARG A 1 342 ? 4.063 13.606 5.578 1.00 89.44 342 ARG A CA 1
ATOM 2630 C C . ARG A 1 342 ? 3.516 13.050 4.266 1.00 89.44 342 ARG A C 1
ATOM 2632 O O . ARG A 1 342 ? 3.714 13.658 3.220 1.00 89.44 342 ARG A O 1
ATOM 2639 N N . LEU A 1 343 ? 2.775 11.949 4.328 1.00 91.31 343 LEU A N 1
ATOM 2640 C CA . LEU A 1 343 ? 2.136 11.353 3.160 1.00 91.31 343 LEU A CA 1
ATOM 2641 C C . LEU A 1 343 ? 1.098 12.302 2.546 1.00 91.31 343 LEU A C 1
ATOM 2643 O O . LEU A 1 343 ? 1.098 12.495 1.337 1.00 91.31 343 LEU A O 1
ATOM 2647 N N . GLN A 1 344 ? 0.280 12.968 3.371 1.00 91.81 344 GLN A N 1
ATOM 2648 C CA . GLN A 1 344 ? -0.638 14.024 2.921 1.00 91.81 344 GLN A CA 1
ATOM 2649 C C . GLN A 1 344 ? 0.100 15.154 2.214 1.00 91.81 344 GLN A C 1
ATOM 2651 O O . GLN A 1 344 ? -0.354 15.614 1.174 1.00 91.81 344 GLN A O 1
ATOM 2656 N N . GLN A 1 345 ? 1.233 15.595 2.766 1.00 88.56 345 GLN A N 1
ATOM 2657 C CA . GLN A 1 345 ? 2.042 16.622 2.127 1.00 88.56 345 GLN A CA 1
ATOM 2658 C C . GLN A 1 345 ? 2.466 16.171 0.731 1.00 88.56 345 GLN A C 1
ATOM 2660 O O . GLN A 1 345 ? 2.295 16.936 -0.203 1.00 88.56 345 GLN A O 1
ATOM 2665 N N . VAL A 1 346 ? 2.971 14.947 0.561 1.00 87.69 346 VAL A N 1
ATOM 2666 C CA . VAL A 1 346 ? 3.406 14.454 -0.758 1.00 87.69 346 VAL A CA 1
ATOM 2667 C C . VAL A 1 346 ? 2.241 14.315 -1.739 1.00 87.69 346 VAL A C 1
ATOM 2669 O O . VAL A 1 346 ? 2.376 14.737 -2.883 1.00 87.69 346 VAL A O 1
ATOM 2672 N N . VAL A 1 347 ? 1.096 13.790 -1.292 1.00 88.00 347 VAL A N 1
ATOM 2673 C CA . VAL A 1 347 ? -0.106 13.642 -2.131 1.00 88.00 347 VAL A CA 1
ATOM 2674 C C . VAL A 1 347 ? -0.662 14.997 -2.584 1.00 88.00 347 VAL A C 1
ATOM 2676 O O . VAL A 1 347 ? -1.073 15.132 -3.732 1.00 88.00 347 VAL A O 1
ATOM 2679 N N . PHE A 1 348 ? -0.662 15.996 -1.696 1.00 85.38 348 PHE A N 1
ATOM 2680 C CA . PHE A 1 348 ? -1.237 17.328 -1.930 1.00 85.38 348 PHE A CA 1
ATOM 2681 C C . PHE A 1 348 ? -0.169 18.417 -2.147 1.00 85.38 348 PHE A C 1
ATOM 2683 O O . PHE A 1 348 ? -0.397 19.581 -1.835 1.00 85.38 348 PHE A O 1
ATOM 2690 N N . THR A 1 349 ? 1.040 18.070 -2.607 1.00 79.38 349 THR A N 1
ATOM 2691 C CA . THR A 1 349 ? 2.022 19.094 -3.004 1.00 79.38 349 THR A CA 1
ATOM 2692 C C . THR A 1 349 ? 1.744 19.520 -4.439 1.00 79.38 349 THR A C 1
ATOM 2694 O O . THR A 1 349 ? 1.805 18.705 -5.364 1.00 79.38 349 THR A O 1
ATOM 2697 N N . SER A 1 350 ? 1.489 20.816 -4.608 1.00 55.16 350 SER A N 1
ATOM 2698 C CA . SER A 1 350 ? 1.283 21.467 -5.898 1.00 55.16 350 SER A CA 1
ATOM 2699 C C . SER A 1 350 ? 2.421 21.151 -6.886 1.00 55.16 350 SER A C 1
ATOM 2701 O O . SER A 1 350 ? 3.608 21.276 -6.576 1.00 55.16 350 SER A O 1
ATOM 2703 N N . GLY A 1 351 ? 2.056 20.680 -8.084 1.00 60.28 351 GLY A N 1
ATOM 2704 C CA . GLY A 1 351 ? 2.989 20.392 -9.184 1.00 60.28 351 GLY A CA 1
ATOM 2705 C C . GLY A 1 351 ? 3.337 18.918 -9.432 1.00 60.28 351 GLY A C 1
ATOM 2706 O O . GLY A 1 351 ? 4.128 18.638 -10.333 1.00 60.28 351 GLY A O 1
ATOM 2707 N N . SER A 1 352 ? 2.761 17.962 -8.691 1.00 63.12 352 SER A N 1
ATOM 2708 C CA . SER A 1 352 ? 2.953 16.528 -8.960 1.00 63.12 352 SER A CA 1
ATOM 2709 C C . SER A 1 352 ? 1.623 15.773 -9.046 1.00 63.12 352 SER A C 1
ATOM 2711 O O . SER A 1 352 ? 1.251 15.034 -8.136 1.00 63.12 352 SER A O 1
ATOM 2713 N N . HIS A 1 353 ? 0.917 15.890 -10.182 1.00 69.06 353 HIS A N 1
ATOM 2714 C CA . HIS A 1 353 ? -0.324 15.127 -10.466 1.00 69.06 353 HIS A CA 1
ATOM 2715 C C . HIS A 1 353 ? -0.163 13.619 -10.300 1.00 69.06 353 HIS A C 1
ATOM 2717 O O . HIS A 1 353 ? -1.130 12.876 -10.154 1.00 69.06 353 HIS A O 1
ATOM 2723 N N . ALA A 1 354 ? 1.070 13.144 -10.385 1.00 70.75 354 ALA A N 1
AT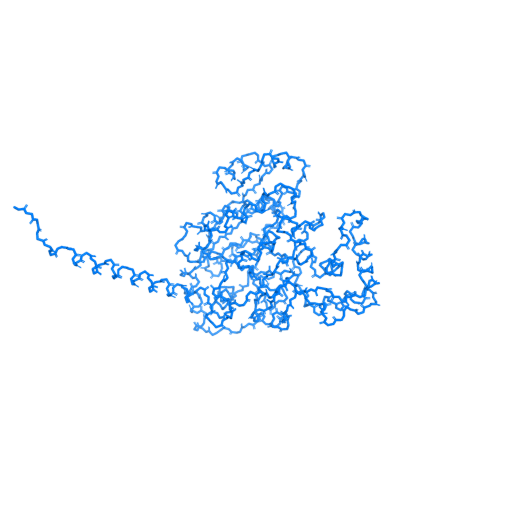OM 2724 C CA . ALA A 1 354 ? 1.378 11.740 -10.283 1.00 70.75 354 ALA A CA 1
ATOM 2725 C C . ALA A 1 354 ? 1.576 11.271 -8.827 1.00 70.75 354 ALA A C 1
ATOM 2727 O O . ALA A 1 354 ? 1.505 10.074 -8.587 1.00 70.75 354 ALA A O 1
ATOM 2728 N N . CYS A 1 355 ? 1.742 12.176 -7.846 1.00 78.88 355 CYS A N 1
ATOM 2729 C CA . CYS A 1 355 ? 1.668 11.821 -6.418 1.00 78.88 355 CYS A CA 1
ATOM 2730 C C . CYS A 1 355 ? 0.221 11.780 -5.892 1.00 78.88 355 CYS A C 1
ATOM 2732 O O . CYS A 1 355 ? 0.014 11.409 -4.739 1.00 78.88 355 CYS A O 1
ATOM 2734 N N . MET A 1 356 ? -0.780 12.182 -6.686 1.00 84.81 356 MET A N 1
ATOM 2735 C CA . MET A 1 356 ? -2.180 12.193 -6.237 1.00 84.81 356 MET A CA 1
ATOM 2736 C C . MET A 1 356 ? -2.685 10.790 -5.887 1.00 84.81 356 MET A C 1
ATOM 2738 O O . MET A 1 356 ? -3.606 10.658 -5.083 1.00 84.81 356 MET A O 1
ATOM 2742 N N . ASP A 1 357 ? -2.076 9.758 -6.472 1.00 83.88 357 ASP A N 1
ATOM 2743 C CA . ASP A 1 357 ? -2.308 8.357 -6.145 1.00 83.88 357 ASP A CA 1
ATOM 2744 C C . ASP A 1 357 ? -1.508 7.954 -4.895 1.00 83.88 357 ASP A C 1
ATOM 2746 O O . ASP A 1 357 ? -0.294 8.163 -4.800 1.00 83.88 357 ASP A O 1
ATOM 2750 N N . LEU A 1 358 ? -2.191 7.369 -3.908 1.00 88.25 358 LEU A N 1
ATOM 2751 C CA . LEU A 1 358 ? -1.589 7.063 -2.609 1.00 88.25 358 LEU A CA 1
ATOM 2752 C C . LEU A 1 358 ? -0.435 6.049 -2.702 1.00 88.25 358 LEU A C 1
ATOM 2754 O O . LEU A 1 358 ? 0.537 6.164 -1.962 1.00 88.25 358 LEU A O 1
ATOM 2758 N N . ASP A 1 359 ? -0.518 5.066 -3.596 1.00 87.19 359 ASP A N 1
ATOM 2759 C CA . ASP A 1 359 ? 0.522 4.058 -3.826 1.00 87.19 359 ASP A CA 1
ATOM 2760 C C . ASP A 1 359 ? 1.776 4.663 -4.472 1.00 87.19 359 ASP A C 1
ATOM 2762 O O . ASP A 1 359 ? 2.899 4.321 -4.086 1.00 87.19 359 ASP A O 1
ATOM 2766 N N . ALA A 1 360 ? 1.597 5.619 -5.385 1.00 85.19 360 ALA A N 1
ATOM 2767 C CA . ALA A 1 360 ? 2.677 6.416 -5.946 1.00 85.19 360 ALA A CA 1
ATOM 2768 C C . ALA A 1 360 ? 3.352 7.271 -4.863 1.00 85.19 360 ALA A C 1
ATOM 2770 O O . ALA A 1 360 ? 4.578 7.248 -4.743 1.00 85.19 360 ALA A O 1
ATOM 2771 N N . ALA A 1 361 ? 2.573 7.956 -4.020 1.00 88.88 361 ALA A N 1
ATOM 2772 C CA . ALA A 1 361 ? 3.106 8.750 -2.914 1.00 88.88 361 ALA A CA 1
ATOM 2773 C C . ALA A 1 361 ? 3.839 7.890 -1.866 1.00 88.88 361 ALA A C 1
ATOM 2775 O O . ALA A 1 361 ? 4.937 8.249 -1.428 1.00 88.88 361 ALA A O 1
ATOM 2776 N N . LEU A 1 362 ? 3.280 6.731 -1.499 1.00 91.56 362 LEU A N 1
ATOM 2777 C CA . LEU A 1 362 ? 3.915 5.755 -0.605 1.00 91.56 362 LEU A CA 1
ATOM 2778 C C . LEU A 1 362 ? 5.223 5.222 -1.192 1.00 91.56 362 LEU A C 1
ATOM 2780 O O . LEU A 1 362 ? 6.232 5.144 -0.498 1.00 91.56 362 LEU A O 1
ATOM 2784 N N . SER A 1 363 ? 5.240 4.906 -2.486 1.00 88.25 363 SER A N 1
ATOM 2785 C CA . SER A 1 363 ? 6.461 4.475 -3.168 1.00 88.25 363 SER A CA 1
ATOM 2786 C C . SER A 1 363 ? 7.518 5.574 -3.192 1.00 88.25 363 SER A C 1
ATOM 2788 O O . SER A 1 363 ? 8.683 5.321 -2.888 1.00 88.25 363 SER A O 1
ATOM 2790 N N . ALA A 1 364 ? 7.128 6.810 -3.508 1.00 85.94 364 ALA A N 1
ATOM 2791 C CA . ALA A 1 364 ? 8.035 7.952 -3.577 1.00 85.94 364 ALA A CA 1
ATOM 2792 C C . ALA A 1 364 ? 8.685 8.298 -2.227 1.00 85.94 364 ALA A C 1
ATOM 2794 O O . ALA A 1 364 ? 9.790 8.851 -2.214 1.00 85.94 364 ALA A O 1
ATOM 2795 N N . THR A 1 365 ? 8.010 7.951 -1.127 1.00 89.31 365 THR A N 1
ATOM 2796 C CA . THR A 1 365 ? 8.432 8.159 0.268 1.00 89.31 365 THR A CA 1
ATOM 2797 C C . THR A 1 365 ? 8.895 6.880 0.963 1.00 89.31 365 THR A C 1
ATOM 2799 O O . THR A 1 365 ? 9.052 6.872 2.178 1.00 89.31 365 THR A O 1
ATOM 2802 N N . SER A 1 366 ? 9.132 5.789 0.234 1.00 90.38 366 SER A N 1
ATOM 2803 C CA . SER A 1 366 ? 9.483 4.486 0.829 1.00 90.38 366 SER A CA 1
ATOM 2804 C C . SER A 1 366 ? 10.891 4.412 1.454 1.00 90.38 366 SER A C 1
ATOM 2806 O O . SER A 1 366 ? 11.232 3.436 2.127 1.00 90.38 366 SER A O 1
ATOM 2808 N N . ASP A 1 367 ? 1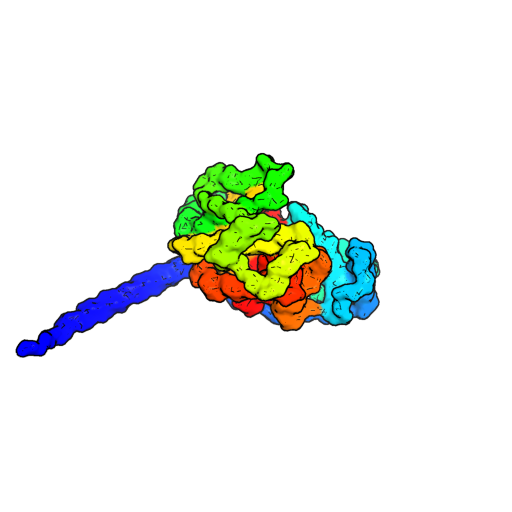1.711 5.449 1.263 1.00 87.50 367 ASP A N 1
ATOM 2809 C CA . ASP A 1 367 ? 12.944 5.696 2.021 1.00 87.50 367 ASP A CA 1
ATOM 2810 C C . ASP A 1 367 ? 12.692 6.359 3.387 1.00 87.50 367 ASP A C 1
ATOM 2812 O O . ASP A 1 367 ? 13.541 6.280 4.272 1.00 87.50 367 ASP A O 1
ATOM 2816 N N . GLU A 1 368 ? 11.527 6.979 3.575 1.00 89.56 368 GLU A N 1
ATOM 2817 C CA . GLU A 1 368 ? 11.086 7.604 4.828 1.00 89.56 368 GLU A CA 1
ATOM 2818 C C . GLU A 1 368 ? 10.056 6.741 5.579 1.00 89.56 368 GLU A C 1
ATOM 2820 O O . GLU A 1 368 ? 10.020 6.745 6.808 1.00 89.56 368 GLU A O 1
ATOM 2825 N N . ILE A 1 369 ? 9.214 6.015 4.841 1.00 91.88 369 ILE A N 1
ATOM 2826 C CA . ILE A 1 369 ? 8.124 5.175 5.340 1.00 91.88 369 ILE A CA 1
ATOM 2827 C C . ILE A 1 369 ? 8.439 3.730 4.998 1.00 91.88 369 ILE A C 1
ATOM 2829 O O . ILE A 1 369 ? 8.737 3.401 3.848 1.00 91.88 369 ILE A O 1
ATOM 2833 N N . ALA A 1 370 ? 8.303 2.835 5.970 1.00 94.25 370 ALA A N 1
ATOM 2834 C CA . ALA A 1 370 ? 8.508 1.422 5.734 1.00 94.25 370 ALA A CA 1
ATOM 2835 C C . ALA A 1 370 ? 7.354 0.770 4.969 1.00 94.25 370 ALA A C 1
ATOM 2837 O O . ALA A 1 370 ? 6.493 0.101 5.539 1.00 94.25 370 ALA A O 1
ATOM 2838 N N . TYR A 1 371 ? 7.344 0.982 3.654 1.00 94.75 371 TYR A N 1
ATOM 2839 C CA . TYR A 1 371 ? 6.322 0.478 2.752 1.00 94.75 371 TYR A CA 1
ATOM 2840 C C . TYR A 1 371 ? 6.685 -0.901 2.209 1.00 94.75 371 TYR A C 1
ATOM 2842 O O . TYR A 1 371 ? 7.709 -1.087 1.563 1.00 94.75 371 TYR A O 1
ATOM 2850 N N . TYR A 1 372 ? 5.818 -1.873 2.439 1.00 95.88 372 TYR A N 1
ATOM 2851 C CA . TYR A 1 372 ? 5.918 -3.207 1.876 1.00 95.88 372 TYR A CA 1
ATOM 2852 C C . TYR A 1 372 ? 4.730 -3.491 0.954 1.00 95.88 372 TYR A C 1
ATOM 2854 O O . TYR A 1 372 ? 3.672 -2.874 1.063 1.00 95.88 372 TYR A O 1
ATOM 2862 N N . GLY A 1 373 ? 4.889 -4.444 0.046 1.00 95.00 373 GLY A N 1
ATOM 2863 C CA . GLY A 1 373 ? 3.840 -4.851 -0.878 1.00 95.00 373 GLY A CA 1
ATOM 2864 C C . GLY A 1 373 ? 3.863 -6.350 -1.115 1.00 95.00 373 GLY A C 1
ATOM 2865 O O . GLY A 1 373 ? 4.934 -6.951 -1.189 1.00 95.00 373 GLY A O 1
ATOM 2866 N N . VAL A 1 374 ? 2.679 -6.942 -1.242 1.00 95.25 374 VAL A N 1
ATOM 2867 C CA . VAL A 1 374 ? 2.490 -8.333 -1.660 1.00 95.25 374 VAL A CA 1
ATOM 2868 C C . VAL A 1 374 ? 2.417 -8.369 -3.188 1.00 95.25 374 VAL A C 1
ATOM 2870 O O . VAL A 1 374 ? 1.465 -7.822 -3.752 1.00 95.25 374 VAL A O 1
ATOM 2873 N N . PRO A 1 375 ? 3.388 -8.973 -3.894 1.00 93.00 375 PRO A N 1
ATOM 2874 C CA . PRO A 1 375 ? 3.349 -9.053 -5.350 1.00 93.00 375 PRO A CA 1
ATOM 2875 C C . PRO A 1 375 ? 2.088 -9.766 -5.868 1.00 93.00 375 PRO A C 1
ATOM 2877 O O . PRO A 1 375 ? 1.790 -10.893 -5.475 1.00 93.00 375 PRO A O 1
ATOM 2880 N N . GLN A 1 376 ? 1.369 -9.150 -6.814 1.00 91.00 376 GLN A N 1
ATOM 2881 C CA . GLN A 1 376 ? 0.106 -9.691 -7.358 1.00 91.00 376 GLN A CA 1
ATOM 2882 C C . GLN A 1 376 ? 0.288 -10.974 -8.201 1.00 91.00 376 GLN A C 1
ATOM 2884 O O . GLN A 1 376 ? -0.680 -11.563 -8.677 1.00 91.00 376 GLN A O 1
ATOM 2889 N N . VAL A 1 377 ? 1.524 -11.425 -8.411 1.00 89.81 377 VAL A N 1
ATOM 2890 C CA . VAL A 1 377 ? 1.820 -12.691 -9.096 1.00 89.81 377 VAL A CA 1
ATOM 2891 C C . VAL A 1 377 ? 1.332 -13.919 -8.312 1.00 89.81 377 VAL A C 1
ATOM 2893 O O . VAL A 1 377 ? 1.075 -14.960 -8.914 1.00 89.81 377 VAL A O 1
ATOM 2896 N N . GLN A 1 378 ? 1.156 -13.804 -6.991 1.00 89.38 378 GLN A N 1
ATOM 2897 C CA . GLN A 1 378 ? 0.778 -14.910 -6.104 1.00 89.38 378 GLN A CA 1
ATOM 2898 C C . GLN A 1 378 ? -0.646 -15.427 -6.353 1.00 89.38 378 GLN A C 1
ATOM 2900 O O . GLN A 1 378 ? -1.602 -14.658 -6.467 1.00 89.38 378 GLN A O 1
ATOM 2905 N N . LYS A 1 379 ? -0.800 -16.757 -6.378 1.00 89.06 379 LYS A N 1
ATOM 2906 C CA . LYS A 1 379 ? -2.042 -17.478 -6.680 1.00 89.06 379 LYS A CA 1
ATOM 2907 C C . LYS A 1 379 ? -2.334 -18.554 -5.616 1.00 89.06 379 LYS A C 1
ATOM 2909 O O . LYS A 1 379 ? -1.594 -19.522 -5.476 1.00 89.06 379 LYS A O 1
ATOM 2914 N N . ALA A 1 380 ? -3.426 -18.466 -4.857 1.00 88.56 380 ALA A N 1
ATOM 2915 C CA . ALA A 1 380 ? -4.337 -17.323 -4.745 1.00 88.56 380 ALA A CA 1
ATOM 2916 C C . ALA A 1 380 ? -3.688 -16.164 -3.961 1.00 88.56 380 ALA A C 1
ATOM 2918 O O . ALA A 1 380 ? -3.023 -16.400 -2.952 1.00 88.56 380 ALA A O 1
ATOM 2919 N N . GLY A 1 381 ? -3.905 -14.920 -4.389 1.00 91.00 381 GLY A N 1
ATOM 2920 C CA . GLY A 1 381 ? -3.501 -13.730 -3.634 1.00 91.00 381 GLY A CA 1
ATOM 2921 C C . GLY A 1 381 ? -4.427 -13.461 -2.439 1.00 91.00 381 GLY A C 1
ATOM 2922 O O . GLY A 1 381 ? -4.985 -14.385 -1.844 1.00 91.00 381 GLY A O 1
ATOM 2923 N N . PHE A 1 382 ? -4.611 -12.185 -2.093 1.00 94.19 382 PHE A N 1
ATOM 2924 C CA . PHE A 1 382 ? -5.609 -11.737 -1.106 1.00 94.19 382 PHE A CA 1
ATOM 2925 C C . PHE A 1 382 ? -6.999 -11.491 -1.714 1.00 94.19 382 PHE A C 1
ATOM 2927 O O . PHE A 1 382 ? -8.007 -11.505 -1.004 1.00 94.19 382 PHE A O 1
ATOM 2934 N N . PHE A 1 383 ? -7.053 -11.278 -3.026 1.00 91.69 383 PHE A N 1
ATOM 2935 C CA . PHE A 1 383 ? -8.263 -10.965 -3.781 1.00 91.69 383 PHE A CA 1
ATOM 2936 C C . PHE A 1 383 ? -8.423 -11.972 -4.928 1.00 91.69 383 PHE A C 1
ATOM 2938 O O . PHE A 1 383 ? -7.418 -12.517 -5.396 1.00 91.69 383 PHE A O 1
ATOM 2945 N N . LYS A 1 384 ? -9.672 -12.258 -5.311 1.00 87.62 384 LYS A N 1
ATOM 2946 C CA . LYS A 1 384 ? -10.019 -13.177 -6.407 1.00 87.62 384 LYS A CA 1
ATOM 2947 C C . LYS A 1 384 ? -9.840 -12.530 -7.776 1.00 87.62 384 LYS A C 1
ATOM 2949 O O . LYS A 1 384 ? -10.031 -11.295 -7.871 1.00 87.62 384 LYS A O 1
#